Protein AF-A0A031JSV9-F1 (afdb_monomer)

Mean predicted aligned error: 17.69 Å

Nearest PDB structures (foldseek):
  2khv-assembly1_A  TM=7.188E-01  e=1.167E+00  Nitrosospira multiformis ATCC 25196
  6emy-assembly1_A  TM=4.148E-01  e=2.562E+00  Enterococcus faecalis

Sequence (382 aa):
MRSRSSLPFRAAPLRVEDPPSHGTLLTTFLSSLSLDEKSGCAVLYGAAVRHFLHWLGLHRIAIRTIDDRAVRRFEKHRCRCHRYSAQQPVYKADIAARVRRFVRFLEDQGYVEVDDGIDDLPRHLADYSDAIDRLQLAEGPAQAYRSEAEHFVAWLRMARRQWIDIDDTIIDHYAAHDCRCPVWRKRGKLVATGTKRRRRCARHFVEFLRGRGAIPSVEPVADDDPHMSAYLAWLKQHRGATDETIRRYRTDIRRLMPMLGEPSQWDAAGLRSAFQRRSKETPGSASLLVTIMRSYIRFLVVRGECRPALLHAVPSVQRYRLSTLPRHVDPATIERIIAACPTDRPVEVRDRASFSCSPGSACGLPIFRTCVSTTSTGDPAT

Structure (mmCIF, N/CA/C/O backbone):
data_AF-A0A031JSV9-F1
#
_entry.id   AF-A0A031JSV9-F1
#
loop_
_atom_site.group_PDB
_atom_site.id
_atom_site.type_symbol
_atom_site.label_atom_id
_atom_site.label_alt_id
_atom_site.label_comp_id
_atom_site.label_asym_id
_atom_site.label_entity_id
_atom_site.label_seq_id
_atom_site.pdbx_PDB_ins_code
_atom_site.Cartn_x
_atom_site.Cartn_y
_atom_site.Cartn_z
_atom_site.occupancy
_atom_site.B_iso_or_equiv
_atom_site.auth_seq_id
_atom_site.auth_comp_id
_atom_site.auth_asym_id
_atom_site.auth_atom_id
_atom_site.pdbx_PDB_model_num
ATOM 1 N N . MET A 1 1 ? 18.665 2.481 15.763 1.00 28.95 1 MET A N 1
ATOM 2 C CA . MET A 1 1 ? 17.614 3.230 16.492 1.00 28.95 1 MET A CA 1
ATOM 3 C C . MET A 1 1 ? 16.342 2.388 16.447 1.00 28.95 1 MET A C 1
ATOM 5 O O . MET A 1 1 ? 15.962 1.984 15.358 1.00 28.95 1 MET A O 1
ATOM 9 N N . ARG A 1 2 ? 15.775 2.001 17.601 1.00 26.98 2 ARG A N 1
ATOM 10 C CA . ARG A 1 2 ? 14.668 1.023 17.698 1.00 26.98 2 ARG A CA 1
ATOM 11 C C . ARG A 1 2 ? 13.452 1.456 16.864 1.00 26.98 2 ARG A C 1
ATOM 13 O O . ARG A 1 2 ? 13.099 2.634 16.884 1.00 26.98 2 ARG A O 1
ATOM 20 N N . SER A 1 3 ? 12.860 0.493 16.149 1.00 30.48 3 SER A N 1
ATOM 21 C CA . SER A 1 3 ? 11.656 0.616 15.316 1.00 30.48 3 SER A CA 1
ATOM 22 C C . SER A 1 3 ? 10.633 1.567 15.933 1.00 30.48 3 SER A C 1
ATOM 24 O O . SER A 1 3 ? 10.019 1.273 16.957 1.00 30.48 3 SER A O 1
ATOM 26 N N . ARG A 1 4 ? 10.471 2.741 15.319 1.00 37.91 4 ARG A N 1
ATOM 27 C CA . ARG A 1 4 ? 9.437 3.702 15.698 1.00 37.91 4 ARG A CA 1
ATOM 28 C C . ARG A 1 4 ? 8.152 3.333 14.970 1.00 37.91 4 ARG A C 1
ATOM 30 O O . ARG A 1 4 ? 8.108 3.408 13.748 1.00 37.91 4 ARG A O 1
ATOM 37 N N . SER A 1 5 ? 7.121 3.031 15.758 1.00 40.06 5 SER A N 1
ATOM 38 C CA . SER A 1 5 ? 5.750 2.700 15.350 1.00 40.06 5 SER A CA 1
ATOM 39 C C . SER A 1 5 ? 5.575 1.338 14.673 1.00 40.06 5 SER A C 1
ATOM 41 O O . SER A 1 5 ? 5.282 1.254 13.486 1.00 40.06 5 SER A O 1
ATOM 43 N N . SER A 1 6 ? 5.522 0.287 15.476 1.00 40.25 6 SER A N 1
ATOM 44 C CA . SER A 1 6 ? 4.647 -0.837 15.154 1.00 40.25 6 SER A CA 1
ATOM 45 C C . SER A 1 6 ? 4.206 -1.479 16.460 1.00 40.25 6 SER A C 1
ATOM 47 O O . SER A 1 6 ? 4.948 -2.231 17.080 1.00 40.25 6 SER A O 1
ATOM 49 N N . LEU A 1 7 ? 2.963 -1.207 16.879 1.00 41.66 7 LEU A N 1
ATOM 50 C CA . LEU A 1 7 ? 2.215 -2.334 17.425 1.00 41.66 7 LEU A CA 1
ATOM 51 C C . LEU A 1 7 ? 2.288 -3.395 16.320 1.00 41.66 7 LEU A C 1
ATOM 53 O O . LEU A 1 7 ? 1.979 -3.045 15.172 1.00 41.66 7 LEU A O 1
ATOM 57 N N . PRO A 1 8 ? 2.807 -4.600 16.603 1.00 43.81 8 PRO A N 1
ATOM 58 C CA . PRO A 1 8 ? 2.881 -5.633 15.593 1.00 43.81 8 PRO A CA 1
ATOM 59 C C . PRO A 1 8 ? 1.484 -5.782 15.005 1.00 43.81 8 PRO A C 1
ATOM 61 O O . PRO A 1 8 ? 0.499 -5.824 15.746 1.00 43.81 8 PRO A O 1
ATOM 64 N N . PHE A 1 9 ? 1.407 -5.833 13.673 1.00 47.38 9 PHE A N 1
ATOM 65 C CA . PHE A 1 9 ? 0.275 -6.474 13.027 1.00 47.38 9 PHE A CA 1
ATOM 66 C C . PHE A 1 9 ? 0.101 -7.788 13.791 1.00 47.38 9 PHE A C 1
ATOM 68 O O . PHE A 1 9 ? 1.037 -8.564 13.913 1.00 47.38 9 PHE A O 1
ATOM 75 N N . ARG A 1 10 ? -1.014 -7.988 14.465 1.00 49.09 10 ARG A N 1
ATOM 76 C CA . ARG A 1 10 ? -1.329 -9.269 15.079 1.00 49.09 10 ARG A CA 1
ATOM 77 C C . ARG A 1 10 ? -2.757 -9.435 14.651 1.00 49.09 10 ARG A C 1
ATOM 79 O O . ARG A 1 10 ? -3.604 -8.742 15.176 1.00 49.09 10 ARG A O 1
ATOM 86 N N . ALA A 1 11 ? -3.006 -10.186 13.588 1.00 49.25 11 ALA A N 1
ATOM 87 C CA . ALA A 1 11 ? -4.373 -10.594 13.325 1.00 49.25 11 ALA A CA 1
ATOM 88 C C . ALA A 1 11 ? -4.683 -11.613 14.423 1.00 49.25 11 ALA A C 1
ATOM 90 O O . ALA A 1 11 ? -4.210 -12.746 14.368 1.00 49.25 11 ALA A O 1
ATOM 91 N N . ALA A 1 12 ? -5.327 -11.179 15.506 1.00 53.56 12 ALA A N 1
ATOM 92 C CA . ALA A 1 12 ? -5.917 -12.142 16.417 1.00 53.56 12 ALA A CA 1
ATOM 93 C C . ALA A 1 12 ? -7.045 -12.868 15.660 1.00 53.56 12 ALA A C 1
ATOM 95 O O . ALA A 1 12 ? -7.747 -12.219 14.878 1.00 53.56 12 ALA A O 1
ATOM 96 N N . PRO A 1 13 ? -7.234 -14.182 15.878 1.00 57.16 13 PRO A N 1
ATOM 97 C CA . PRO A 1 13 ? -8.414 -14.885 15.390 1.00 57.16 13 PRO A CA 1
ATOM 98 C C . PRO A 1 13 ? -9.680 -14.114 15.765 1.00 57.16 13 PRO A C 1
ATOM 100 O O . PRO A 1 13 ? -9.720 -13.482 16.828 1.00 57.16 13 PRO A O 1
ATOM 103 N N . LEU A 1 14 ? -10.700 -14.167 14.902 1.00 62.31 14 LEU A N 1
ATOM 104 C CA . LEU A 1 14 ? -11.985 -13.530 15.177 1.00 62.31 14 LEU A CA 1
ATOM 105 C C . LEU A 1 14 ? -12.466 -13.952 16.569 1.00 62.31 14 LEU A C 1
ATOM 107 O O . LEU A 1 14 ? -12.584 -15.143 16.868 1.00 62.31 14 LEU A O 1
ATOM 111 N N . ARG A 1 15 ? -12.730 -12.975 17.436 1.00 69.19 15 ARG A N 1
ATOM 112 C CA . ARG A 1 15 ? -13.251 -13.267 18.767 1.00 69.19 15 ARG A CA 1
ATOM 113 C C . ARG A 1 15 ? -14.717 -13.662 18.654 1.00 69.19 15 ARG A C 1
ATOM 115 O O . ARG A 1 15 ? -15.538 -12.895 18.153 1.00 69.19 15 ARG A O 1
ATOM 122 N N . VAL A 1 16 ? -15.033 -14.847 19.171 1.00 60.22 16 VAL A N 1
ATOM 123 C CA . VAL A 1 16 ? -16.416 -15.328 19.324 1.00 60.22 16 VAL A CA 1
ATOM 124 C C . VAL A 1 16 ? -17.158 -14.497 20.379 1.00 60.22 16 VAL A C 1
ATOM 126 O O . VAL A 1 16 ? -18.355 -14.255 20.257 1.00 60.22 16 VAL A O 1
ATOM 129 N N . GLU A 1 17 ? -16.435 -13.996 21.382 1.00 72.00 17 GLU A N 1
ATOM 130 C CA . GLU A 1 17 ? -16.979 -13.153 22.448 1.00 72.00 17 GLU A CA 1
ATOM 131 C C . GLU A 1 17 ? -17.471 -11.796 21.932 1.00 72.00 17 GLU A C 1
ATOM 133 O O . GLU A 1 17 ? -16.919 -11.218 20.987 1.00 72.00 17 GLU A O 1
ATOM 138 N N . ASP A 1 18 ? -18.517 -11.271 22.572 1.00 72.00 18 ASP A N 1
ATOM 139 C CA . ASP A 1 18 ? -19.000 -9.922 22.299 1.00 72.00 18 ASP A CA 1
ATOM 140 C C . ASP A 1 18 ? -17.934 -8.869 22.627 1.00 72.00 18 ASP A C 1
ATOM 142 O O . ASP A 1 18 ? -17.219 -8.995 23.625 1.00 72.00 18 ASP A O 1
ATOM 146 N N . PRO A 1 19 ? -17.803 -7.815 21.793 1.00 75.94 19 PRO A N 1
ATOM 147 C CA . PRO A 1 19 ? -16.885 -6.728 22.080 1.00 75.94 19 PRO A CA 1
ATOM 148 C C . PRO A 1 19 ? -17.162 -6.176 23.484 1.00 75.94 19 PRO A C 1
ATOM 150 O O . PRO A 1 19 ? -18.322 -5.899 23.808 1.00 75.94 19 PRO A O 1
ATOM 153 N N . PRO A 1 20 ? -16.128 -5.979 24.318 1.00 79.88 20 PRO A N 1
ATOM 154 C CA . PRO A 1 20 ? -16.318 -5.433 25.648 1.00 79.88 20 PRO A CA 1
ATOM 155 C C . PRO A 1 20 ? -16.873 -4.008 25.559 1.00 79.88 20 PRO A C 1
ATOM 157 O O . PRO A 1 20 ? -16.879 -3.375 24.499 1.00 79.88 20 PRO A O 1
ATOM 160 N N . SER A 1 21 ? -17.337 -3.483 26.695 1.00 85.62 21 SER A N 1
ATOM 161 C CA . SER A 1 21 ? -17.949 -2.154 26.750 1.00 85.62 21 SER A CA 1
ATOM 162 C C . SER A 1 21 ? -17.091 -1.081 26.055 1.00 85.62 21 SER A C 1
ATOM 164 O O . SER A 1 21 ? -15.857 -1.137 26.060 1.00 85.62 21 SER A O 1
ATOM 166 N N . HIS A 1 22 ? -17.739 -0.048 25.506 1.00 85.56 22 HIS A N 1
ATOM 167 C CA . HIS A 1 22 ? -17.054 1.080 24.859 1.00 85.56 22 HIS A CA 1
ATOM 168 C C . HIS A 1 22 ? -15.944 1.693 25.737 1.00 85.56 22 HIS A C 1
ATOM 170 O O . HIS A 1 22 ? -14.908 2.108 25.217 1.00 85.56 22 HIS A O 1
ATOM 176 N N . GLY A 1 23 ? -16.139 1.729 27.062 1.00 83.81 23 GLY A N 1
ATOM 177 C CA . GLY A 1 23 ? -15.135 2.207 28.016 1.00 83.81 23 GLY A CA 1
ATOM 178 C C . GLY A 1 23 ? -13.907 1.298 28.085 1.00 83.81 23 GLY A C 1
ATOM 179 O O . GLY A 1 23 ? -12.782 1.782 28.004 1.00 83.81 23 GLY A O 1
ATOM 180 N N . THR A 1 24 ? -14.111 -0.018 28.144 1.00 85.81 24 THR A N 1
ATOM 181 C CA . THR A 1 24 ? -13.028 -1.014 28.161 1.00 85.81 24 THR A CA 1
ATOM 182 C C . THR A 1 24 ? -12.213 -0.991 26.866 1.00 85.81 24 THR A C 1
ATOM 184 O O . THR A 1 24 ? -10.981 -1.016 26.910 1.00 85.81 24 THR A O 1
ATOM 187 N N . LEU A 1 25 ? -12.874 -0.884 25.708 1.00 86.19 25 LEU A N 1
ATOM 188 C CA . LEU A 1 25 ? -12.201 -0.767 24.408 1.00 86.19 25 LEU A CA 1
ATOM 189 C C . LEU A 1 25 ? -11.352 0.501 24.306 1.00 86.19 25 LEU A C 1
ATOM 191 O O . LEU A 1 25 ? -10.243 0.464 23.779 1.00 86.19 25 LEU A O 1
ATOM 195 N N . LEU A 1 26 ? -11.851 1.623 24.826 1.00 86.31 26 LEU A N 1
ATOM 196 C CA . LEU A 1 26 ? -11.093 2.868 24.849 1.00 86.31 26 LEU A CA 1
ATOM 197 C C . LEU A 1 26 ? -9.858 2.755 25.746 1.00 86.31 26 LEU A C 1
ATOM 199 O O . LEU A 1 26 ? -8.773 3.148 25.325 1.00 86.31 26 LEU A O 1
ATOM 203 N N . THR A 1 27 ? -10.005 2.218 26.957 1.00 85.62 27 THR A N 1
ATOM 204 C CA . THR A 1 27 ? -8.885 2.066 27.896 1.00 85.62 27 THR A CA 1
ATOM 205 C C . THR A 1 27 ? -7.812 1.150 27.323 1.00 85.62 27 THR A C 1
ATOM 207 O O . THR A 1 27 ? -6.649 1.535 27.273 1.00 85.62 27 THR A O 1
ATOM 210 N N . THR A 1 28 ? -8.199 -0.019 26.809 1.00 86.06 28 THR A N 1
ATOM 211 C CA . THR A 1 28 ? -7.259 -0.971 26.192 1.00 86.06 28 THR A CA 1
ATOM 212 C C . THR A 1 28 ? -6.566 -0.386 24.963 1.00 86.06 28 THR A C 1
ATOM 214 O O . THR A 1 28 ? -5.354 -0.540 24.819 1.00 86.06 28 THR A O 1
ATOM 217 N N . PHE A 1 29 ? -7.289 0.356 24.119 1.00 85.44 29 PHE A N 1
ATOM 218 C CA . PHE A 1 29 ? -6.688 1.080 23.002 1.00 85.44 29 PHE A CA 1
ATOM 219 C C . PHE A 1 29 ? -5.656 2.106 23.476 1.00 85.44 29 PHE A C 1
ATOM 221 O O . PHE A 1 29 ? -4.534 2.107 22.976 1.00 85.44 29 PHE A O 1
ATOM 228 N N . LEU A 1 30 ? -5.995 2.952 24.452 1.00 83.62 30 LEU A N 1
ATOM 229 C CA . LEU A 1 30 ? -5.069 3.959 24.973 1.00 83.62 30 LEU A CA 1
ATOM 230 C C . LEU A 1 30 ? -3.843 3.325 25.643 1.00 83.62 30 LEU A C 1
ATOM 232 O O . LEU A 1 30 ? -2.749 3.849 25.485 1.00 83.62 30 LEU A O 1
ATOM 236 N N . SER A 1 31 ? -3.996 2.184 26.318 1.00 82.00 31 SER A N 1
ATOM 237 C CA . SER A 1 31 ? -2.872 1.416 26.870 1.00 82.00 31 SER A CA 1
ATOM 238 C C . SER A 1 31 ? -2.001 0.762 25.793 1.00 82.00 31 SER A C 1
ATOM 240 O O . SER A 1 31 ? -0.816 0.543 26.024 1.00 82.00 31 SER A O 1
ATOM 242 N N . SER A 1 32 ? -2.558 0.452 24.616 1.00 77.31 32 SER A N 1
ATOM 243 C CA . SER A 1 32 ? -1.789 -0.092 23.486 1.00 77.31 32 SER A CA 1
ATOM 244 C C . SER A 1 32 ? -0.902 0.956 22.798 1.00 77.31 32 SER A C 1
ATOM 246 O O . SER A 1 32 ? 0.054 0.613 22.103 1.00 77.31 32 SER A O 1
ATOM 248 N N . LEU A 1 33 ? -1.189 2.244 22.997 1.00 74.50 33 LEU A N 1
ATOM 249 C CA . LEU A 1 33 ? -0.358 3.342 22.518 1.00 74.50 33 LEU A CA 1
ATOM 250 C C . LEU A 1 33 ? 0.910 3.422 23.396 1.00 74.50 33 LEU A C 1
ATOM 252 O O . LEU A 1 33 ? 0.858 3.844 24.546 1.00 74.50 33 LEU A O 1
ATOM 256 N N . SER A 1 34 ? 2.043 2.939 22.876 1.00 57.19 34 SER A N 1
ATOM 257 C CA . SER A 1 34 ? 3.321 2.812 23.603 1.00 57.19 34 SER A CA 1
ATOM 258 C C . SER A 1 34 ? 3.835 4.135 24.214 1.00 57.19 34 SER A C 1
ATOM 260 O O . SER A 1 34 ? 3.703 5.200 23.612 1.00 57.19 34 SER A O 1
ATOM 262 N N . LEU A 1 35 ? 4.503 4.034 25.375 1.00 45.69 35 LEU A N 1
ATOM 263 C CA . LEU A 1 35 ? 5.022 5.089 26.278 1.00 45.69 35 LEU A CA 1
ATOM 264 C C . LEU A 1 35 ? 5.939 6.176 25.662 1.00 45.69 35 LEU A C 1
ATOM 266 O O . LEU A 1 35 ? 6.272 7.139 26.347 1.00 45.69 35 LEU A O 1
ATOM 270 N N . ASP A 1 36 ? 6.339 6.068 24.393 1.00 45.62 36 ASP A N 1
ATOM 271 C CA . ASP A 1 36 ? 7.111 7.108 23.676 1.00 45.62 36 ASP A CA 1
ATOM 272 C C . ASP A 1 36 ? 6.186 8.207 23.084 1.00 45.62 36 ASP A C 1
ATOM 274 O O . ASP A 1 36 ? 6.619 9.238 22.554 1.00 45.62 36 ASP A O 1
ATOM 278 N N . GLU A 1 37 ? 4.868 7.997 23.183 1.00 49.47 37 GLU A N 1
ATOM 279 C CA . GLU A 1 37 ? 3.813 8.925 22.793 1.00 49.47 37 GLU A CA 1
ATOM 280 C C . GLU A 1 37 ? 3.505 9.905 23.936 1.00 49.47 37 GLU A C 1
ATOM 282 O O . GLU A 1 37 ? 2.698 9.634 24.819 1.00 49.47 37 GLU A O 1
ATOM 287 N N . LYS A 1 38 ? 4.149 11.082 23.912 1.00 48.69 38 LYS A N 1
ATOM 288 C CA . LYS A 1 38 ? 3.886 12.209 24.833 1.00 48.69 38 LYS A CA 1
ATOM 289 C C . LYS A 1 38 ? 2.392 12.323 25.188 1.00 48.69 38 LYS A C 1
ATOM 291 O O . LYS A 1 38 ? 1.564 12.436 24.280 1.00 48.69 38 LYS A O 1
ATOM 296 N N . SER A 1 39 ? 2.072 12.411 26.484 1.00 52.91 39 SER A N 1
ATOM 297 C CA . SER A 1 39 ? 0.721 12.382 27.087 1.00 52.91 39 SER A CA 1
ATOM 298 C C . SER A 1 39 ? -0.356 13.250 26.410 1.00 52.91 39 SER A C 1
ATOM 300 O O . SER A 1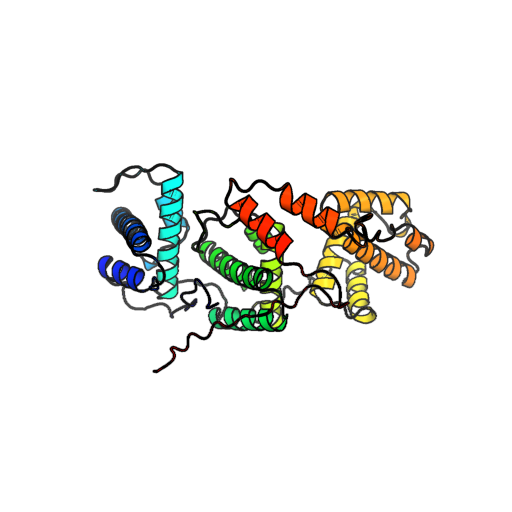 39 ? -1.544 12.949 26.503 1.00 52.91 39 SER A O 1
ATOM 302 N N . GLY A 1 40 ? 0.026 14.294 25.664 1.00 54.31 40 GLY A N 1
ATOM 303 C CA . GLY A 1 40 ? -0.899 15.101 24.859 1.00 54.31 40 GLY A CA 1
ATOM 304 C C . GLY A 1 40 ? -1.535 14.373 23.661 1.00 54.31 40 GLY A C 1
ATOM 305 O O . GLY A 1 40 ? -2.643 14.724 23.258 1.00 54.31 40 GLY A O 1
ATOM 306 N N . CYS A 1 41 ? -0.893 13.344 23.094 1.00 65.25 41 CYS A N 1
ATOM 307 C CA . CYS A 1 41 ? -1.466 12.572 21.983 1.00 65.25 41 CYS A CA 1
ATOM 308 C C . CYS A 1 41 ? -2.608 11.663 22.452 1.00 65.25 41 CYS A C 1
ATOM 310 O O . CYS A 1 41 ? -3.654 11.629 21.800 1.00 65.25 41 CYS A O 1
ATOM 312 N N . ALA A 1 42 ? -2.450 10.998 23.600 1.00 71.69 42 ALA A N 1
ATOM 313 C CA . ALA A 1 42 ? -3.455 10.100 24.168 1.00 71.69 42 ALA A CA 1
ATOM 314 C C . ALA A 1 42 ? -4.793 10.813 24.430 1.00 71.69 42 ALA A C 1
ATOM 316 O O . ALA A 1 42 ? -5.854 10.267 24.133 1.00 71.69 42 ALA A O 1
ATOM 317 N N . VAL A 1 43 ? -4.760 12.073 24.884 1.00 75.38 43 VAL A N 1
ATOM 318 C CA . VAL A 1 43 ? -5.970 12.890 25.094 1.00 75.38 43 VAL A CA 1
ATOM 319 C C . VAL A 1 43 ? -6.724 13.127 23.781 1.00 75.38 43 VAL A C 1
ATOM 321 O O . VAL A 1 43 ? -7.947 12.974 23.731 1.00 75.38 43 VAL A O 1
ATOM 324 N N . LEU A 1 44 ? -6.009 13.458 22.701 1.00 77.94 44 LEU A N 1
ATOM 325 C CA . LEU A 1 44 ? -6.608 13.701 21.384 1.00 77.94 44 LEU A CA 1
ATOM 326 C C . LEU A 1 44 ? -7.164 12.416 20.756 1.00 77.94 44 LEU A C 1
ATOM 328 O O . LEU A 1 44 ? -8.236 12.448 20.148 1.00 77.94 44 LEU A O 1
ATOM 332 N N . TYR A 1 45 ? -6.469 11.287 20.917 1.00 81.31 45 TYR A N 1
ATOM 333 C CA . TYR A 1 45 ? -6.986 9.971 20.534 1.00 81.31 45 TYR A CA 1
ATOM 334 C C . TYR A 1 45 ? -8.236 9.618 21.339 1.00 81.31 45 TYR A C 1
ATOM 336 O O . TYR A 1 45 ? -9.265 9.292 20.752 1.00 81.31 45 TYR A O 1
ATOM 344 N N . GLY A 1 46 ? -8.192 9.771 22.662 1.00 83.56 46 GLY A N 1
ATOM 345 C CA . GLY A 1 46 ? -9.320 9.491 23.542 1.00 83.56 46 GLY A CA 1
ATOM 346 C C . GLY A 1 46 ? -10.549 10.336 23.208 1.00 83.56 46 GLY A C 1
ATOM 347 O O . GLY A 1 46 ? -11.656 9.810 23.157 1.00 83.56 46 GLY A O 1
ATOM 348 N N . ALA A 1 47 ? -10.381 11.632 22.930 1.00 84.94 47 ALA A N 1
ATOM 349 C CA . ALA A 1 47 ? -11.483 12.502 22.514 1.00 84.94 47 ALA A CA 1
ATOM 350 C C . ALA A 1 47 ? -12.090 12.077 21.166 1.00 84.94 47 ALA A C 1
ATOM 352 O O . ALA A 1 47 ? -13.313 11.994 21.043 1.00 84.94 47 ALA A O 1
ATOM 353 N N . ALA A 1 48 ? -11.248 11.766 20.175 1.00 86.94 48 ALA A N 1
ATOM 354 C CA . ALA A 1 48 ? -11.692 11.310 18.859 1.00 86.94 48 ALA A CA 1
ATOM 355 C C . ALA A 1 48 ? -12.450 9.975 18.933 1.00 86.94 48 ALA A C 1
ATOM 357 O O . ALA A 1 48 ? -13.524 9.840 18.348 1.00 86.94 48 ALA A O 1
ATOM 358 N N . VAL A 1 49 ? -11.921 9.007 19.686 1.00 89.75 49 VAL A N 1
ATOM 359 C CA . VAL A 1 49 ? -12.518 7.674 19.829 1.00 89.75 49 VAL A CA 1
ATOM 360 C C . VAL A 1 49 ? -13.810 7.728 20.643 1.00 89.75 49 VAL A C 1
ATOM 362 O O . VAL A 1 49 ? -14.794 7.123 20.233 1.00 89.75 49 VAL A O 1
ATOM 365 N N . ARG A 1 50 ? -13.880 8.518 21.726 1.00 89.50 50 ARG A N 1
ATOM 366 C CA . ARG A 1 50 ? -15.140 8.729 22.468 1.00 89.50 50 ARG A CA 1
ATOM 367 C C . ARG A 1 50 ? -16.235 9.322 21.589 1.00 89.50 50 ARG A C 1
ATOM 369 O O . ARG A 1 50 ? -17.376 8.870 21.655 1.00 89.50 50 ARG A O 1
ATOM 376 N N . HIS A 1 51 ? -15.889 10.303 20.754 1.00 90.25 51 HIS A N 1
ATOM 377 C CA . HIS A 1 51 ? -16.837 10.875 19.803 1.00 90.25 51 HIS A CA 1
ATOM 378 C C . HIS A 1 51 ? -17.321 9.818 18.803 1.00 90.25 51 HIS A C 1
ATOM 380 O O . HIS A 1 51 ? -18.523 9.688 18.577 1.00 90.25 51 HIS A O 1
ATOM 386 N N . PHE A 1 52 ? -16.403 9.027 18.248 1.00 91.56 52 PHE A N 1
ATOM 387 C CA . PHE A 1 52 ? -16.744 7.973 17.300 1.00 91.56 52 PHE A CA 1
ATOM 388 C C . PHE A 1 52 ? -17.629 6.882 17.918 1.00 91.56 52 PHE A C 1
ATOM 390 O O . PHE A 1 52 ? -18.657 6.548 17.341 1.00 91.56 52 PHE A O 1
ATOM 397 N N . LEU A 1 53 ? -17.302 6.385 19.114 1.00 90.56 53 LEU A N 1
ATOM 398 C CA . LEU A 1 53 ? -18.101 5.380 19.830 1.00 90.56 53 LEU A CA 1
ATOM 399 C C . LEU A 1 53 ? -19.511 5.888 20.166 1.00 90.56 53 LEU A C 1
ATOM 401 O O . LEU A 1 53 ? -20.485 5.148 20.038 1.00 90.56 53 LEU A O 1
ATOM 405 N N . HIS A 1 54 ? -19.643 7.162 20.545 1.00 89.56 54 HIS A N 1
ATOM 406 C CA . HIS A 1 54 ? -20.953 7.783 20.745 1.00 89.56 54 HIS A CA 1
ATOM 407 C C . HIS A 1 54 ? -21.747 7.873 19.432 1.00 89.56 54 HIS A C 1
ATOM 409 O O . HIS A 1 54 ? -22.926 7.524 19.393 1.00 89.56 54 HIS A O 1
ATOM 415 N N . TRP A 1 55 ? -21.093 8.287 18.344 1.00 91.94 55 TRP A N 1
ATOM 416 C CA . TRP A 1 55 ? -21.698 8.352 17.014 1.00 91.94 55 TRP A CA 1
ATOM 417 C C . TRP A 1 55 ? -22.156 6.972 16.513 1.00 91.94 55 TRP A C 1
ATOM 419 O O . TRP A 1 55 ? -23.258 6.855 15.978 1.00 91.94 55 TRP A O 1
ATOM 429 N N . LEU A 1 56 ? -21.370 5.915 16.742 1.00 91.88 56 LEU A N 1
ATOM 430 C CA . LEU A 1 56 ? -21.756 4.537 16.421 1.00 91.88 56 LEU A CA 1
ATOM 431 C C . LEU A 1 56 ? -23.030 4.118 17.160 1.00 91.88 56 LEU A C 1
ATOM 433 O O . LEU A 1 56 ? -23.931 3.557 16.538 1.00 91.88 56 LEU A O 1
ATOM 437 N N . GLY A 1 57 ? -23.133 4.448 18.453 1.00 88.75 57 GLY A N 1
ATOM 438 C CA . GLY A 1 57 ? -24.324 4.179 19.261 1.00 88.75 57 GLY A CA 1
ATOM 439 C C . GLY A 1 57 ? -25.576 4.878 18.723 1.00 88.75 57 GLY A C 1
ATOM 440 O O . GLY A 1 57 ? -26.612 4.239 18.556 1.00 88.75 57 GLY A O 1
ATOM 441 N N . LEU A 1 58 ? -25.469 6.163 18.361 1.00 89.25 58 LEU A N 1
ATOM 442 C CA . LEU A 1 58 ? -26.577 6.924 17.762 1.00 89.25 58 LEU A CA 1
ATOM 443 C C . LEU A 1 58 ? -27.048 6.335 16.426 1.00 89.25 58 LEU A C 1
ATOM 445 O O . LEU A 1 58 ? -28.238 6.357 16.123 1.00 89.25 58 LEU A O 1
ATOM 449 N N . HIS A 1 59 ? -26.122 5.805 15.627 1.00 89.12 59 HIS A N 1
ATOM 450 C CA . HIS A 1 59 ? -26.421 5.207 14.327 1.00 89.12 59 HIS A CA 1
ATOM 451 C C . HIS A 1 59 ? -26.657 3.691 14.373 1.00 89.12 59 HIS A C 1
ATOM 453 O O . HIS A 1 59 ? -26.862 3.098 13.314 1.00 89.12 59 HIS A O 1
ATOM 459 N N . ARG A 1 60 ? -26.649 3.078 15.568 1.00 89.44 60 ARG A N 1
ATOM 460 C CA . ARG A 1 60 ? -26.814 1.631 15.790 1.00 89.44 60 ARG A CA 1
ATOM 461 C C . ARG A 1 60 ? -25.877 0.777 14.922 1.00 89.44 60 ARG A C 1
ATOM 463 O O . ARG A 1 60 ? -26.278 -0.249 14.384 1.00 89.44 60 ARG A O 1
ATOM 470 N N . ILE A 1 61 ? -24.628 1.216 14.765 1.00 89.88 61 ILE A N 1
ATOM 471 C CA . ILE A 1 61 ? -23.604 0.481 14.011 1.00 89.88 61 ILE A CA 1
ATOM 472 C C . ILE A 1 61 ? -22.861 -0.434 14.984 1.00 89.88 61 ILE A C 1
ATOM 474 O O . ILE A 1 61 ? -22.224 0.042 15.924 1.00 89.88 61 ILE A O 1
ATOM 478 N N . ALA A 1 62 ? -22.935 -1.743 14.750 1.00 88.69 62 ALA A N 1
ATOM 479 C CA . ALA A 1 62 ? -22.257 -2.733 15.575 1.00 88.69 62 ALA A CA 1
ATOM 480 C C . ALA A 1 62 ? -20.740 -2.707 15.344 1.00 88.69 62 ALA A C 1
ATOM 482 O O . ALA A 1 62 ? -20.283 -2.581 14.205 1.00 88.69 62 ALA A O 1
ATOM 483 N N . ILE A 1 63 ? -19.961 -2.900 16.414 1.00 86.88 63 ILE A N 1
ATOM 484 C CA . ILE A 1 63 ? -18.491 -2.848 16.364 1.00 86.88 63 ILE A CA 1
ATOM 485 C C . ILE A 1 63 ? -17.921 -3.839 15.350 1.00 86.88 63 ILE A C 1
ATOM 487 O O . ILE A 1 63 ? -17.053 -3.465 14.569 1.00 86.88 63 ILE A O 1
ATOM 491 N N . ARG A 1 64 ? -18.480 -5.053 15.289 1.00 85.44 64 ARG A N 1
ATOM 492 C CA . ARG A 1 64 ? -18.057 -6.110 14.358 1.00 85.44 64 ARG A CA 1
ATOM 493 C C . ARG A 1 64 ? -18.170 -5.730 12.876 1.00 85.44 64 ARG A C 1
ATOM 495 O O . ARG A 1 64 ? -17.485 -6.308 12.047 1.00 85.44 64 ARG A O 1
ATOM 502 N N . THR A 1 65 ? -19.012 -4.749 12.547 1.00 86.06 65 THR A N 1
ATOM 503 C CA . THR A 1 65 ? -19.296 -4.320 11.164 1.00 86.06 65 THR A CA 1
ATOM 504 C C . THR A 1 65 ? -18.538 -3.056 10.747 1.00 86.06 65 THR A C 1
ATOM 506 O O . THR A 1 65 ? -18.797 -2.502 9.680 1.00 86.06 65 THR A O 1
ATOM 509 N N . ILE A 1 66 ? -17.642 -2.542 11.598 1.00 88.75 66 ILE A N 1
ATOM 510 C CA . ILE A 1 66 ? -16.936 -1.285 11.332 1.00 88.75 66 ILE A CA 1
ATOM 511 C C . ILE A 1 66 ? -15.892 -1.469 10.224 1.00 88.75 66 ILE A C 1
ATOM 513 O O . ILE A 1 66 ? -15.009 -2.316 10.311 1.00 88.75 66 ILE A O 1
ATOM 517 N N . ASP A 1 67 ? -15.936 -0.576 9.238 1.00 85.38 67 ASP A N 1
ATOM 518 C CA . ASP A 1 67 ? -14.981 -0.463 8.137 1.00 85.38 67 ASP A CA 1
ATOM 519 C C . ASP A 1 67 ? -14.621 1.018 7.848 1.00 85.38 67 ASP A C 1
ATOM 521 O O . ASP A 1 67 ? -15.090 1.950 8.516 1.00 85.38 67 ASP A O 1
ATOM 525 N N . ASP A 1 68 ? -13.799 1.285 6.822 1.00 87.19 68 ASP A N 1
ATOM 526 C CA . ASP A 1 68 ? -13.475 2.668 6.419 1.00 87.19 68 ASP A CA 1
ATOM 527 C C . ASP A 1 68 ? -14.707 3.431 5.894 1.00 87.19 68 ASP A C 1
ATOM 529 O O . ASP A 1 68 ? -14.752 4.663 5.972 1.00 87.19 68 ASP A O 1
ATOM 533 N N . ARG A 1 69 ? -15.753 2.745 5.410 1.00 87.62 69 ARG A N 1
ATOM 534 C CA . ARG A 1 69 ? -17.005 3.392 4.991 1.00 87.62 69 ARG A CA 1
ATOM 535 C C . ARG A 1 69 ? -17.722 4.006 6.191 1.00 87.62 69 ARG A C 1
ATOM 537 O O . ARG A 1 69 ? -18.187 5.147 6.091 1.00 87.62 69 ARG A O 1
ATOM 544 N N . ALA A 1 70 ? -17.769 3.314 7.328 1.00 89.81 70 ALA A N 1
ATOM 545 C CA . ALA A 1 70 ? -18.277 3.854 8.586 1.00 89.81 70 ALA A CA 1
ATOM 546 C C . ALA A 1 70 ? -17.457 5.073 9.037 1.00 89.81 70 ALA A C 1
ATOM 548 O O . ALA A 1 70 ? -18.031 6.120 9.352 1.00 89.81 70 ALA A O 1
ATOM 549 N N . VAL A 1 71 ? -16.123 5.001 8.963 1.00 90.00 71 VAL A N 1
ATOM 550 C CA . VAL A 1 71 ? -15.255 6.135 9.327 1.00 90.00 71 VAL A CA 1
ATOM 551 C C . VAL A 1 71 ? -15.435 7.326 8.382 1.00 90.00 71 VAL A C 1
ATOM 553 O O . VAL A 1 71 ? -15.444 8.464 8.838 1.00 90.00 71 VAL A O 1
ATOM 556 N N . ARG A 1 72 ? -15.653 7.114 7.079 1.00 88.56 72 ARG A N 1
ATOM 557 C CA . ARG A 1 72 ? -15.963 8.199 6.125 1.00 88.56 72 ARG A CA 1
ATOM 558 C C . ARG A 1 72 ? -17.320 8.839 6.377 1.00 88.56 72 ARG A C 1
ATOM 560 O O . ARG A 1 72 ? -17.453 10.051 6.212 1.00 88.56 72 ARG A O 1
ATOM 567 N N . ARG A 1 73 ? -18.329 8.052 6.760 1.00 90.12 73 ARG A N 1
ATOM 568 C CA . ARG A 1 73 ? -19.636 8.585 7.176 1.00 90.12 73 ARG A CA 1
ATOM 569 C C . ARG A 1 73 ? -19.475 9.464 8.411 1.00 90.12 73 ARG A C 1
ATOM 571 O O . ARG A 1 73 ? -19.987 10.580 8.417 1.00 90.12 73 ARG A O 1
ATOM 578 N N . PHE A 1 74 ? -18.696 9.009 9.389 1.00 89.56 74 PHE A N 1
ATOM 579 C CA . PHE A 1 74 ? -18.319 9.815 10.543 1.00 89.56 74 PHE A CA 1
ATOM 580 C C . PHE A 1 74 ? -17.489 11.047 10.147 1.00 89.56 74 PHE A C 1
ATOM 582 O O . PHE A 1 74 ? -17.743 12.138 10.626 1.00 89.56 74 PHE A O 1
ATOM 589 N N . GLU A 1 75 ? -16.549 10.967 9.215 1.00 88.12 75 GLU A N 1
ATOM 590 C CA . GLU A 1 75 ? -15.793 12.149 8.779 1.00 88.12 75 GLU A CA 1
ATOM 591 C C . GLU A 1 75 ? -16.713 13.220 8.155 1.00 88.12 75 GLU A C 1
ATOM 593 O O . GLU A 1 75 ? -16.568 14.417 8.409 1.00 88.12 75 GLU A O 1
ATOM 598 N N . LYS A 1 76 ? -17.707 12.791 7.369 1.00 87.88 76 LYS A N 1
ATOM 599 C CA . LYS A 1 76 ? -18.623 13.676 6.632 1.00 87.88 76 LYS A CA 1
ATOM 600 C C . LYS A 1 76 ? -19.846 14.127 7.432 1.00 87.88 76 LYS A C 1
ATOM 602 O O . LYS A 1 76 ? -20.577 14.996 6.955 1.00 87.88 76 LYS A O 1
ATOM 607 N N . HIS A 1 77 ? -20.096 13.575 8.620 1.00 87.56 77 HIS A N 1
ATOM 608 C CA . HIS A 1 77 ? -21.322 13.891 9.348 1.00 87.56 77 HIS A CA 1
ATOM 609 C C . HIS A 1 77 ? -21.362 15.362 9.797 1.00 87.56 77 HIS A C 1
ATOM 611 O O . HIS A 1 77 ? -20.342 16.007 10.089 1.00 87.56 77 HIS A O 1
ATOM 617 N N . ARG A 1 78 ? -22.579 15.909 9.856 1.00 83.12 78 ARG A N 1
ATOM 618 C CA . ARG A 1 78 ? -22.850 17.188 10.516 1.00 83.12 78 ARG A CA 1
ATOM 619 C C . ARG A 1 78 ? -22.982 16.906 12.010 1.00 83.12 78 ARG A C 1
ATOM 621 O O . ARG A 1 78 ? -23.929 16.240 12.416 1.00 83.12 78 ARG A O 1
ATOM 628 N N . CYS A 1 79 ? -22.004 17.356 12.793 1.00 82.19 79 CYS A N 1
ATOM 629 C CA . CYS A 1 79 ? -21.922 17.054 14.220 1.00 82.19 79 CYS A CA 1
ATOM 630 C C . CYS A 1 79 ? -23.135 17.631 14.959 1.00 82.19 79 CYS A C 1
ATOM 632 O O . CYS A 1 79 ? -23.297 18.847 15.031 1.00 82.19 79 CYS A O 1
ATOM 634 N N . ARG A 1 80 ? -23.992 16.736 15.459 1.00 78.44 80 ARG A N 1
ATOM 635 C CA . ARG A 1 80 ? -25.120 17.018 16.366 1.00 78.44 80 ARG A CA 1
ATOM 636 C C . ARG A 1 80 ? -25.029 16.171 17.644 1.00 78.44 80 ARG A C 1
ATOM 638 O O . ARG A 1 80 ? -26.002 16.032 18.375 1.00 78.44 80 ARG A O 1
ATOM 645 N N . CYS A 1 81 ? -23.870 15.558 17.873 1.00 79.44 81 CYS A N 1
ATOM 646 C CA . CYS A 1 81 ? -23.611 14.679 19.001 1.00 79.44 81 CYS A CA 1
ATOM 647 C C . CYS A 1 81 ? -23.584 15.498 20.298 1.00 79.44 81 CYS A C 1
ATOM 649 O O . CYS A 1 81 ? -22.926 16.538 20.369 1.00 79.44 81 CYS A O 1
ATOM 651 N N . HIS A 1 82 ? -24.269 15.029 21.340 1.00 70.56 82 HIS A N 1
ATOM 652 C CA . HIS A 1 82 ? -24.309 15.729 22.622 1.00 70.56 82 HIS A CA 1
ATOM 653 C C . HIS A 1 82 ? -22.884 15.851 23.201 1.00 70.56 82 HIS A C 1
ATOM 655 O O . HIS A 1 82 ? -22.172 14.852 23.297 1.00 70.56 82 HIS A O 1
ATOM 661 N N . ARG A 1 83 ? -22.471 17.074 23.578 1.00 73.19 83 ARG A N 1
ATOM 662 C CA . ARG A 1 83 ? -21.110 17.460 24.036 1.00 73.19 83 ARG A CA 1
ATOM 663 C C . ARG A 1 83 ? -20.010 17.527 22.965 1.00 73.19 83 ARG A C 1
ATOM 665 O O . ARG A 1 83 ? -18.846 17.711 23.319 1.00 73.19 83 ARG A O 1
ATOM 672 N N . TYR A 1 84 ? -20.342 17.442 21.677 1.00 74.69 84 TYR A N 1
ATOM 673 C CA . TYR A 1 84 ? -19.374 17.611 20.588 1.00 74.69 84 TYR A CA 1
ATOM 674 C C . TYR A 1 84 ? -19.824 18.717 19.625 1.00 74.69 84 TYR A C 1
ATOM 676 O O . TYR A 1 84 ? -21.000 18.830 19.298 1.00 74.69 84 TYR A O 1
ATOM 684 N N . SER A 1 85 ? -18.881 19.549 19.173 1.00 66.44 85 SER A N 1
ATOM 685 C CA . SER A 1 85 ? -19.161 20.685 18.282 1.00 66.44 85 SER A CA 1
ATOM 686 C C . SER A 1 85 ? -18.774 20.390 16.831 1.00 66.44 85 SER A C 1
ATOM 688 O O . SER A 1 85 ? -17.954 19.512 16.544 1.00 66.44 85 SER A O 1
ATOM 690 N N . ALA A 1 86 ? -19.365 21.135 15.896 1.00 65.88 86 ALA A N 1
ATOM 691 C CA . ALA A 1 86 ? -18.974 21.124 14.496 1.00 65.88 86 ALA A CA 1
ATOM 692 C C . ALA A 1 86 ? -17.568 21.725 14.342 1.00 65.88 86 ALA A C 1
ATOM 694 O O . ALA A 1 86 ? -17.348 22.911 14.561 1.00 65.88 86 ALA A O 1
ATOM 695 N N . GLN A 1 87 ? -16.606 20.887 13.964 1.00 66.56 87 GLN A N 1
ATOM 696 C CA . GLN A 1 87 ? -15.213 21.292 13.786 1.00 66.56 87 GLN A CA 1
ATOM 697 C C . GLN A 1 87 ? -14.874 21.551 12.317 1.00 66.56 87 GLN A C 1
ATOM 699 O O . GLN A 1 87 ? -15.516 21.008 11.412 1.00 66.56 87 GLN A O 1
ATOM 704 N N . GLN A 1 88 ? -13.841 22.368 12.092 1.00 62.38 88 GLN A N 1
ATOM 705 C CA . GLN A 1 88 ? -13.336 22.693 10.757 1.00 62.38 88 GLN A CA 1
ATOM 706 C C . GLN A 1 88 ? -12.920 21.428 9.971 1.00 62.38 88 GLN A C 1
ATOM 708 O O . GLN A 1 88 ? -12.481 20.446 10.577 1.00 62.38 88 GLN A O 1
ATOM 713 N N . PRO A 1 89 ? -12.985 21.440 8.624 1.00 62.59 89 PRO A N 1
ATOM 714 C CA . PRO A 1 89 ? -12.689 20.270 7.787 1.00 62.59 89 PRO A CA 1
ATOM 715 C C . PRO A 1 89 ? -11.309 19.636 8.023 1.00 62.59 89 PRO A C 1
ATOM 717 O O . PRO A 1 89 ? -11.199 18.413 8.071 1.00 62.59 89 PRO A O 1
ATOM 720 N N . VAL A 1 90 ? -10.267 20.451 8.227 1.00 59.91 90 VAL A N 1
ATOM 721 C CA . VAL A 1 90 ? -8.899 19.973 8.516 1.00 59.91 90 VAL A CA 1
ATOM 722 C C . VAL A 1 90 ? -8.869 19.168 9.816 1.00 59.91 90 VAL A C 1
ATOM 724 O O . VAL A 1 90 ? -8.316 18.073 9.873 1.00 59.91 90 VAL A O 1
ATOM 727 N N . TYR A 1 91 ? -9.555 19.669 10.842 1.00 70.25 91 TYR A N 1
ATOM 728 C CA . TYR A 1 91 ? -9.645 19.007 12.135 1.00 70.25 91 TYR A CA 1
ATOM 729 C C . TYR A 1 91 ? -10.454 17.700 12.054 1.00 70.25 91 TYR A C 1
ATOM 731 O O . TYR A 1 91 ? -10.103 16.711 12.698 1.00 70.25 91 TYR A O 1
ATOM 739 N N . LYS A 1 92 ? -11.490 17.641 11.203 1.00 73.12 92 LYS A N 1
ATOM 740 C CA . LYS A 1 92 ? -12.245 16.402 10.942 1.00 73.12 92 LYS A CA 1
ATOM 741 C C . LYS A 1 92 ? -11.391 15.312 10.293 1.00 73.12 92 LYS A C 1
ATOM 743 O O . LYS A 1 92 ? -11.520 14.151 10.676 1.00 73.12 92 LYS A O 1
ATOM 748 N N . ALA A 1 93 ? -10.504 15.667 9.363 1.00 72.69 93 ALA A N 1
ATOM 749 C CA . ALA A 1 93 ? -9.590 14.708 8.741 1.00 72.69 93 ALA A CA 1
ATOM 750 C C . ALA A 1 93 ? -8.604 14.113 9.763 1.00 72.69 93 ALA A C 1
ATOM 752 O O . ALA A 1 93 ? -8.382 12.900 9.773 1.00 72.69 93 ALA A O 1
ATOM 753 N N . ASP A 1 94 ? -8.083 14.939 10.674 1.00 76.81 94 ASP A N 1
ATOM 754 C CA . ASP A 1 94 ? -7.204 14.488 11.757 1.00 76.81 94 ASP A CA 1
ATOM 755 C C . ASP A 1 94 ? -7.933 13.582 12.758 1.00 76.81 94 ASP A C 1
ATOM 757 O O . ASP A 1 94 ? -7.383 12.569 13.194 1.00 76.81 94 ASP A O 1
ATOM 761 N N . ILE A 1 95 ? -9.181 13.900 13.127 1.00 80.38 95 ILE A N 1
ATOM 762 C CA . ILE A 1 95 ? -10.007 12.990 13.938 1.00 80.38 95 ILE A CA 1
ATOM 763 C C . ILE A 1 95 ? -10.210 11.674 13.194 1.00 80.38 95 ILE A C 1
ATOM 765 O O . ILE A 1 95 ? -9.999 10.618 13.782 1.00 80.38 95 ILE A O 1
ATOM 769 N N . ALA A 1 96 ? -10.590 11.715 11.917 1.00 83.81 96 ALA A N 1
ATOM 770 C CA . ALA A 1 96 ? -10.820 10.506 11.138 1.00 83.81 96 ALA A CA 1
ATOM 771 C C . ALA A 1 96 ? -9.557 9.635 11.061 1.00 83.81 96 ALA A C 1
ATOM 773 O O . ALA A 1 96 ? -9.652 8.422 11.197 1.00 83.81 96 ALA A O 1
ATOM 774 N N . ALA A 1 97 ? -8.365 10.225 10.928 1.00 81.19 97 ALA A N 1
ATOM 775 C CA . ALA A 1 97 ? -7.106 9.482 10.985 1.00 81.19 97 ALA A CA 1
ATOM 776 C C . ALA A 1 97 ? -6.894 8.784 12.343 1.00 81.19 97 ALA A C 1
ATOM 778 O O . ALA A 1 97 ? -6.518 7.611 12.375 1.00 81.19 97 ALA A O 1
ATOM 779 N N . ARG A 1 98 ? -7.197 9.462 13.461 1.00 84.69 98 ARG A N 1
ATOM 780 C CA . ARG A 1 98 ? -7.143 8.861 14.808 1.00 84.69 98 ARG A CA 1
ATOM 781 C C . ARG A 1 98 ? -8.158 7.733 14.975 1.00 84.69 98 ARG A C 1
ATOM 783 O O . ARG A 1 98 ? -7.834 6.695 15.539 1.00 84.69 98 ARG A O 1
ATOM 790 N N . VAL A 1 99 ? -9.363 7.911 14.440 1.00 88.94 99 VAL A N 1
ATOM 791 C CA . VAL A 1 99 ? -10.405 6.880 14.438 1.00 88.94 99 VAL A CA 1
ATOM 792 C C . VAL A 1 99 ? -9.985 5.676 13.599 1.00 88.94 99 VAL A C 1
ATOM 794 O O . VAL A 1 99 ? -10.128 4.554 14.063 1.00 88.94 99 VAL A O 1
ATOM 797 N N . ARG A 1 100 ? -9.385 5.866 12.417 1.00 88.31 100 ARG A N 1
ATOM 798 C CA . ARG A 1 100 ? -8.852 4.746 11.619 1.00 88.31 100 ARG A CA 1
ATOM 799 C C . ARG A 1 100 ? -7.783 3.962 12.380 1.00 88.31 100 ARG A C 1
ATOM 801 O O . ARG A 1 100 ? -7.710 2.751 12.222 1.00 88.31 100 ARG A O 1
ATOM 808 N N . ARG A 1 101 ? -6.973 4.619 13.222 1.00 85.88 101 ARG A N 1
ATOM 809 C CA . ARG A 1 101 ? -6.014 3.926 14.102 1.00 85.88 101 ARG A CA 1
ATOM 810 C C . ARG A 1 101 ? -6.720 3.055 15.142 1.00 85.88 101 ARG A C 1
ATOM 812 O O . ARG A 1 101 ? -6.259 1.952 15.404 1.00 85.88 101 ARG A O 1
ATOM 819 N N . PHE A 1 102 ? -7.837 3.523 15.692 1.00 87.81 102 PHE A N 1
ATOM 820 C CA . PHE A 1 102 ? -8.676 2.723 16.584 1.00 87.81 102 PHE A CA 1
ATOM 821 C C . PHE A 1 102 ? -9.358 1.557 15.855 1.00 87.81 102 PHE A C 1
ATOM 823 O O . PHE A 1 102 ? -9.343 0.444 16.361 1.00 87.81 102 PHE A O 1
ATOM 830 N N . VAL A 1 103 ? -9.883 1.769 14.642 1.00 88.94 103 VAL A N 1
ATOM 831 C CA . VAL A 1 103 ? -10.431 0.675 13.817 1.00 88.94 103 VAL A CA 1
ATOM 832 C C . VAL A 1 103 ? -9.358 -0.373 13.533 1.00 88.94 103 VAL A C 1
ATOM 834 O O . VAL A 1 103 ? -9.600 -1.552 13.747 1.00 88.94 103 VAL A O 1
ATOM 837 N N . ARG A 1 104 ? -8.141 0.052 13.177 1.00 85.50 104 ARG A N 1
ATOM 838 C CA . ARG A 1 104 ? -6.990 -0.844 13.011 1.00 85.50 104 ARG A CA 1
ATOM 839 C C . ARG A 1 104 ? -6.713 -1.672 14.271 1.00 85.50 104 ARG A C 1
ATOM 841 O O . ARG A 1 104 ? -6.466 -2.865 14.171 1.00 85.50 104 ARG A O 1
ATOM 848 N N . PHE A 1 105 ? -6.784 -1.052 15.449 1.00 85.38 105 PHE A N 1
ATOM 849 C CA . PHE A 1 105 ? -6.655 -1.759 16.725 1.00 85.38 105 PHE A CA 1
ATOM 850 C C . PHE A 1 105 ? -7.770 -2.795 16.926 1.00 85.38 105 PHE A C 1
ATOM 852 O O . PHE A 1 105 ? -7.480 -3.905 17.356 1.00 85.38 105 PHE A O 1
ATOM 859 N N . LEU A 1 106 ? -9.024 -2.474 16.593 1.00 87.56 106 LEU A N 1
ATOM 860 C CA . LEU A 1 106 ? -10.135 -3.428 16.689 1.00 87.56 106 LEU A CA 1
ATOM 861 C C . LEU A 1 106 ? -9.951 -4.629 15.753 1.00 87.56 106 LEU A C 1
ATOM 863 O O . LEU A 1 106 ? -10.221 -5.756 16.162 1.00 87.56 106 LEU A O 1
ATOM 867 N N . GLU A 1 107 ? -9.466 -4.389 14.534 1.00 84.69 107 GLU A N 1
ATOM 868 C CA . GLU A 1 107 ? -9.083 -5.439 13.583 1.00 84.69 107 GLU A CA 1
ATOM 869 C C . GLU A 1 107 ? -7.965 -6.320 14.161 1.00 84.69 107 GLU A C 1
ATOM 871 O O . GLU A 1 107 ? -8.068 -7.540 14.154 1.00 84.69 107 GLU A O 1
ATOM 876 N N . ASP A 1 108 ? -6.918 -5.717 14.733 1.00 79.62 108 ASP A N 1
ATOM 877 C CA . ASP A 1 108 ? -5.784 -6.463 15.296 1.00 79.62 108 ASP A CA 1
ATOM 878 C C . ASP A 1 108 ? -6.166 -7.249 16.567 1.00 79.62 108 ASP A C 1
ATOM 880 O O . ASP A 1 108 ? -5.619 -8.305 16.871 1.00 79.62 108 ASP A O 1
ATOM 884 N N . GLN A 1 109 ? -7.150 -6.779 17.330 1.00 81.38 109 GLN A N 1
ATOM 885 C CA . GLN A 1 109 ? -7.675 -7.526 18.474 1.00 81.38 109 GLN A CA 1
ATOM 886 C C . GLN A 1 109 ? -8.691 -8.613 18.087 1.00 81.38 109 GLN A C 1
ATOM 888 O O . GLN A 1 109 ? -9.126 -9.351 18.975 1.00 81.38 109 GLN A O 1
ATOM 893 N N . GLY A 1 110 ? -9.058 -8.727 16.804 1.00 79.31 110 GLY A N 1
ATOM 894 C CA . GLY A 1 110 ? -10.017 -9.716 16.307 1.00 79.31 110 GLY A CA 1
ATOM 895 C C . GLY A 1 110 ? -11.482 -9.362 16.589 1.00 79.31 110 GLY A C 1
ATOM 896 O O . GLY A 1 110 ? -12.342 -10.234 16.525 1.00 79.31 110 GLY A O 1
ATOM 897 N N . TYR A 1 111 ? -11.790 -8.102 16.925 1.00 83.75 111 TYR A N 1
ATOM 898 C CA . TYR A 1 111 ? -13.175 -7.637 17.116 1.00 83.75 111 TYR A CA 1
ATOM 899 C C . TYR A 1 111 ? -13.877 -7.292 15.799 1.00 83.75 111 TYR A C 1
ATOM 901 O O . TYR A 1 111 ? -15.104 -7.231 15.758 1.00 83.75 111 TYR A O 1
ATOM 909 N N . VAL A 1 112 ? -13.105 -7.014 14.749 1.00 83.00 112 VAL A N 1
ATOM 910 C CA . VAL A 1 112 ? -13.583 -6.754 13.389 1.00 83.00 112 VAL A CA 1
ATOM 911 C C . VAL A 1 112 ? -12.953 -7.792 12.484 1.00 83.00 112 VAL A C 1
ATOM 913 O O . VAL A 1 112 ? -11.730 -7.923 12.461 1.00 83.00 112 VAL A O 1
ATOM 916 N N . GLU A 1 113 ? -13.784 -8.499 11.729 1.00 76.69 113 GLU A N 1
ATOM 917 C CA . GLU A 1 113 ? -13.307 -9.462 10.747 1.00 76.69 113 GLU A CA 1
ATOM 918 C C . GLU A 1 113 ? -12.573 -8.739 9.612 1.00 76.69 113 GLU A C 1
ATOM 920 O O . GLU A 1 113 ? -13.052 -7.739 9.060 1.00 76.69 113 GLU A O 1
ATOM 925 N N . VAL A 1 114 ? -11.381 -9.230 9.283 1.00 75.00 114 VAL A N 1
ATOM 926 C CA . VAL A 1 114 ? -10.604 -8.797 8.124 1.00 75.00 114 VAL A CA 1
ATOM 927 C C . VAL A 1 114 ? -10.178 -10.051 7.390 1.00 75.00 114 VAL A C 1
ATOM 929 O O . VAL A 1 114 ? -9.244 -10.723 7.810 1.00 75.00 114 VAL A O 1
ATOM 932 N N . ASP A 1 115 ? -10.864 -10.342 6.294 1.00 75.75 115 ASP A N 1
ATOM 933 C CA . ASP A 1 115 ? -10.387 -11.295 5.305 1.00 75.75 115 ASP A CA 1
ATOM 934 C C . ASP A 1 115 ? -9.432 -10.558 4.358 1.00 75.75 115 ASP A C 1
ATOM 936 O O . ASP A 1 115 ? -9.852 -9.900 3.402 1.00 75.75 115 ASP A O 1
ATOM 940 N N . ASP A 1 116 ? -8.144 -10.547 4.700 1.00 73.56 116 ASP A N 1
ATOM 941 C CA . ASP A 1 116 ? -7.100 -10.031 3.820 1.00 73.56 116 ASP A CA 1
ATOM 942 C C . ASP A 1 116 ? -6.497 -11.124 2.921 1.00 73.56 116 ASP A C 1
ATOM 944 O O . ASP A 1 116 ? -5.827 -10.786 1.946 1.00 73.56 116 ASP A O 1
ATOM 948 N N . GLY A 1 117 ? -6.789 -12.408 3.148 1.00 70.88 117 GLY A N 1
ATOM 949 C CA . GLY A 1 117 ? -6.310 -13.504 2.300 1.00 70.88 117 GLY A CA 1
ATOM 950 C C . GLY A 1 117 ? -4.786 -13.688 2.322 1.00 70.88 117 GLY A C 1
ATOM 951 O O . GLY A 1 117 ? -4.213 -14.128 1.327 1.00 70.88 117 GLY A O 1
ATOM 952 N N . ILE A 1 118 ? -4.118 -13.298 3.417 1.00 75.38 118 ILE A N 1
ATOM 953 C CA . ILE A 1 118 ? -2.698 -13.587 3.656 1.00 75.38 118 ILE A CA 1
ATOM 954 C C . ILE A 1 118 ? -2.491 -14.121 5.073 1.00 75.38 118 ILE A C 1
ATOM 956 O O . ILE A 1 118 ? -2.900 -13.504 6.060 1.00 75.38 118 ILE A O 1
ATOM 960 N N . ASP A 1 119 ? -1.789 -15.241 5.177 1.00 73.56 119 ASP A N 1
ATOM 961 C CA . ASP A 1 119 ? -1.429 -15.817 6.466 1.00 73.56 119 ASP A CA 1
ATOM 962 C C . ASP A 1 119 ? -0.174 -15.145 7.033 1.00 73.56 119 ASP A C 1
ATOM 964 O O . ASP A 1 119 ? 0.729 -14.755 6.299 1.00 73.56 119 ASP A O 1
ATOM 968 N N . ASP A 1 120 ? -0.116 -14.993 8.359 1.00 77.12 120 ASP A N 1
ATOM 969 C CA . ASP A 1 120 ? 1.068 -14.534 9.105 1.00 77.12 120 ASP A CA 1
ATOM 970 C C . ASP A 1 120 ? 1.797 -13.309 8.492 1.00 77.12 120 ASP A C 1
ATOM 972 O O . ASP A 1 120 ? 3.027 -13.189 8.476 1.00 77.12 120 ASP A O 1
ATOM 976 N N . LEU A 1 121 ? 1.016 -12.322 8.037 1.00 81.31 121 LEU A N 1
ATOM 977 C CA . LEU A 1 121 ? 1.500 -11.006 7.600 1.00 81.31 121 LEU A CA 1
ATOM 978 C C . LEU A 1 121 ? 2.579 -10.361 8.503 1.00 81.31 121 LEU A C 1
ATOM 980 O O . LEU A 1 121 ? 3.486 -9.712 7.972 1.00 81.31 121 LEU A O 1
ATOM 984 N N . PRO A 1 122 ? 2.531 -10.492 9.845 1.00 80.56 122 PRO A N 1
ATOM 985 C CA . PRO A 1 122 ? 3.541 -9.909 10.726 1.00 80.56 122 PRO A CA 1
ATOM 986 C C . PRO A 1 122 ? 4.917 -10.533 10.514 1.00 80.56 122 PRO A C 1
ATOM 988 O O . PRO A 1 122 ? 5.916 -9.813 10.453 1.00 80.56 122 PRO A O 1
ATOM 991 N N . ARG A 1 123 ? 4.969 -11.857 10.340 1.00 85.38 123 ARG A N 1
ATOM 992 C CA . ARG A 1 123 ? 6.196 -12.564 9.987 1.00 85.38 123 ARG A CA 1
ATOM 993 C C . ARG A 1 123 ? 6.707 -12.125 8.625 1.00 85.38 123 ARG A C 1
ATOM 995 O O . ARG A 1 123 ? 7.894 -11.862 8.488 1.00 85.38 123 ARG A O 1
ATOM 1002 N N . HIS A 1 124 ? 5.827 -11.943 7.642 1.00 87.38 124 HIS A N 1
ATOM 1003 C CA . HIS A 1 124 ? 6.230 -11.433 6.331 1.00 87.38 124 HIS A CA 1
ATOM 1004 C C . HIS A 1 124 ? 6.828 -10.019 6.380 1.00 87.38 124 HIS A C 1
ATOM 1006 O O .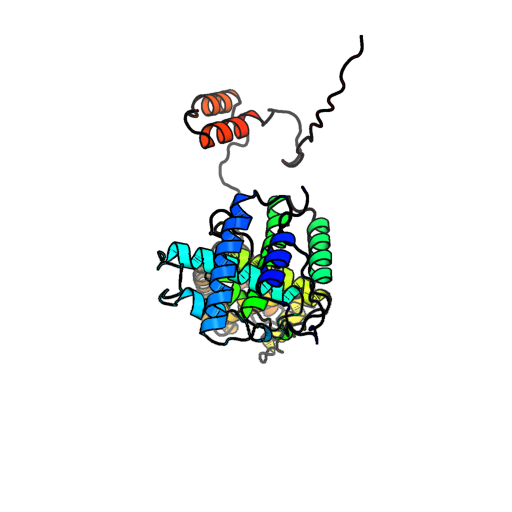 HIS A 1 124 ? 7.790 -9.734 5.664 1.00 87.38 124 HIS A O 1
ATOM 1012 N N . LEU A 1 125 ? 6.310 -9.137 7.240 1.00 87.62 125 LEU A N 1
ATOM 1013 C CA . LEU A 1 125 ? 6.894 -7.812 7.471 1.00 87.62 125 LEU A CA 1
ATOM 1014 C C . LEU A 1 125 ? 8.259 -7.888 8.171 1.00 87.62 125 LEU A C 1
ATOM 1016 O O . LEU A 1 125 ? 9.164 -7.134 7.805 1.00 87.62 125 LEU A O 1
ATOM 1020 N N . ALA A 1 126 ? 8.424 -8.795 9.138 1.00 87.69 126 ALA A N 1
ATOM 1021 C CA . ALA A 1 126 ? 9.705 -9.038 9.801 1.00 87.69 126 ALA A CA 1
ATOM 1022 C C . ALA A 1 126 ? 10.750 -9.594 8.817 1.00 87.69 126 ALA A C 1
ATOM 1024 O O . ALA A 1 126 ? 11.812 -8.995 8.649 1.00 87.69 126 ALA A O 1
ATOM 1025 N N . ASP A 1 127 ? 10.399 -10.642 8.067 1.00 88.25 127 ASP A N 1
ATOM 1026 C CA . ASP A 1 127 ? 11.254 -11.241 7.038 1.00 88.25 127 ASP A CA 1
ATOM 1027 C C . ASP A 1 127 ? 11.679 -10.204 5.983 1.00 88.25 127 ASP A C 1
ATOM 1029 O O . ASP A 1 127 ? 12.811 -10.221 5.488 1.00 88.25 127 ASP A O 1
ATOM 1033 N N . TYR A 1 128 ? 10.768 -9.294 5.620 1.00 89.62 128 TYR A N 1
ATOM 1034 C CA . TYR A 1 128 ? 11.066 -8.200 4.704 1.00 89.62 128 TYR A CA 1
ATOM 1035 C C . TYR A 1 128 ? 12.037 -7.192 5.314 1.00 89.62 128 TYR A C 1
ATOM 1037 O O . TYR A 1 128 ? 12.964 -6.756 4.634 1.00 89.62 128 TYR A O 1
ATOM 1045 N N . SER A 1 129 ? 11.866 -6.830 6.588 1.00 88.19 129 SER A N 1
ATOM 1046 C CA . SER A 1 129 ? 12.811 -5.957 7.289 1.00 88.19 129 SER A CA 1
ATOM 1047 C C . SER A 1 129 ? 14.223 -6.540 7.274 1.00 88.19 129 SER A C 1
ATOM 1049 O O . SER A 1 129 ? 15.160 -5.814 6.931 1.00 88.19 129 SER A O 1
ATOM 1051 N N . ASP A 1 130 ? 14.354 -7.839 7.543 1.00 88.12 130 ASP A N 1
ATOM 1052 C CA . ASP A 1 130 ? 15.630 -8.557 7.502 1.00 88.12 130 ASP A CA 1
ATOM 1053 C C . ASP A 1 130 ? 16.207 -8.603 6.082 1.00 88.12 130 ASP A C 1
ATOM 1055 O O . ASP A 1 130 ? 17.413 -8.462 5.874 1.00 88.12 130 ASP A O 1
ATOM 1059 N N . ALA A 1 131 ? 15.352 -8.773 5.068 1.00 86.88 131 ALA A N 1
ATOM 1060 C CA . ALA A 1 131 ? 15.770 -8.701 3.673 1.00 86.88 131 ALA A CA 1
ATOM 1061 C C . ALA A 1 131 ? 16.308 -7.310 3.310 1.00 86.88 131 ALA A C 1
ATOM 1063 O O . ALA A 1 131 ? 17.319 -7.218 2.618 1.00 86.88 131 ALA A O 1
ATOM 1064 N N . ILE A 1 132 ? 15.685 -6.238 3.808 1.00 88.62 132 ILE A N 1
ATOM 1065 C CA . ILE A 1 132 ? 16.176 -4.867 3.632 1.00 88.62 132 ILE A CA 1
ATOM 1066 C C . ILE A 1 132 ? 17.513 -4.654 4.356 1.00 88.62 132 ILE A C 1
ATOM 1068 O O . ILE A 1 132 ? 18.389 -3.994 3.796 1.00 88.62 132 ILE A O 1
ATOM 1072 N N . ASP A 1 133 ? 17.712 -5.234 5.544 1.00 85.69 133 ASP A N 1
ATOM 1073 C CA . ASP A 1 133 ? 18.996 -5.163 6.257 1.00 85.69 133 ASP A CA 1
ATOM 1074 C C . ASP A 1 133 ? 20.120 -5.869 5.489 1.00 85.69 133 ASP A C 1
ATOM 1076 O O . ASP A 1 133 ? 21.222 -5.330 5.363 1.00 85.69 133 ASP A O 1
ATOM 1080 N N . ARG A 1 134 ? 19.833 -7.024 4.875 1.00 87.00 134 ARG A N 1
ATOM 1081 C CA . ARG A 1 134 ? 20.794 -7.749 4.023 1.00 87.00 134 ARG A CA 1
ATOM 1082 C C . ARG A 1 134 ? 21.237 -6.963 2.788 1.00 87.00 134 ARG A C 1
ATOM 1084 O O . ARG A 1 134 ? 22.332 -7.203 2.291 1.00 87.00 134 ARG A O 1
ATOM 1091 N N . LEU A 1 135 ? 20.431 -6.016 2.305 1.00 83.12 135 LEU A N 1
ATOM 1092 C CA . LEU A 1 135 ? 20.810 -5.139 1.191 1.00 83.12 135 LEU A CA 1
ATOM 1093 C C . LEU A 1 135 ? 21.823 -4.053 1.593 1.00 83.12 135 LEU A C 1
ATOM 1095 O O . LEU A 1 135 ? 22.296 -3.335 0.713 1.00 83.12 135 LEU A O 1
ATOM 1099 N N . GLN A 1 136 ? 22.134 -3.906 2.890 1.00 82.19 136 GLN A N 1
ATOM 1100 C CA . GLN A 1 136 ? 23.107 -2.940 3.423 1.00 82.19 136 GLN A CA 1
ATOM 1101 C C . GLN A 1 136 ? 22.876 -1.504 2.923 1.00 82.19 136 GLN A C 1
ATOM 1103 O O . GLN A 1 136 ? 23.805 -0.730 2.686 1.00 82.19 136 GLN A O 1
ATOM 1108 N N . LEU A 1 137 ? 21.607 -1.140 2.736 1.00 80.75 137 LEU A N 1
ATOM 1109 C CA . LEU A 1 137 ? 21.228 0.205 2.327 1.00 80.75 137 LEU A CA 1
ATOM 1110 C C . LEU A 1 137 ? 21.524 1.203 3.452 1.00 80.75 137 LEU A C 1
ATOM 1112 O O . LEU A 1 137 ? 21.437 0.877 4.635 1.00 80.75 137 LEU A O 1
ATOM 1116 N N . ALA A 1 138 ? 21.774 2.461 3.086 1.00 80.00 138 ALA A N 1
ATOM 1117 C CA . ALA A 1 138 ? 21.804 3.544 4.064 1.00 80.00 138 ALA A CA 1
ATOM 1118 C C . ALA A 1 138 ? 20.479 3.609 4.860 1.00 80.00 138 ALA A C 1
ATOM 1120 O O . ALA A 1 138 ? 19.405 3.296 4.334 1.00 80.00 138 ALA A O 1
ATOM 1121 N N . GLU A 1 139 ? 20.544 4.076 6.111 1.00 79.50 139 GLU A N 1
ATOM 1122 C CA . GLU A 1 139 ? 19.414 4.055 7.057 1.00 79.50 139 GLU A CA 1
ATOM 1123 C C . GLU A 1 139 ? 18.157 4.754 6.508 1.00 79.50 139 GLU A C 1
ATOM 1125 O O . GLU A 1 139 ? 17.045 4.246 6.642 1.00 79.50 139 GLU A O 1
ATOM 1130 N N . GLY A 1 140 ? 18.320 5.884 5.809 1.00 79.12 140 GLY A N 1
ATOM 1131 C CA . GLY A 1 140 ? 17.207 6.622 5.201 1.00 79.12 140 GLY A CA 1
ATOM 1132 C C . GLY A 1 140 ? 16.420 5.799 4.164 1.00 79.12 140 GLY A C 1
ATOM 1133 O O . GLY A 1 140 ? 15.206 5.634 4.317 1.00 79.12 140 GLY A O 1
ATOM 1134 N N . PRO A 1 141 ? 17.070 5.281 3.103 1.00 79.56 141 PRO A N 1
ATOM 1135 C CA . PRO A 1 141 ? 16.455 4.349 2.157 1.00 79.56 141 PRO A CA 1
ATOM 1136 C C . PRO A 1 141 ? 15.909 3.060 2.788 1.00 79.56 141 PRO A C 1
ATOM 1138 O O . PRO A 1 141 ? 14.825 2.622 2.408 1.00 79.56 141 PRO A O 1
ATOM 1141 N N . ALA A 1 142 ? 16.601 2.466 3.760 1.00 80.69 142 ALA A N 1
ATOM 1142 C CA . ALA A 1 142 ? 16.118 1.262 4.438 1.00 80.69 142 ALA A CA 1
ATOM 1143 C C . ALA A 1 142 ? 14.803 1.537 5.192 1.00 80.69 142 ALA A C 1
ATOM 1145 O O . ALA A 1 142 ? 13.797 0.852 4.994 1.00 80.69 142 ALA A O 1
ATOM 1146 N N . GLN A 1 143 ? 14.762 2.625 5.967 1.00 81.94 143 GLN A N 1
ATOM 1147 C CA . GLN A 1 143 ? 13.553 3.069 6.660 1.00 81.94 143 GLN A CA 1
ATOM 1148 C C . GLN A 1 143 ? 12.431 3.427 5.679 1.00 81.94 143 GLN A C 1
ATOM 1150 O O . GLN A 1 143 ? 11.255 3.180 5.952 1.00 81.94 143 GLN A O 1
ATOM 1155 N N . ALA A 1 144 ? 12.777 3.983 4.514 1.00 80.44 144 ALA A N 1
ATOM 1156 C CA . ALA A 1 144 ? 11.819 4.261 3.457 1.00 80.44 144 ALA A CA 1
ATOM 1157 C C . ALA A 1 144 ? 11.091 2.998 2.989 1.00 80.44 144 ALA A C 1
ATOM 1159 O O . ALA A 1 144 ? 9.866 3.020 2.924 1.00 80.44 144 ALA A O 1
ATOM 1160 N N . TYR A 1 145 ? 11.812 1.913 2.705 1.00 85.00 145 TYR A N 1
ATOM 1161 C CA . TYR A 1 145 ? 11.196 0.650 2.298 1.00 85.00 145 TYR A CA 1
ATOM 1162 C C . TYR A 1 145 ? 10.306 0.055 3.390 1.00 85.00 145 TYR A C 1
ATOM 1164 O O . TYR A 1 145 ? 9.189 -0.352 3.080 1.00 85.00 145 TYR A O 1
ATOM 1172 N N . ARG A 1 146 ? 10.755 0.063 4.652 1.00 85.38 146 ARG A N 1
ATOM 1173 C CA . ARG A 1 146 ? 9.970 -0.447 5.791 1.00 85.38 146 ARG A CA 1
ATOM 1174 C C . ARG A 1 146 ? 8.674 0.332 5.994 1.00 85.38 146 ARG A C 1
ATOM 1176 O O . ARG A 1 146 ? 7.593 -0.244 5.971 1.00 85.38 146 ARG A O 1
ATOM 1183 N N . SER A 1 147 ? 8.784 1.657 6.099 1.00 82.75 147 SER A N 1
ATOM 1184 C CA . SER A 1 147 ? 7.627 2.535 6.320 1.00 82.75 147 SER A CA 1
ATOM 1185 C C . SER A 1 147 ? 6.599 2.473 5.185 1.00 82.75 147 SER A C 1
ATOM 1187 O O . SER A 1 147 ? 5.399 2.553 5.432 1.00 82.75 147 SER A O 1
ATOM 1189 N N . GLU A 1 148 ? 7.048 2.318 3.936 1.00 85.00 148 GLU A N 1
ATOM 1190 C CA . GLU A 1 148 ? 6.149 2.194 2.787 1.00 85.00 148 GLU A CA 1
ATOM 1191 C C . GLU A 1 148 ? 5.503 0.804 2.704 1.00 85.00 148 GLU A C 1
ATOM 1193 O O . GLU A 1 148 ? 4.354 0.720 2.279 1.00 85.00 148 GLU A O 1
ATOM 1198 N N . ALA A 1 149 ? 6.178 -0.266 3.142 1.00 88.44 149 ALA A N 1
ATOM 1199 C CA . ALA A 1 149 ? 5.566 -1.593 3.255 1.00 88.44 149 ALA A CA 1
ATOM 1200 C C . ALA A 1 149 ? 4.445 -1.596 4.305 1.00 88.44 149 ALA A C 1
ATOM 1202 O O . ALA A 1 149 ? 3.317 -1.973 3.997 1.00 88.44 149 ALA A O 1
ATOM 1203 N N . GLU A 1 150 ? 4.702 -1.067 5.506 1.00 84.75 150 GLU A N 1
ATOM 1204 C CA . GLU A 1 150 ? 3.678 -0.908 6.552 1.00 84.75 150 GLU A CA 1
ATOM 1205 C C . GLU A 1 150 ? 2.496 -0.049 6.075 1.00 84.75 150 GLU A C 1
ATOM 1207 O O . GLU A 1 150 ? 1.331 -0.338 6.362 1.00 84.75 150 GLU A O 1
ATOM 1212 N N . HIS A 1 151 ? 2.787 1.009 5.317 1.00 85.88 151 HIS A N 1
ATOM 1213 C CA . HIS A 1 151 ? 1.768 1.880 4.751 1.00 85.88 151 HIS A CA 1
ATOM 1214 C C . HIS A 1 151 ? 0.934 1.199 3.668 1.00 85.88 151 HIS A C 1
ATOM 1216 O O . HIS A 1 151 ? -0.288 1.361 3.670 1.00 85.88 151 HIS A O 1
ATOM 1222 N N . PHE A 1 152 ? 1.559 0.418 2.790 1.00 88.12 152 PHE A N 1
ATOM 1223 C CA . PHE A 1 152 ? 0.855 -0.356 1.775 1.00 88.12 152 PHE A CA 1
ATOM 1224 C C . PHE A 1 152 ? -0.090 -1.376 2.412 1.00 88.12 152 PHE A C 1
ATOM 1226 O O . PHE A 1 152 ? -1.268 -1.414 2.060 1.00 88.12 152 PHE A O 1
ATOM 1233 N N . VAL A 1 153 ? 0.379 -2.105 3.428 1.00 87.81 153 VAL A N 1
ATOM 1234 C CA . VAL A 1 153 ? -0.452 -3.039 4.195 1.00 87.81 153 VAL A CA 1
ATOM 1235 C C . VAL A 1 153 ? -1.649 -2.325 4.836 1.00 87.81 153 VAL A C 1
ATOM 1237 O O . VAL A 1 153 ? -2.793 -2.758 4.698 1.00 87.81 153 VAL A O 1
ATOM 1240 N N . ALA A 1 154 ? -1.405 -1.215 5.539 1.00 83.94 154 ALA A N 1
ATOM 1241 C CA . ALA A 1 154 ? -2.470 -0.463 6.197 1.00 83.94 154 ALA A CA 1
ATOM 1242 C C . ALA A 1 154 ? -3.494 0.094 5.196 1.00 83.94 154 ALA A C 1
ATOM 1244 O O . ALA A 1 154 ? -4.682 0.180 5.509 1.00 83.94 154 ALA A O 1
ATOM 1245 N N . TRP A 1 155 ? -3.040 0.481 4.001 1.00 87.94 155 TRP A N 1
ATOM 1246 C CA . TRP A 1 155 ? -3.911 0.935 2.926 1.00 87.94 155 TRP A CA 1
ATOM 1247 C C . TRP A 1 155 ? -4.771 -0.202 2.366 1.00 87.94 155 TRP A C 1
ATOM 1249 O O . TRP A 1 155 ? -5.973 0.001 2.216 1.00 87.94 155 TRP A O 1
ATOM 1259 N N . LEU A 1 156 ? -4.203 -1.388 2.120 1.00 87.81 156 LEU A N 1
ATOM 1260 C CA . LEU A 1 156 ? -4.947 -2.554 1.626 1.00 87.81 156 LEU A CA 1
ATOM 1261 C C . LEU A 1 156 ? -6.057 -2.979 2.589 1.00 87.81 156 LEU A C 1
ATOM 1263 O O . LEU A 1 156 ? -7.203 -3.129 2.165 1.00 87.81 156 LEU A O 1
ATOM 1267 N N . ARG A 1 157 ? -5.751 -3.069 3.891 1.00 83.62 157 ARG A N 1
ATOM 1268 C CA . ARG A 1 157 ? -6.752 -3.392 4.922 1.00 83.62 157 ARG A CA 1
ATOM 1269 C C . ARG A 1 157 ? -7.865 -2.349 4.992 1.00 83.62 157 ARG A C 1
ATOM 1271 O O . ARG A 1 157 ? -9.042 -2.693 4.966 1.00 83.62 157 ARG A O 1
ATOM 1278 N N . MET A 1 158 ? -7.509 -1.062 4.989 1.00 84.00 158 MET A N 1
ATOM 1279 C CA . MET A 1 158 ? -8.490 0.031 4.954 1.00 84.00 158 MET A CA 1
ATOM 1280 C C . MET A 1 158 ? -9.359 -0.014 3.685 1.00 84.00 158 MET A C 1
ATOM 1282 O O . MET A 1 158 ? -10.546 0.296 3.744 1.00 84.00 158 MET A O 1
ATOM 1286 N N . ALA A 1 159 ? -8.776 -0.390 2.545 1.00 84.50 159 ALA A N 1
ATOM 1287 C CA . ALA A 1 159 ? -9.463 -0.518 1.264 1.00 84.50 159 ALA A CA 1
ATOM 1288 C C . ALA A 1 159 ? -10.237 -1.840 1.103 1.00 84.50 159 ALA A C 1
ATOM 1290 O O . ALA A 1 159 ? -10.925 -1.986 0.093 1.00 84.50 159 ALA A O 1
ATOM 1291 N N . ARG A 1 160 ? -10.133 -2.769 2.069 1.00 83.06 160 ARG A N 1
ATOM 1292 C CA . ARG A 1 160 ? -10.743 -4.110 2.046 1.00 83.06 160 ARG A CA 1
ATOM 1293 C C . ARG A 1 160 ? -10.431 -4.861 0.747 1.00 83.06 160 ARG A C 1
ATOM 1295 O O . ARG A 1 160 ? -11.320 -5.363 0.069 1.00 83.06 160 ARG A O 1
ATOM 1302 N N . ARG A 1 161 ? -9.147 -4.866 0.377 1.00 84.56 161 ARG A N 1
ATOM 1303 C CA . ARG A 1 161 ? -8.613 -5.618 -0.765 1.00 84.56 161 ARG A CA 1
ATOM 1304 C C . ARG A 1 161 ? -7.833 -6.822 -0.260 1.00 84.56 161 ARG A C 1
ATOM 1306 O O . ARG A 1 161 ? -7.020 -6.661 0.650 1.00 84.56 161 ARG A O 1
ATOM 1313 N N . GLN A 1 162 ? -8.070 -7.978 -0.869 1.00 81.69 162 GLN A N 1
ATOM 1314 C CA . GLN A 1 162 ? -7.330 -9.190 -0.555 1.00 81.69 162 GLN A CA 1
ATOM 1315 C C . GLN A 1 162 ? -5.947 -9.173 -1.216 1.00 81.69 162 GLN A C 1
ATOM 1317 O O . GLN A 1 162 ? -5.735 -8.543 -2.256 1.00 81.69 162 GLN A O 1
ATOM 1322 N N . TRP A 1 163 ? -4.997 -9.877 -0.606 1.00 83.19 163 TRP A N 1
ATOM 1323 C CA . TRP A 1 163 ? -3.622 -9.983 -1.090 1.00 83.19 163 TRP A CA 1
ATOM 1324 C C . TRP A 1 163 ? -3.495 -10.798 -2.384 1.00 83.19 163 TRP A C 1
ATOM 1326 O O . TRP A 1 163 ? -2.571 -10.555 -3.162 1.00 83.19 163 TRP A O 1
ATOM 1336 N N . ILE A 1 164 ? -4.447 -11.699 -2.645 1.00 77.94 164 ILE A N 1
ATOM 1337 C CA . ILE A 1 164 ? -4.550 -12.483 -3.885 1.00 77.94 164 ILE A CA 1
ATOM 1338 C C . ILE A 1 164 ? -4.823 -11.624 -5.126 1.00 77.94 164 ILE A C 1
ATOM 1340 O O . ILE A 1 164 ? -4.295 -11.912 -6.196 1.00 77.94 164 ILE A O 1
ATOM 1344 N N . ASP A 1 165 ? -5.556 -10.521 -4.969 1.00 79.50 165 ASP A N 1
ATOM 1345 C CA . ASP A 1 165 ? -5.961 -9.645 -6.076 1.00 79.50 165 ASP A CA 1
ATOM 1346 C C . ASP A 1 165 ? -4.922 -8.561 -6.403 1.00 79.50 165 ASP A C 1
ATOM 1348 O O . ASP A 1 165 ? -5.186 -7.634 -7.176 1.00 79.50 165 ASP A O 1
ATOM 1352 N N . ILE A 1 166 ? -3.745 -8.598 -5.770 1.00 83.25 166 ILE A N 1
ATOM 1353 C CA . ILE A 1 166 ? -2.763 -7.529 -5.937 1.00 83.25 166 ILE A CA 1
ATOM 1354 C C . ILE A 1 166 ? -2.101 -7.630 -7.307 1.00 83.25 166 ILE A C 1
ATOM 1356 O O . ILE A 1 166 ? -1.252 -8.487 -7.563 1.00 83.25 166 ILE A O 1
ATOM 1360 N N . ASP A 1 167 ? -2.396 -6.639 -8.138 1.00 79.94 167 ASP A N 1
ATOM 1361 C CA . ASP A 1 167 ? -1.776 -6.386 -9.429 1.00 79.94 167 ASP A CA 1
ATOM 1362 C C . ASP A 1 167 ? -1.111 -4.991 -9.475 1.00 79.94 167 ASP A C 1
ATOM 1364 O O . ASP A 1 167 ? -1.040 -4.251 -8.486 1.00 79.94 167 ASP A O 1
ATOM 1368 N N . ASP A 1 168 ? -0.588 -4.615 -10.643 1.00 76.94 168 ASP A N 1
ATOM 1369 C CA . ASP A 1 168 ? -0.008 -3.283 -10.845 1.00 76.94 168 ASP A CA 1
ATOM 1370 C C . ASP A 1 168 ? -1.044 -2.152 -10.740 1.00 76.94 168 ASP A C 1
ATOM 1372 O O . ASP A 1 168 ? -0.685 -1.037 -10.353 1.00 76.94 168 ASP A O 1
ATOM 1376 N N . THR A 1 169 ? -2.317 -2.428 -11.034 1.00 77.88 169 THR A N 1
ATOM 1377 C CA . THR A 1 169 ? -3.422 -1.465 -10.945 1.00 77.88 169 THR A CA 1
ATOM 1378 C C . THR A 1 169 ? -3.675 -1.065 -9.495 1.00 77.88 169 THR A C 1
ATOM 1380 O O . THR A 1 169 ? -3.768 0.122 -9.176 1.00 77.88 169 THR A O 1
ATOM 1383 N N . ILE A 1 170 ? -3.718 -2.038 -8.583 1.00 85.94 170 ILE A N 1
ATOM 1384 C CA . ILE A 1 170 ? -3.865 -1.812 -7.142 1.00 85.94 170 ILE A CA 1
ATOM 1385 C C . ILE A 1 170 ? -2.654 -1.056 -6.589 1.00 85.94 170 ILE A C 1
ATOM 1387 O O . ILE A 1 170 ? -2.818 -0.108 -5.814 1.00 85.94 170 ILE A O 1
ATOM 1391 N N . ILE A 1 171 ? -1.442 -1.399 -7.032 1.00 86.62 171 ILE A N 1
ATOM 1392 C CA . ILE A 1 171 ? -0.227 -0.668 -6.647 1.00 86.62 171 ILE A CA 1
ATOM 1393 C C . ILE A 1 171 ? -0.264 0.780 -7.157 1.00 86.62 171 ILE A C 1
ATOM 1395 O O . ILE A 1 171 ? 0.179 1.691 -6.454 1.00 86.62 171 ILE A O 1
ATOM 1399 N N . ASP A 1 172 ? -0.807 1.026 -8.347 1.00 82.06 172 ASP A N 1
ATOM 1400 C CA . ASP A 1 172 ? -0.957 2.369 -8.906 1.00 82.06 172 ASP A CA 1
ATOM 1401 C C . ASP A 1 172 ? -2.021 3.192 -8.177 1.00 82.06 172 ASP A C 1
ATOM 1403 O O . ASP A 1 172 ? -1.775 4.363 -7.865 1.00 82.06 172 ASP A O 1
ATOM 1407 N N . HIS A 1 173 ? -3.146 2.578 -7.807 1.00 84.69 173 HIS A N 1
ATOM 1408 C CA . HIS A 1 173 ? -4.136 3.197 -6.929 1.00 84.69 173 HIS A CA 1
ATOM 1409 C C . HIS A 1 173 ? -3.522 3.570 -5.576 1.00 84.69 173 HIS A C 1
ATOM 1411 O O . 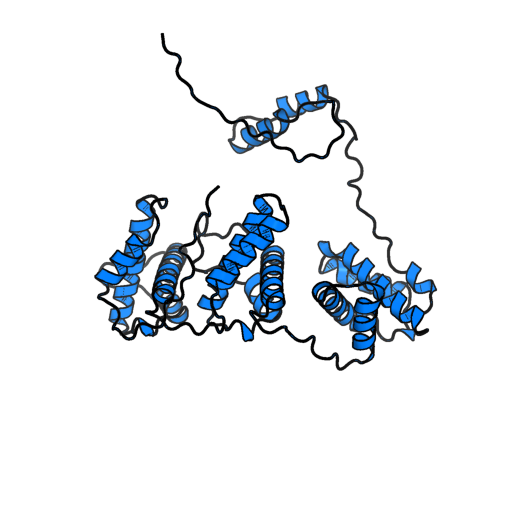HIS A 1 173 ? -3.689 4.703 -5.121 1.00 84.69 173 HIS A O 1
ATOM 1417 N N . TYR A 1 174 ? -2.735 2.680 -4.965 1.00 88.12 174 TYR A N 1
ATOM 1418 C CA . TYR A 1 174 ? -1.963 3.010 -3.768 1.00 88.12 174 TYR A CA 1
ATOM 1419 C C . TYR A 1 174 ? -0.959 4.140 -4.028 1.00 88.12 174 TYR A C 1
ATOM 1421 O O . TYR A 1 174 ? -0.819 5.061 -3.229 1.00 88.12 174 TYR A O 1
ATOM 1429 N N . ALA A 1 175 ? -0.238 4.138 -5.140 1.00 86.56 175 ALA A N 1
ATOM 1430 C CA . ALA A 1 175 ? 0.752 5.176 -5.392 1.00 86.56 175 ALA A CA 1
ATOM 1431 C C . ALA A 1 175 ? 0.112 6.573 -5.513 1.00 86.56 175 ALA A C 1
ATOM 1433 O O . ALA A 1 175 ? 0.717 7.566 -5.092 1.00 86.56 175 ALA A O 1
ATOM 1434 N N . ALA A 1 176 ? -1.095 6.647 -6.078 1.00 83.44 176 ALA A N 1
ATOM 1435 C CA . ALA A 1 176 ? -1.829 7.882 -6.340 1.00 83.44 176 ALA A CA 1
ATOM 1436 C C . ALA A 1 176 ? -2.791 8.305 -5.214 1.00 83.44 176 ALA A C 1
ATOM 1438 O O . ALA A 1 176 ? -3.340 9.404 -5.281 1.00 83.44 176 ALA A O 1
ATOM 1439 N N . HIS A 1 177 ? -3.009 7.476 -4.186 1.00 83.31 177 HIS A N 1
ATOM 1440 C CA . HIS A 1 177 ? -4.057 7.761 -3.206 1.00 83.31 177 HIS A CA 1
ATOM 1441 C C . HIS A 1 177 ? -3.787 9.026 -2.371 1.00 83.31 177 HIS A C 1
ATOM 1443 O O . HIS A 1 177 ? -2.663 9.294 -1.916 1.00 83.31 177 HIS A O 1
ATOM 1449 N N . ASP A 1 178 ? -4.870 9.762 -2.097 1.00 78.06 178 ASP A N 1
ATOM 1450 C CA . ASP A 1 178 ? -4.887 10.800 -1.070 1.00 78.06 178 ASP A CA 1
ATOM 1451 C C . ASP A 1 178 ? -4.763 10.138 0.303 1.00 78.06 178 ASP A C 1
ATOM 1453 O O . ASP A 1 178 ? -5.620 9.366 0.746 1.00 78.06 178 ASP A O 1
ATOM 1457 N N . CYS A 1 179 ? -3.629 10.381 0.948 1.00 76.75 179 CYS A N 1
ATOM 1458 C CA . CYS A 1 179 ? -3.175 9.571 2.058 1.00 76.75 179 CYS A CA 1
ATOM 1459 C C . CYS A 1 179 ? -3.991 9.867 3.318 1.00 76.75 179 CYS A C 1
ATOM 1461 O O . CYS A 1 179 ? -3.773 10.878 3.979 1.00 76.75 179 CYS A O 1
ATOM 1463 N N . ARG A 1 180 ? -4.893 8.940 3.665 1.00 76.12 180 ARG A N 1
ATOM 1464 C CA . ARG A 1 180 ? -5.771 8.983 4.853 1.00 76.12 180 ARG A CA 1
ATOM 1465 C C . ARG A 1 180 ? -5.607 7.777 5.782 1.00 76.12 180 ARG A C 1
ATOM 1467 O O . ARG A 1 180 ? -6.319 7.669 6.772 1.00 76.12 180 ARG A O 1
ATOM 1474 N N . CYS A 1 181 ? -4.647 6.908 5.472 1.00 77.44 181 CYS A N 1
ATOM 1475 C CA . CYS A 1 181 ? -4.324 5.679 6.191 1.00 77.44 181 CYS A CA 1
ATOM 1476 C C . CYS A 1 181 ? -3.989 5.914 7.678 1.00 77.44 181 CYS A C 1
ATOM 1478 O O . CYS A 1 181 ? -3.449 6.981 8.004 1.00 77.44 181 CYS A O 1
ATOM 1480 N N . PRO A 1 182 ? -4.212 4.905 8.547 1.00 72.38 182 PRO A N 1
ATOM 1481 C CA . PRO A 1 182 ? -3.968 4.949 9.999 1.00 72.38 182 PRO A CA 1
ATOM 1482 C C . PRO A 1 182 ? -2.481 4.905 10.402 1.00 72.38 182 PRO A C 1
ATOM 1484 O O . PRO A 1 182 ? -2.147 4.640 11.559 1.00 72.38 182 PRO A O 1
ATOM 1487 N N . VAL A 1 183 ? -1.572 5.121 9.452 1.00 71.56 183 VAL A N 1
ATOM 1488 C CA . VAL A 1 183 ? -0.128 5.133 9.700 1.00 71.56 183 VAL A CA 1
ATOM 1489 C C . VAL A 1 183 ? 0.296 6.506 10.201 1.00 71.56 183 VAL A C 1
ATOM 1491 O O . VAL A 1 183 ? -0.266 7.530 9.804 1.00 71.56 183 VAL A O 1
ATOM 1494 N N . TRP A 1 184 ? 1.274 6.519 11.107 1.00 55.78 184 TRP A N 1
ATOM 1495 C CA . TRP A 1 184 ? 1.738 7.727 11.771 1.00 55.78 184 TRP A CA 1
ATOM 1496 C C . TRP A 1 184 ? 2.220 8.782 10.766 1.00 55.78 184 TRP A C 1
ATOM 1498 O O . TRP A 1 184 ? 3.000 8.508 9.852 1.00 55.78 184 TRP A O 1
ATOM 1508 N N . ARG A 1 185 ? 1.751 1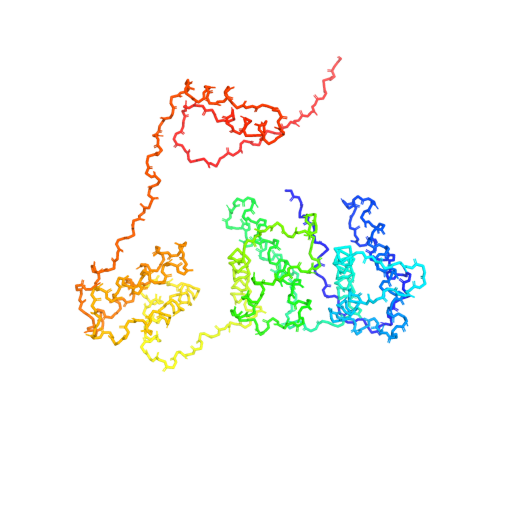0.019 10.957 1.00 56.62 185 ARG A N 1
ATOM 1509 C CA . ARG A 1 185 ? 2.062 11.174 10.109 1.00 56.62 185 ARG A CA 1
ATOM 1510 C C . ARG A 1 185 ? 2.827 12.203 10.920 1.00 56.62 185 ARG A C 1
ATOM 1512 O O . ARG A 1 185 ? 2.322 12.700 11.926 1.00 56.62 185 ARG A O 1
ATOM 1519 N N . LYS A 1 186 ? 3.988 12.637 10.433 1.00 45.88 186 LYS A N 1
ATOM 1520 C CA . LYS A 1 186 ? 4.624 13.843 10.970 1.00 45.88 186 LYS A CA 1
ATOM 1521 C C . LYS A 1 186 ? 3.778 15.053 10.551 1.00 45.88 186 LYS A C 1
ATOM 1523 O O . LYS A 1 186 ? 3.769 15.416 9.381 1.00 45.88 186 LYS A O 1
ATOM 1528 N N . ARG A 1 187 ? 3.078 15.688 11.502 1.00 36.34 187 ARG A N 1
ATOM 1529 C CA . ARG A 1 187 ? 2.212 16.869 11.267 1.00 36.34 187 ARG A CA 1
ATOM 1530 C C . ARG A 1 187 ? 1.041 16.613 10.300 1.00 36.34 187 ARG A C 1
ATOM 1532 O O . ARG A 1 187 ? 0.779 17.430 9.423 1.00 36.34 187 ARG A O 1
ATOM 1539 N N . GLY A 1 188 ? 0.377 15.457 10.400 1.00 40.84 188 GLY A N 1
ATOM 1540 C CA . GLY A 1 188 ? -0.834 15.166 9.609 1.00 40.84 188 GLY A CA 1
ATOM 1541 C C . GLY A 1 188 ? -0.602 14.970 8.102 1.00 40.84 188 GLY A C 1
ATOM 1542 O O . GLY A 1 188 ? -1.524 14.620 7.371 1.00 40.84 188 GLY A O 1
ATOM 1543 N N . LYS A 1 189 ? 0.640 15.105 7.624 1.00 42.66 189 LYS A N 1
ATOM 1544 C CA . LYS A 1 189 ? 1.040 14.818 6.246 1.00 42.66 189 LYS A CA 1
ATOM 1545 C C . LYS A 1 189 ? 2.052 13.678 6.260 1.00 42.66 189 LYS A C 1
ATOM 1547 O O . LYS A 1 189 ? 3.024 13.713 7.015 1.00 42.66 189 LYS A O 1
ATOM 1552 N N . LEU A 1 190 ? 1.848 12.665 5.417 1.00 48.66 190 LEU A N 1
ATOM 1553 C CA . LEU A 1 190 ? 2.988 11.855 4.995 1.00 48.66 190 LEU A CA 1
ATOM 1554 C C . LEU A 1 190 ? 3.951 12.867 4.361 1.00 48.66 190 LEU A C 1
ATOM 1556 O O . LEU A 1 190 ? 3.516 13.635 3.498 1.00 48.66 190 LEU A O 1
ATOM 1560 N N . VAL A 1 191 ? 5.208 12.936 4.813 1.00 53.28 191 VAL A N 1
ATOM 1561 C CA . VAL A 1 191 ? 6.243 13.688 4.079 1.00 53.28 191 VAL A CA 1
ATOM 1562 C C . VAL A 1 191 ? 6.076 13.293 2.618 1.00 53.28 191 VAL A C 1
ATOM 1564 O O . VAL A 1 191 ? 5.912 12.101 2.377 1.00 53.28 191 VAL A O 1
ATOM 1567 N N . ALA A 1 192 ? 5.987 14.256 1.695 1.00 49.78 192 ALA A N 1
ATOM 1568 C CA . ALA A 1 192 ? 5.606 14.022 0.303 1.00 49.78 192 ALA A CA 1
ATOM 1569 C C . ALA A 1 192 ? 6.599 13.071 -0.391 1.00 49.78 192 ALA A C 1
ATOM 1571 O O . ALA A 1 192 ? 7.483 13.476 -1.139 1.00 49.78 192 ALA A O 1
ATOM 1572 N N . THR A 1 193 ? 6.477 11.776 -0.121 1.00 57.81 193 THR A N 1
ATOM 1573 C CA . THR A 1 193 ? 7.098 10.711 -0.875 1.00 57.81 193 THR A CA 1
ATOM 1574 C C . THR A 1 193 ? 6.287 10.673 -2.154 1.00 57.81 193 THR A C 1
ATOM 1576 O O . THR A 1 193 ? 5.130 10.259 -2.165 1.00 57.81 193 THR A O 1
ATOM 1579 N N . GLY A 1 194 ? 6.831 11.265 -3.220 1.00 68.50 194 GLY A N 1
ATOM 1580 C CA . GLY A 1 194 ? 6.114 11.355 -4.490 1.00 68.50 194 GLY A CA 1
ATOM 1581 C C . GLY A 1 194 ? 5.616 9.977 -4.935 1.00 68.50 194 GLY A C 1
ATOM 1582 O O . GLY A 1 194 ? 6.254 8.965 -4.638 1.00 68.50 194 GLY A O 1
ATOM 1583 N N . THR A 1 195 ? 4.509 9.936 -5.680 1.00 77.75 195 THR A N 1
ATOM 1584 C CA . THR A 1 195 ? 3.858 8.728 -6.233 1.00 77.75 195 THR A CA 1
ATOM 1585 C C . THR A 1 195 ? 4.852 7.673 -6.731 1.00 77.75 195 THR A C 1
ATOM 1587 O O . THR A 1 195 ? 4.695 6.483 -6.474 1.00 77.75 195 THR A O 1
ATOM 1590 N N . LYS A 1 196 ? 5.950 8.104 -7.367 1.00 78.56 196 LYS A N 1
ATOM 1591 C CA . LYS A 1 196 ? 7.027 7.227 -7.859 1.00 78.56 196 LYS A CA 1
ATOM 1592 C C . LYS A 1 196 ? 7.700 6.396 -6.760 1.00 78.56 196 LYS A C 1
ATOM 1594 O O . LYS A 1 196 ? 8.007 5.230 -6.992 1.00 78.56 196 LYS A O 1
ATOM 1599 N N . ARG A 1 197 ? 7.956 6.982 -5.586 1.00 80.88 197 ARG A N 1
ATOM 1600 C CA . ARG A 1 197 ? 8.576 6.285 -4.451 1.00 80.88 197 ARG A CA 1
ATOM 1601 C C . ARG A 1 197 ? 7.606 5.278 -3.847 1.00 80.88 197 ARG A C 1
ATOM 1603 O O . ARG A 1 197 ? 8.000 4.130 -3.687 1.00 80.88 197 ARG A O 1
ATOM 1610 N N . ARG A 1 198 ? 6.355 5.680 -3.593 1.00 84.19 198 ARG A N 1
ATOM 1611 C CA . ARG A 1 198 ? 5.311 4.775 -3.080 1.00 84.19 198 ARG A CA 1
ATOM 1612 C C . ARG A 1 198 ? 5.146 3.558 -3.980 1.00 84.19 198 ARG A C 1
ATOM 1614 O O . ARG A 1 198 ? 5.263 2.435 -3.508 1.00 84.19 198 ARG A O 1
ATOM 1621 N N . ARG A 1 199 ? 5.003 3.791 -5.290 1.00 85.31 199 ARG A N 1
ATOM 1622 C CA . ARG A 1 199 ? 4.950 2.738 -6.313 1.00 85.31 199 ARG A CA 1
ATOM 1623 C C . ARG A 1 199 ? 6.159 1.810 -6.234 1.00 85.31 199 ARG A C 1
ATOM 1625 O O . ARG A 1 199 ? 5.995 0.602 -6.175 1.00 85.31 199 ARG A O 1
ATOM 1632 N N . ARG A 1 200 ? 7.377 2.363 -6.227 1.00 84.75 200 ARG A N 1
ATOM 1633 C CA . ARG A 1 200 ? 8.614 1.567 -6.200 1.00 84.75 200 ARG A CA 1
ATOM 1634 C C . ARG A 1 200 ? 8.707 0.693 -4.950 1.00 84.75 200 ARG A C 1
ATOM 1636 O O . ARG A 1 200 ? 9.025 -0.482 -5.069 1.00 84.75 200 ARG A O 1
ATOM 1643 N N . CYS A 1 201 ? 8.469 1.268 -3.774 1.00 85.94 201 CYS A N 1
ATOM 1644 C CA . CYS A 1 201 ? 8.588 0.544 -2.513 1.00 85.94 201 CYS A CA 1
ATOM 1645 C C . CYS A 1 201 ? 7.485 -0.509 -2.357 1.00 85.94 201 CYS A C 1
ATOM 1647 O O . CYS A 1 201 ? 7.789 -1.619 -1.934 1.00 85.94 201 CYS A O 1
ATOM 1649 N N . ALA A 1 202 ? 6.247 -0.197 -2.760 1.00 88.88 202 ALA A N 1
ATOM 1650 C CA . ALA A 1 202 ? 5.153 -1.166 -2.769 1.00 88.88 202 ALA A CA 1
ATOM 1651 C C . ALA A 1 202 ? 5.434 -2.326 -3.733 1.00 88.88 202 ALA A C 1
ATOM 1653 O O . ALA A 1 202 ? 5.302 -3.474 -3.333 1.00 88.88 202 ALA A O 1
ATOM 1654 N N . ARG A 1 203 ? 5.912 -2.049 -4.958 1.00 88.56 203 ARG A N 1
ATOM 1655 C CA . ARG A 1 203 ? 6.328 -3.102 -5.904 1.00 88.56 203 ARG A CA 1
ATOM 1656 C C . ARG A 1 203 ? 7.398 -4.009 -5.319 1.00 88.56 203 ARG A C 1
ATOM 1658 O O . ARG A 1 203 ? 7.217 -5.216 -5.314 1.00 88.56 203 ARG A O 1
ATOM 1665 N N . HIS A 1 204 ? 8.453 -3.427 -4.754 1.00 88.94 204 HIS A N 1
ATOM 1666 C CA . HIS A 1 204 ? 9.534 -4.199 -4.142 1.00 88.94 204 HIS A CA 1
ATOM 1667 C C . HIS A 1 204 ? 9.028 -5.121 -3.020 1.00 88.94 204 HIS A C 1
ATOM 1669 O O . HIS A 1 204 ? 9.441 -6.273 -2.928 1.00 88.94 204 HIS A O 1
ATOM 1675 N N . PHE A 1 205 ? 8.103 -4.637 -2.188 1.00 90.44 205 PHE A N 1
ATOM 1676 C CA . PHE A 1 205 ? 7.493 -5.454 -1.142 1.00 90.44 205 PHE A CA 1
ATOM 1677 C C . PHE A 1 205 ? 6.587 -6.560 -1.709 1.00 90.44 205 PHE A C 1
ATOM 1679 O O . PHE A 1 205 ? 6.703 -7.711 -1.304 1.00 90.44 205 PHE A O 1
ATOM 1686 N N . VAL A 1 206 ? 5.737 -6.250 -2.690 1.00 89.44 206 VAL A N 1
ATOM 1687 C CA . VAL A 1 206 ? 4.873 -7.239 -3.362 1.00 89.44 206 VAL A CA 1
ATOM 1688 C C . VAL A 1 206 ? 5.705 -8.317 -4.062 1.00 89.44 206 VAL A C 1
ATOM 1690 O O . VAL A 1 206 ? 5.390 -9.499 -3.981 1.00 89.44 206 VAL A O 1
ATOM 1693 N N . GLU A 1 207 ? 6.797 -7.939 -4.721 1.00 85.44 207 GLU A N 1
ATOM 1694 C CA . GLU A 1 207 ? 7.737 -8.877 -5.342 1.00 85.44 207 GLU A CA 1
ATOM 1695 C C . GLU A 1 207 ? 8.407 -9.785 -4.314 1.00 85.44 207 GLU A C 1
ATOM 1697 O O . GLU A 1 207 ? 8.546 -10.981 -4.559 1.00 85.44 207 GLU A O 1
ATOM 1702 N N . PHE A 1 208 ? 8.779 -9.238 -3.156 1.00 87.75 208 PHE A N 1
ATOM 1703 C CA . PHE A 1 208 ? 9.306 -10.026 -2.049 1.00 87.75 208 PHE A CA 1
ATOM 1704 C C . PHE A 1 208 ? 8.291 -11.068 -1.553 1.00 87.75 208 PHE A C 1
ATOM 1706 O O . PHE A 1 208 ? 8.657 -12.227 -1.360 1.00 87.75 208 PHE A O 1
ATOM 1713 N N . LEU A 1 209 ? 7.016 -10.689 -1.403 1.00 88.31 209 LEU A N 1
ATOM 1714 C CA . LEU A 1 209 ? 5.951 -11.617 -1.008 1.00 88.31 209 LEU A CA 1
ATOM 1715 C C . LEU A 1 209 ? 5.717 -12.704 -2.067 1.00 88.31 209 LEU A C 1
ATOM 1717 O O . LEU A 1 209 ? 5.654 -13.884 -1.720 1.00 88.31 209 LEU A O 1
ATOM 1721 N N . ARG A 1 210 ? 5.675 -12.335 -3.356 1.00 86.19 210 ARG A N 1
ATOM 1722 C CA . ARG A 1 210 ? 5.571 -13.294 -4.475 1.00 86.19 210 ARG A CA 1
ATOM 1723 C C . ARG A 1 210 ? 6.742 -14.270 -4.495 1.00 86.19 210 ARG A C 1
ATOM 1725 O O . ARG A 1 210 ? 6.537 -15.466 -4.651 1.00 86.19 210 ARG A O 1
ATOM 1732 N N . GLY A 1 211 ? 7.964 -13.779 -4.288 1.00 79.81 211 GLY A N 1
ATOM 1733 C CA . GLY A 1 211 ? 9.169 -14.610 -4.252 1.00 79.81 211 GLY A CA 1
ATOM 1734 C C . GLY A 1 211 ? 9.186 -15.635 -3.114 1.00 79.81 211 GLY A C 1
ATOM 1735 O O . GLY A 1 211 ? 9.893 -16.633 -3.210 1.00 79.81 211 GLY A O 1
ATOM 1736 N N . ARG A 1 212 ? 8.401 -15.416 -2.053 1.00 82.56 212 ARG A N 1
ATOM 1737 C CA . ARG A 1 212 ? 8.218 -16.360 -0.937 1.00 82.56 212 ARG A CA 1
ATOM 1738 C C . ARG A 1 212 ? 6.968 -17.233 -1.078 1.00 82.56 212 ARG A C 1
ATOM 1740 O O . ARG A 1 212 ? 6.713 -18.034 -0.188 1.00 82.56 212 ARG A O 1
ATOM 1747 N N . GLY A 1 213 ? 6.188 -17.062 -2.148 1.00 80.19 213 GLY A N 1
ATOM 1748 C CA . GLY A 1 213 ? 4.909 -17.749 -2.335 1.00 80.19 213 GLY A CA 1
ATOM 1749 C C . GLY A 1 213 ? 3.805 -17.296 -1.374 1.00 80.19 213 GLY A C 1
ATOM 1750 O O . GLY A 1 213 ? 2.790 -17.971 -1.276 1.00 80.19 213 GLY A O 1
ATOM 1751 N N . ALA A 1 214 ? 3.986 -16.171 -0.670 1.00 81.94 214 ALA A 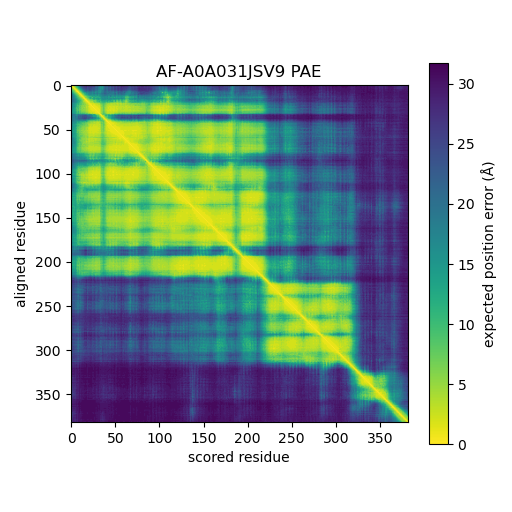N 1
ATOM 1752 C CA . ALA A 1 214 ? 3.008 -15.649 0.291 1.00 81.94 214 ALA A CA 1
ATOM 1753 C C . ALA A 1 214 ? 1.767 -15.051 -0.388 1.00 81.94 214 ALA A C 1
ATOM 1755 O O . ALA A 1 214 ? 0.699 -14.967 0.205 1.00 81.94 214 ALA A O 1
ATOM 1756 N N . ILE A 1 215 ? 1.924 -14.610 -1.635 1.00 82.12 215 ILE A N 1
ATOM 1757 C CA . ILE A 1 215 ? 0.833 -14.181 -2.506 1.00 82.12 215 ILE A CA 1
ATOM 1758 C C . ILE A 1 215 ? 1.039 -14.820 -3.876 1.00 82.12 215 ILE A C 1
ATOM 1760 O O . ILE A 1 215 ? 2.198 -15.050 -4.256 1.00 82.12 215 ILE A O 1
ATOM 1764 N N . PRO A 1 216 ? -0.036 -15.074 -4.642 1.00 73.50 216 PRO A N 1
ATOM 1765 C CA . PRO A 1 216 ? 0.096 -15.633 -5.972 1.00 73.50 216 PRO A CA 1
ATOM 1766 C C . PRO A 1 216 ? 1.033 -14.789 -6.821 1.00 73.50 216 PRO A C 1
ATOM 1768 O O . PRO A 1 216 ? 0.969 -13.551 -6.865 1.00 73.50 216 PRO A O 1
ATOM 1771 N N . SER A 1 217 ? 1.947 -15.480 -7.496 1.00 66.12 217 SER A N 1
ATOM 1772 C CA . SER A 1 217 ? 2.658 -14.845 -8.585 1.00 66.12 217 SER A CA 1
ATOM 1773 C C . SER A 1 217 ? 1.598 -14.414 -9.586 1.00 66.12 217 SER A C 1
ATOM 1775 O O . SER A 1 217 ? 0.739 -15.212 -9.957 1.00 66.12 217 SER A O 1
ATOM 1777 N N . VAL A 1 218 ? 1.646 -13.154 -10.020 1.00 62.72 218 VAL A N 1
ATOM 1778 C CA . VAL A 1 218 ? 0.964 -12.798 -11.260 1.00 62.72 218 VAL A CA 1
ATOM 1779 C C . VAL A 1 218 ? 1.737 -13.567 -12.312 1.00 62.72 218 VAL A C 1
ATOM 1781 O O . VAL A 1 218 ? 2.817 -13.124 -12.724 1.00 62.72 218 VAL A O 1
ATOM 1784 N N . GLU A 1 219 ? 1.246 -14.763 -12.651 1.00 50.97 219 GLU A N 1
ATOM 1785 C CA . GLU A 1 219 ? 1.723 -15.481 -13.817 1.00 50.97 219 GLU A CA 1
ATOM 1786 C C . GLU A 1 219 ? 1.773 -14.440 -14.926 1.00 50.97 219 GLU A C 1
ATOM 1788 O O . GLU A 1 219 ? 0.817 -13.666 -15.083 1.00 50.97 219 GLU A O 1
ATOM 1793 N N . PRO A 1 220 ? 2.918 -14.289 -15.611 1.00 52.25 220 PRO A N 1
ATOM 1794 C CA . PRO A 1 220 ? 2.952 -13.408 -16.750 1.00 52.25 220 PRO A CA 1
ATOM 1795 C C . PRO A 1 220 ? 1.877 -13.959 -17.667 1.00 52.25 220 PRO A C 1
ATOM 1797 O O . PRO A 1 220 ? 2.099 -15.018 -18.240 1.00 52.25 220 PRO A O 1
ATOM 1800 N N . VAL A 1 221 ? 0.725 -13.268 -17.737 1.00 47.16 221 VAL A N 1
ATOM 1801 C CA . VAL A 1 221 ? -0.372 -13.575 -18.662 1.00 47.16 221 VAL A CA 1
ATOM 1802 C C . VAL A 1 221 ? 0.320 -14.021 -19.925 1.00 47.16 221 VAL A C 1
ATOM 1804 O O . VAL A 1 221 ? 1.130 -13.221 -20.423 1.00 47.16 221 VAL A O 1
ATOM 1807 N N . ALA A 1 222 ? 0.155 -15.293 -20.311 1.00 49.03 222 ALA A N 1
ATOM 1808 C CA . ALA A 1 222 ? 0.768 -15.818 -21.520 1.00 49.03 222 ALA A CA 1
ATOM 1809 C C . ALA A 1 222 ? 0.506 -14.755 -22.580 1.00 49.03 222 ALA A C 1
ATOM 1811 O O . ALA A 1 222 ? -0.627 -14.296 -22.718 1.00 49.03 222 ALA A O 1
ATOM 1812 N N . ASP A 1 223 ? 1.570 -14.171 -23.131 1.00 53.19 223 ASP A N 1
ATOM 1813 C CA . ASP A 1 223 ? 1.339 -13.101 -24.083 1.00 53.19 223 ASP A CA 1
ATOM 1814 C C . ASP A 1 223 ? 0.644 -13.766 -25.264 1.00 53.19 223 ASP A C 1
ATOM 1816 O O . ASP A 1 223 ? 1.238 -14.658 -25.873 1.00 53.19 223 ASP A O 1
ATOM 1820 N N . ASP A 1 224 ? -0.598 -13.360 -25.548 1.00 55.06 224 ASP A N 1
ATOM 1821 C CA . ASP A 1 224 ? -1.338 -13.812 -26.731 1.00 55.06 224 ASP A CA 1
ATOM 1822 C C . ASP A 1 224 ? -0.541 -13.520 -28.011 1.00 55.06 224 ASP A C 1
ATOM 1824 O O . ASP A 1 224 ? -0.797 -14.121 -29.048 1.00 55.06 224 ASP A O 1
ATOM 1828 N N . ASP A 1 225 ? 0.446 -12.617 -27.923 1.00 68.62 225 ASP A N 1
ATOM 1829 C CA . ASP A 1 225 ? 1.473 -12.372 -28.922 1.00 68.62 225 ASP A CA 1
ATOM 1830 C C . ASP A 1 225 ? 2.665 -13.358 -28.783 1.00 68.62 225 ASP A C 1
ATOM 1832 O O . ASP A 1 225 ? 3.532 -13.192 -27.903 1.00 68.62 225 ASP A O 1
ATOM 1836 N N . PRO A 1 226 ? 2.792 -14.349 -29.691 1.00 75.44 226 PRO A N 1
ATOM 1837 C CA . PRO A 1 226 ? 3.907 -15.294 -29.702 1.00 75.44 226 PRO A CA 1
ATOM 1838 C C . PRO A 1 226 ? 5.272 -14.606 -29.850 1.00 75.44 226 PRO A C 1
ATOM 1840 O O . PRO A 1 226 ? 6.288 -15.126 -29.379 1.00 75.44 226 PRO A O 1
ATOM 1843 N N . HIS A 1 227 ? 5.315 -13.422 -30.471 1.00 76.62 227 HIS A N 1
ATOM 1844 C CA . HIS A 1 227 ? 6.535 -12.647 -30.655 1.00 76.62 227 HIS A CA 1
ATOM 1845 C C . HIS A 1 227 ? 7.060 -12.104 -29.318 1.00 76.62 227 HIS A C 1
ATOM 1847 O O . HIS A 1 227 ? 8.249 -12.234 -29.004 1.00 76.62 227 HIS A O 1
ATOM 1853 N N . MET A 1 228 ? 6.174 -11.550 -28.485 1.00 79.75 228 MET A N 1
ATOM 1854 C CA . MET A 1 228 ? 6.545 -11.058 -27.159 1.00 79.75 228 MET A CA 1
ATOM 1855 C C . MET A 1 228 ? 6.971 -12.208 -26.245 1.00 79.75 228 MET A C 1
ATOM 1857 O O . MET A 1 228 ? 8.007 -12.113 -25.586 1.00 79.75 228 MET A O 1
ATOM 1861 N N . SER A 1 229 ? 6.245 -13.327 -26.260 1.00 79.25 229 SER A N 1
ATOM 1862 C CA . SER A 1 229 ? 6.608 -14.526 -25.493 1.00 79.25 229 SER A CA 1
ATOM 1863 C C . SER A 1 229 ? 8.009 -15.046 -25.857 1.00 79.25 229 SER A C 1
ATOM 1865 O O . SER A 1 229 ? 8.821 -15.311 -24.965 1.00 79.25 229 SER A O 1
ATOM 1867 N N . ALA A 1 230 ? 8.355 -15.081 -27.151 1.00 82.88 230 ALA A N 1
ATOM 1868 C CA . ALA A 1 230 ? 9.692 -15.457 -27.616 1.00 82.88 230 ALA A CA 1
ATOM 1869 C C . ALA A 1 230 ? 10.786 -14.476 -27.150 1.00 82.88 230 ALA A C 1
ATOM 1871 O O . ALA A 1 230 ? 11.875 -14.903 -26.755 1.00 82.88 230 ALA A O 1
ATOM 1872 N N . TYR A 1 231 ? 10.503 -13.170 -27.136 1.00 82.06 231 TYR A N 1
ATOM 1873 C CA . TYR A 1 231 ? 11.439 -12.170 -26.621 1.00 82.06 231 TYR A CA 1
ATOM 1874 C C . TYR A 1 231 ? 11.701 -12.329 -25.119 1.00 82.06 231 TYR A C 1
ATOM 1876 O O . TYR A 1 231 ? 12.852 -12.263 -24.679 1.00 82.06 231 TYR A O 1
ATOM 1884 N N . LEU A 1 232 ? 10.653 -12.542 -24.318 1.00 81.69 232 LEU A N 1
ATOM 1885 C CA . LEU A 1 232 ? 10.788 -12.690 -22.866 1.00 81.69 232 LEU A CA 1
ATOM 1886 C C . LEU A 1 232 ? 11.555 -13.971 -22.506 1.00 81.69 232 LEU A C 1
ATOM 1888 O O . LEU A 1 232 ? 12.419 -13.931 -21.627 1.00 81.69 232 LEU A O 1
ATOM 1892 N N . ALA A 1 233 ? 11.311 -15.072 -23.225 1.00 81.25 233 ALA A N 1
ATOM 1893 C CA . ALA A 1 233 ? 12.083 -16.307 -23.090 1.00 81.25 233 ALA A CA 1
ATOM 1894 C C . ALA A 1 233 ? 13.562 -16.094 -23.453 1.00 81.25 233 ALA A C 1
ATOM 1896 O O . ALA A 1 233 ? 14.452 -16.461 -22.679 1.00 81.25 233 ALA A O 1
ATOM 1897 N N . TRP A 1 234 ? 13.836 -15.412 -24.572 1.00 83.88 234 TRP A N 1
ATOM 1898 C CA . TRP A 1 234 ? 15.197 -15.059 -24.980 1.00 83.88 234 TRP A CA 1
ATOM 1899 C C . TRP A 1 234 ? 15.904 -14.197 -23.929 1.00 83.88 234 TRP A C 1
ATOM 1901 O O . TRP A 1 234 ? 17.062 -14.451 -23.598 1.00 83.88 234 TRP A O 1
ATOM 1911 N N . L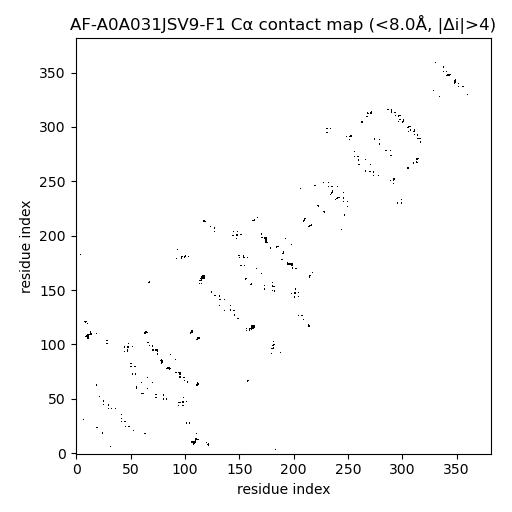EU A 1 235 ? 15.205 -13.217 -23.346 1.00 81.50 235 LEU A N 1
ATOM 1912 C CA . LEU A 1 235 ? 15.743 -12.340 -22.307 1.00 81.50 235 LEU A CA 1
ATOM 1913 C C . LEU A 1 235 ? 16.098 -13.114 -21.028 1.00 81.50 235 LEU A C 1
ATOM 1915 O O . LEU A 1 235 ? 17.137 -12.850 -20.417 1.00 81.50 235 LEU A O 1
ATOM 1919 N N . LYS A 1 236 ? 15.265 -14.087 -2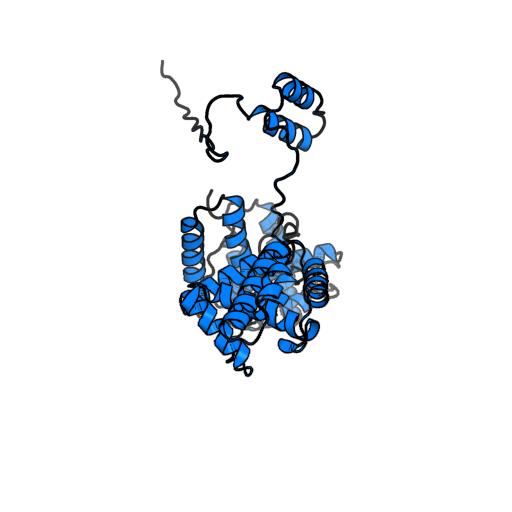0.645 1.00 78.56 236 LYS A N 1
ATOM 1920 C CA . LYS A 1 236 ? 15.517 -14.969 -19.500 1.00 78.56 236 LYS A CA 1
ATOM 1921 C C . LYS A 1 236 ? 16.737 -15.859 -19.745 1.00 78.56 236 LYS A C 1
ATOM 1923 O O . LYS A 1 236 ? 17.629 -15.907 -18.904 1.00 78.56 236 LYS A O 1
ATOM 1928 N N . GLN A 1 237 ? 16.819 -16.481 -20.921 1.00 77.19 237 GLN A N 1
ATOM 1929 C CA . GLN A 1 237 ? 17.865 -17.450 -21.259 1.00 77.19 237 GLN A CA 1
ATOM 1930 C C . GLN A 1 237 ? 19.230 -16.805 -21.553 1.00 77.19 237 GLN A C 1
ATOM 1932 O O . GLN A 1 237 ? 20.251 -17.308 -21.101 1.00 77.19 237 GLN A O 1
ATOM 1937 N N . HIS A 1 238 ? 19.268 -15.679 -22.273 1.00 69.62 238 HIS A N 1
ATOM 1938 C CA . HIS A 1 238 ? 20.525 -15.057 -22.716 1.00 69.62 238 HIS A CA 1
ATOM 1939 C C . HIS A 1 238 ? 21.075 -14.010 -21.745 1.00 69.62 238 HIS A C 1
ATOM 1941 O O . HIS A 1 238 ? 22.249 -13.655 -21.832 1.00 69.62 238 HIS A O 1
ATOM 1947 N N . ARG A 1 239 ? 20.243 -13.453 -20.854 1.00 65.50 239 ARG A N 1
ATOM 1948 C CA . ARG A 1 239 ? 20.666 -12.378 -19.938 1.00 65.50 239 ARG A CA 1
ATOM 1949 C C . ARG A 1 239 ? 20.440 -12.671 -18.462 1.00 65.50 239 ARG A C 1
ATOM 1951 O O . ARG A 1 239 ? 20.747 -11.800 -17.652 1.00 65.50 239 ARG A O 1
ATOM 1958 N N . GLY A 1 240 ? 19.892 -13.838 -18.110 1.00 67.31 240 GLY A N 1
ATOM 1959 C CA . GLY A 1 240 ? 19.564 -14.172 -16.720 1.00 67.31 240 GLY A CA 1
ATOM 1960 C C . GLY A 1 240 ? 18.656 -13.124 -16.073 1.00 67.31 240 GLY A C 1
ATOM 1961 O O . GLY A 1 240 ? 18.791 -12.824 -14.888 1.00 67.31 240 GLY A O 1
ATOM 1962 N N . ALA A 1 241 ? 17.795 -12.483 -16.870 1.00 72.12 241 ALA A N 1
ATOM 1963 C CA . ALA A 1 241 ? 16.963 -11.394 -16.391 1.00 72.12 241 ALA A CA 1
ATOM 1964 C C . ALA A 1 241 ? 15.991 -11.911 -15.324 1.00 72.12 241 ALA A C 1
ATOM 1966 O O . ALA A 1 241 ? 15.316 -12.920 -15.522 1.00 72.12 241 ALA A O 1
ATOM 1967 N N . THR A 1 242 ? 15.906 -11.194 -14.203 1.00 67.12 242 THR A N 1
ATOM 1968 C CA . THR A 1 242 ? 14.914 -11.484 -13.164 1.00 67.12 242 THR A CA 1
ATOM 1969 C C . THR A 1 242 ? 13.504 -11.276 -13.711 1.00 67.12 242 THR A C 1
ATOM 1971 O O . THR A 1 242 ? 13.305 -10.450 -14.608 1.00 67.12 242 THR A O 1
ATOM 1974 N N . ASP A 1 243 ? 12.504 -11.952 -13.143 1.00 62.16 243 ASP A N 1
ATOM 1975 C CA . ASP A 1 243 ? 11.117 -11.813 -13.609 1.00 62.16 243 ASP A CA 1
ATOM 1976 C C . ASP A 1 243 ? 10.622 -10.351 -13.535 1.00 62.16 243 ASP A C 1
ATOM 1978 O O . ASP A 1 243 ? 9.845 -9.914 -14.380 1.00 62.16 243 ASP A O 1
ATOM 1982 N N . GLU A 1 244 ? 11.145 -9.537 -12.608 1.00 58.62 244 GLU A N 1
ATOM 1983 C CA . GLU A 1 244 ? 10.869 -8.092 -12.562 1.00 58.62 244 GLU A CA 1
ATOM 1984 C C . GLU A 1 244 ? 11.495 -7.321 -13.731 1.00 58.62 244 GLU A C 1
ATOM 1986 O O . GLU A 1 244 ? 10.875 -6.427 -14.315 1.00 58.62 244 GLU A O 1
ATOM 1991 N N . THR A 1 245 ? 12.717 -7.680 -14.121 1.00 65.81 245 THR A N 1
ATOM 1992 C CA . THR A 1 245 ? 13.363 -7.097 -15.301 1.00 65.81 245 THR A CA 1
ATOM 1993 C C . THR A 1 245 ? 12.568 -7.447 -16.559 1.00 65.81 245 THR A C 1
ATOM 1995 O O . THR A 1 245 ? 12.297 -6.568 -17.376 1.00 65.81 245 THR A O 1
ATOM 1998 N N . ILE A 1 246 ? 12.113 -8.697 -16.674 1.00 76.12 246 ILE A N 1
ATOM 1999 C CA . ILE A 1 246 ? 11.272 -9.185 -17.774 1.00 76.12 246 ILE A CA 1
ATOM 2000 C C . ILE A 1 246 ? 9.941 -8.418 -17.825 1.00 76.12 246 ILE A C 1
ATOM 2002 O O . ILE A 1 246 ? 9.580 -7.892 -18.880 1.00 76.12 246 ILE A O 1
ATOM 2006 N N . ARG A 1 247 ? 9.241 -8.258 -16.691 1.00 71.00 247 ARG A N 1
ATOM 2007 C CA . ARG A 1 247 ? 7.984 -7.486 -16.606 1.00 71.00 247 ARG A CA 1
ATOM 2008 C C . ARG A 1 247 ? 8.150 -6.029 -17.033 1.00 71.00 247 ARG A C 1
ATOM 2010 O O . ARG A 1 247 ? 7.332 -5.507 -17.799 1.00 71.00 247 ARG A O 1
ATOM 2017 N N . ARG A 1 248 ? 9.214 -5.361 -16.573 1.00 70.00 248 ARG A N 1
ATOM 2018 C CA . ARG A 1 248 ? 9.514 -3.976 -16.974 1.00 70.00 248 ARG A CA 1
ATOM 2019 C C . ARG A 1 248 ? 9.780 -3.861 -18.467 1.00 70.00 248 ARG A C 1
ATOM 2021 O O . ARG A 1 248 ? 9.214 -2.985 -19.114 1.00 70.00 248 ARG A O 1
ATOM 2028 N N . TYR A 1 249 ? 10.582 -4.771 -19.015 1.00 78.31 249 TYR A N 1
ATOM 2029 C CA . TYR A 1 249 ? 10.899 -4.805 -20.441 1.00 78.31 249 TYR A CA 1
ATOM 2030 C C . TYR A 1 249 ? 9.628 -5.014 -21.275 1.00 78.31 249 TYR A C 1
ATOM 2032 O O . TYR A 1 249 ? 9.390 -4.251 -22.210 1.00 78.31 249 TYR A O 1
ATOM 2040 N N . ARG A 1 250 ? 8.767 -5.963 -20.883 1.00 80.69 250 ARG A N 1
ATOM 2041 C CA . ARG A 1 250 ? 7.458 -6.214 -21.509 1.00 80.69 250 ARG A CA 1
ATOM 2042 C C . ARG A 1 250 ? 6.587 -4.958 -21.541 1.00 80.69 250 ARG A C 1
ATOM 2044 O O . ARG A 1 250 ? 6.047 -4.604 -22.585 1.00 80.69 250 ARG A O 1
ATOM 2051 N N . THR A 1 251 ? 6.459 -4.274 -20.405 1.00 77.31 251 THR A N 1
ATOM 2052 C CA . THR A 1 251 ? 5.580 -3.101 -20.263 1.00 77.31 251 THR A CA 1
ATOM 2053 C C . THR A 1 251 ? 6.028 -1.945 -21.148 1.00 77.31 251 THR A C 1
ATOM 2055 O O . THR A 1 251 ? 5.205 -1.315 -21.814 1.00 77.31 251 THR A O 1
ATOM 2058 N N . ASP A 1 252 ? 7.329 -1.656 -21.167 1.00 78.62 252 ASP A N 1
ATOM 2059 C CA . ASP A 1 252 ? 7.864 -0.575 -21.989 1.00 78.62 252 ASP A CA 1
ATOM 2060 C C . ASP A 1 252 ? 7.793 -0.900 -23.485 1.00 78.62 252 ASP A C 1
ATOM 2062 O O . ASP A 1 252 ? 7.455 -0.013 -24.268 1.00 78.62 252 ASP A O 1
ATOM 2066 N N . ILE A 1 253 ? 8.017 -2.156 -23.887 1.00 81.88 253 ILE A N 1
ATOM 2067 C CA . ILE A 1 253 ? 7.909 -2.568 -25.295 1.00 81.88 253 ILE A CA 1
ATOM 2068 C C . ILE A 1 253 ? 6.457 -2.537 -25.768 1.00 81.88 253 ILE A C 1
ATOM 2070 O O . ILE A 1 253 ? 6.190 -1.942 -26.806 1.00 81.88 253 ILE A O 1
ATOM 2074 N N . ARG A 1 254 ? 5.497 -3.055 -24.993 1.00 80.81 254 ARG A N 1
ATOM 2075 C CA . ARG A 1 254 ? 4.065 -2.978 -25.341 1.00 80.81 254 ARG A CA 1
ATOM 2076 C C . ARG A 1 254 ? 3.571 -1.547 -25.538 1.00 80.81 254 ARG A C 1
ATOM 2078 O O . ARG A 1 254 ? 2.690 -1.308 -26.351 1.00 80.81 254 ARG A O 1
ATOM 2085 N N . ARG A 1 255 ? 4.139 -0.580 -24.814 1.00 77.75 255 ARG A N 1
ATOM 2086 C CA . ARG A 1 255 ? 3.820 0.847 -24.996 1.00 77.75 255 ARG A CA 1
ATOM 2087 C C . ARG A 1 255 ? 4.547 1.479 -26.181 1.00 77.75 255 ARG A C 1
ATOM 2089 O O . ARG A 1 255 ? 4.063 2.469 -26.721 1.00 77.75 255 ARG A O 1
ATOM 2096 N N . LEU A 1 256 ? 5.704 0.941 -26.562 1.00 78.00 256 LEU A N 1
ATOM 2097 C CA . LEU A 1 256 ? 6.465 1.375 -27.734 1.00 78.00 256 LEU A CA 1
ATOM 2098 C C . LEU A 1 256 ? 5.894 0.813 -29.041 1.00 78.00 256 LEU A C 1
ATOM 2100 O O . LEU A 1 256 ? 5.919 1.520 -30.042 1.00 78.00 256 LEU A O 1
ATOM 2104 N N . MET A 1 257 ? 5.368 -0.416 -29.044 1.00 77.81 257 MET A N 1
ATOM 2105 C CA . MET A 1 257 ? 4.901 -1.099 -30.259 1.00 77.81 257 MET A CA 1
ATOM 2106 C C . MET A 1 257 ? 3.852 -0.297 -31.049 1.00 77.81 257 MET A C 1
ATOM 2108 O O . MET A 1 257 ? 4.090 -0.060 -32.232 1.00 77.81 257 MET A O 1
ATOM 2112 N N . PRO A 1 258 ? 2.780 0.249 -30.434 1.00 77.12 258 PRO A N 1
ATOM 2113 C CA . PRO A 1 258 ? 1.813 1.079 -31.157 1.00 77.12 258 PRO A CA 1
ATOM 2114 C C . PRO A 1 258 ? 2.412 2.360 -31.753 1.00 77.12 258 PRO A C 1
ATOM 2116 O O . PRO A 1 258 ? 1.834 2.945 -32.661 1.00 77.12 258 PRO A O 1
ATOM 2119 N N . MET A 1 259 ? 3.552 2.832 -31.232 1.00 76.88 259 MET A N 1
ATOM 2120 C CA . MET A 1 259 ? 4.230 4.034 -31.728 1.00 76.88 259 MET A CA 1
ATOM 2121 C C . MET A 1 259 ? 5.193 3.749 -32.884 1.00 76.88 259 MET A C 1
ATOM 2123 O O . MET A 1 259 ? 5.541 4.680 -33.605 1.00 76.88 259 MET A O 1
ATOM 2127 N N . LEU A 1 260 ? 5.664 2.506 -33.012 1.00 71.75 260 LEU A N 1
ATOM 2128 C CA . LEU A 1 260 ? 6.687 2.099 -33.978 1.00 71.75 260 LEU A CA 1
ATOM 2129 C C . LEU A 1 260 ? 6.105 1.346 -35.182 1.00 71.75 260 LEU A C 1
ATOM 2131 O O . LEU A 1 260 ? 6.724 1.358 -36.241 1.00 71.75 260 LEU A O 1
ATOM 2135 N N . GLY A 1 261 ? 4.933 0.719 -35.035 1.00 71.56 261 GLY A N 1
ATOM 2136 C CA . GLY A 1 261 ? 4.335 -0.105 -36.088 1.00 71.56 261 GLY A CA 1
ATOM 2137 C C . GLY A 1 261 ? 5.139 -1.382 -36.370 1.00 71.56 261 GLY A C 1
ATOM 2138 O O . GLY A 1 261 ? 5.898 -1.850 -35.514 1.00 71.56 261 GLY A O 1
ATOM 2139 N N . GLU A 1 262 ? 4.973 -1.942 -37.569 1.00 73.56 262 GLU A N 1
ATOM 2140 C CA . GLU A 1 262 ? 5.590 -3.204 -38.000 1.00 73.56 262 GLU A CA 1
ATOM 2141 C C . GLU A 1 262 ? 7.137 -3.149 -37.965 1.00 73.56 262 GLU A C 1
ATOM 2143 O O . GLU A 1 262 ? 7.714 -2.217 -38.536 1.00 73.56 262 GLU A O 1
ATOM 2148 N N . PRO A 1 263 ? 7.839 -4.149 -37.388 1.00 68.38 263 PRO A N 1
ATOM 2149 C CA . PRO A 1 263 ? 9.310 -4.189 -37.316 1.00 68.38 263 PRO A CA 1
ATOM 2150 C C . PRO A 1 263 ? 10.046 -4.020 -38.652 1.00 68.38 263 PRO A C 1
ATOM 2152 O O . PRO A 1 263 ? 11.158 -3.488 -38.689 1.00 68.38 263 PRO A O 1
ATOM 2155 N N . SER A 1 264 ? 9.414 -4.433 -39.753 1.00 65.94 264 SER A N 1
ATOM 2156 C CA . SER A 1 264 ? 9.947 -4.331 -41.116 1.00 65.94 264 SER A CA 1
ATOM 2157 C C . SER A 1 264 ? 9.982 -2.898 -41.661 1.00 65.94 264 SER A C 1
ATOM 2159 O O . SER A 1 264 ? 10.772 -2.612 -42.561 1.00 65.94 264 SER A O 1
ATOM 2161 N N . GLN A 1 265 ? 9.167 -1.996 -41.105 1.00 69.50 265 GLN A N 1
ATOM 2162 C CA . GLN A 1 265 ? 9.037 -0.596 -41.526 1.00 69.50 265 GLN A CA 1
ATOM 2163 C C . GLN A 1 265 ? 9.794 0.376 -40.614 1.00 69.50 265 GLN A C 1
ATOM 2165 O O . GLN A 1 265 ? 9.718 1.590 -40.797 1.00 69.50 265 GLN A O 1
ATOM 2170 N N . TRP A 1 266 ? 10.520 -0.130 -39.614 1.00 76.88 266 TRP A N 1
ATOM 2171 C CA . TRP A 1 266 ? 11.202 0.731 -38.658 1.00 76.88 266 TRP A CA 1
ATOM 2172 C C . TRP A 1 266 ? 12.332 1.521 -39.310 1.00 76.88 266 TRP A C 1
ATOM 2174 O O . TRP A 1 266 ? 13.290 0.968 -39.855 1.00 76.88 266 TRP A O 1
ATOM 2184 N N . ASP A 1 267 ? 12.262 2.837 -39.158 1.00 77.25 267 ASP A N 1
ATOM 2185 C CA . ASP A 1 267 ? 13.303 3.769 -39.543 1.00 77.25 267 ASP A CA 1
ATOM 2186 C C . ASP A 1 267 ? 13.988 4.382 -38.307 1.00 77.25 267 ASP A C 1
ATOM 2188 O O . ASP A 1 267 ? 13.522 4.331 -37.160 1.00 77.25 267 ASP A O 1
ATOM 2192 N N . ALA A 1 268 ? 15.161 4.974 -38.527 1.00 74.62 268 ALA A N 1
ATOM 2193 C CA . ALA A 1 268 ? 15.912 5.605 -37.447 1.00 74.62 268 ALA A CA 1
ATOM 2194 C C . ALA A 1 268 ? 15.170 6.819 -36.851 1.00 74.62 268 ALA A C 1
ATOM 2196 O O . ALA A 1 268 ? 15.352 7.124 -35.669 1.00 74.62 268 ALA A O 1
ATOM 2197 N N . ALA A 1 269 ? 14.347 7.517 -37.642 1.00 75.25 269 ALA A N 1
ATOM 2198 C CA . ALA A 1 269 ? 13.587 8.679 -37.189 1.00 75.25 269 ALA A CA 1
ATOM 2199 C C . ALA A 1 269 ? 12.376 8.276 -36.326 1.00 75.25 269 ALA A C 1
ATOM 2201 O O . ALA A 1 269 ? 12.162 8.866 -35.263 1.00 75.25 269 ALA A O 1
ATOM 2202 N N . GLY A 1 270 ? 11.653 7.221 -36.695 1.00 77.19 270 GLY A N 1
ATOM 2203 C CA . GLY A 1 270 ? 10.583 6.591 -35.923 1.00 77.19 270 GLY A CA 1
ATOM 2204 C C . GLY A 1 270 ? 11.074 6.072 -34.576 1.00 77.19 270 GLY A C 1
ATOM 2205 O O . GLY A 1 270 ? 10.514 6.426 -33.539 1.00 77.19 270 GLY A O 1
ATOM 2206 N N . LEU A 1 271 ? 12.207 5.362 -34.546 1.00 79.31 271 LEU A N 1
ATOM 2207 C CA . LEU A 1 271 ? 12.819 4.913 -33.287 1.00 79.31 271 LEU A CA 1
ATOM 2208 C C . LEU A 1 271 ? 13.200 6.081 -32.366 1.00 79.31 271 LEU A C 1
ATOM 2210 O O . LEU A 1 271 ? 12.932 6.041 -31.162 1.00 79.31 271 LEU A O 1
ATOM 2214 N N . ARG A 1 272 ? 13.802 7.145 -32.912 1.00 77.62 272 ARG A N 1
ATOM 2215 C CA . ARG A 1 272 ? 14.178 8.337 -32.131 1.00 77.62 272 ARG A CA 1
ATOM 2216 C C . ARG A 1 272 ? 12.958 9.112 -31.642 1.00 77.62 272 ARG A C 1
ATOM 2218 O O . ARG A 1 272 ? 12.962 9.567 -30.499 1.00 77.62 272 ARG A O 1
ATOM 2225 N N . SER A 1 273 ? 11.918 9.247 -32.460 1.00 77.88 273 SER A N 1
ATOM 2226 C CA . SER A 1 273 ? 10.695 9.968 -32.093 1.00 77.88 273 SER A CA 1
ATOM 2227 C C . SER A 1 273 ? 9.886 9.221 -31.025 1.00 77.88 273 SER A C 1
ATOM 2229 O O . SER A 1 273 ? 9.475 9.836 -30.037 1.00 77.88 273 SER A O 1
ATOM 2231 N N . ALA A 1 274 ? 9.750 7.895 -31.133 1.00 79.25 274 ALA A N 1
ATOM 2232 C CA . ALA A 1 274 ? 9.129 7.056 -30.108 1.00 79.25 274 ALA A CA 1
ATOM 2233 C C . ALA A 1 274 ? 9.911 7.111 -28.784 1.00 79.25 274 ALA A C 1
ATOM 2235 O O . ALA A 1 274 ? 9.323 7.301 -27.715 1.00 79.25 274 ALA A O 1
ATOM 2236 N N . PHE A 1 275 ? 11.248 7.048 -28.847 1.00 79.81 275 PHE A N 1
ATOM 2237 C CA . PHE A 1 275 ? 12.111 7.235 -27.679 1.00 79.81 275 PHE A CA 1
ATOM 2238 C C . PHE A 1 275 ? 11.917 8.612 -27.027 1.00 79.81 275 PHE A C 1
ATOM 2240 O O . PHE A 1 275 ? 11.780 8.714 -25.807 1.00 79.81 275 PHE A O 1
ATOM 2247 N N . GLN A 1 276 ? 11.885 9.688 -27.815 1.00 76.62 276 GLN A N 1
ATOM 2248 C CA . GLN A 1 276 ? 11.678 11.044 -27.301 1.00 76.62 276 GLN A CA 1
ATOM 2249 C C . GLN A 1 276 ? 10.300 11.207 -26.654 1.00 76.62 276 GLN A C 1
ATOM 2251 O O . GLN A 1 276 ? 10.194 11.804 -25.584 1.00 76.62 276 GLN A O 1
ATOM 2256 N N . ARG A 1 277 ? 9.248 10.646 -27.257 1.00 78.19 277 ARG A N 1
ATOM 2257 C CA . ARG A 1 277 ? 7.888 10.687 -26.704 1.00 78.19 277 ARG A CA 1
ATOM 2258 C C . ARG A 1 277 ? 7.824 9.971 -25.352 1.00 78.19 277 ARG A C 1
ATOM 2260 O O . ARG A 1 277 ? 7.412 10.565 -24.360 1.00 78.19 277 ARG A O 1
ATOM 2267 N N . ARG A 1 278 ? 8.348 8.746 -25.278 1.00 74.50 278 ARG A N 1
ATOM 2268 C CA . ARG A 1 278 ? 8.364 7.944 -24.043 1.00 74.50 278 ARG A CA 1
ATOM 2269 C C . ARG A 1 278 ? 9.297 8.500 -22.965 1.00 74.50 278 ARG A C 1
ATOM 2271 O O . ARG A 1 278 ? 8.964 8.451 -21.782 1.00 74.50 278 ARG A O 1
ATOM 2278 N N . SER A 1 279 ? 10.447 9.058 -23.339 1.00 72.00 279 SER A N 1
ATOM 2279 C CA . SER A 1 279 ? 11.374 9.659 -22.370 1.00 72.00 279 SER A CA 1
ATOM 2280 C C . SER A 1 279 ? 10.804 10.926 -21.723 1.00 72.00 279 SER A C 1
ATOM 2282 O O . SER A 1 279 ? 11.020 11.130 -20.529 1.00 72.00 279 SER A O 1
ATOM 2284 N N . LYS A 1 280 ? 9.998 11.721 -22.445 1.00 71.00 280 LYS A N 1
ATOM 2285 C CA . LYS A 1 280 ? 9.259 12.867 -21.878 1.00 71.00 280 LYS A CA 1
ATOM 2286 C C . LYS A 1 280 ? 8.225 12.445 -20.831 1.00 71.00 280 LYS A C 1
ATOM 2288 O O . LYS A 1 280 ? 8.069 13.128 -19.824 1.00 71.00 280 LYS A O 1
ATOM 2293 N N . GLU A 1 281 ? 7.570 11.301 -21.018 1.00 67.44 281 GLU A N 1
ATOM 2294 C CA . GLU A 1 281 ? 6.614 10.760 -20.042 1.00 67.44 281 GLU A CA 1
ATOM 2295 C C . GLU A 1 281 ? 7.306 10.269 -18.757 1.00 67.44 281 GLU A C 1
ATOM 2297 O O . GLU A 1 281 ? 6.739 10.351 -17.666 1.00 67.44 281 GLU A O 1
ATOM 2302 N N . THR A 1 282 ? 8.544 9.762 -18.851 1.00 59.16 282 THR A N 1
ATOM 2303 C CA . THR A 1 282 ? 9.311 9.275 -17.688 1.00 59.16 282 THR A CA 1
ATOM 2304 C C . THR A 1 282 ? 10.801 9.668 -17.754 1.00 59.16 282 THR A C 1
ATOM 2306 O O . THR A 1 282 ? 11.651 8.815 -18.024 1.00 59.16 282 THR A O 1
ATOM 2309 N N . PRO A 1 283 ? 11.169 10.923 -17.410 1.00 53.12 283 PRO A N 1
ATOM 2310 C CA . PRO A 1 283 ? 12.533 11.440 -17.605 1.00 53.12 283 PRO A CA 1
ATOM 2311 C C . PRO A 1 283 ? 13.635 10.642 -16.889 1.00 53.12 283 PRO A C 1
ATOM 2313 O O . PRO A 1 283 ? 14.736 10.480 -17.402 1.00 53.12 283 PRO A O 1
ATOM 2316 N N . GLY A 1 284 ? 13.326 10.078 -15.715 1.00 54.41 284 GLY A N 1
ATOM 2317 C CA . GLY A 1 284 ? 14.272 9.283 -14.920 1.00 54.41 284 GLY A CA 1
ATOM 2318 C C . GLY A 1 284 ? 14.552 7.870 -15.447 1.00 54.41 284 GLY A C 1
ATOM 2319 O O . GLY A 1 284 ? 15.401 7.186 -14.883 1.00 54.41 284 GLY A O 1
ATOM 2320 N N . SER A 1 285 ? 13.853 7.425 -16.497 1.00 65.88 285 SER A N 1
ATOM 2321 C CA . SER A 1 285 ? 13.982 6.074 -17.066 1.00 65.88 285 SER A CA 1
ATOM 2322 C C . SER A 1 285 ? 14.622 6.061 -18.456 1.00 65.88 285 SER A C 1
ATOM 2324 O O . SER A 1 285 ? 14.700 5.001 -19.065 1.00 65.88 285 SER A O 1
ATOM 2326 N N . ALA A 1 286 ? 15.095 7.198 -18.978 1.00 71.25 286 ALA A N 1
ATOM 2327 C CA . ALA A 1 286 ? 15.603 7.290 -20.351 1.00 71.25 286 ALA A CA 1
ATOM 2328 C C . ALA A 1 286 ? 16.768 6.319 -20.637 1.00 71.25 286 ALA A C 1
ATOM 2330 O O . ALA A 1 286 ? 16.802 5.680 -21.686 1.00 71.25 286 ALA A O 1
ATOM 2331 N N . SER A 1 287 ? 17.689 6.136 -19.686 1.00 70.00 287 SER A N 1
ATOM 2332 C CA . SER A 1 287 ? 18.798 5.175 -19.808 1.00 70.00 287 SER A CA 1
ATOM 2333 C C . SER A 1 287 ? 18.326 3.716 -19.812 1.00 70.00 287 SER A C 1
ATOM 2335 O O . SER A 1 287 ? 18.845 2.886 -20.566 1.00 70.00 287 SER A O 1
ATOM 2337 N N . LEU A 1 288 ? 17.311 3.402 -19.002 1.00 74.81 288 LEU A N 1
ATOM 2338 C CA . LEU A 1 288 ? 16.672 2.090 -18.982 1.00 74.81 288 LEU A CA 1
ATOM 2339 C C . LEU A 1 288 ? 15.933 1.838 -20.300 1.00 74.81 288 LEU A C 1
ATOM 2341 O O . LEU A 1 288 ? 16.096 0.774 -20.885 1.00 74.81 288 LEU A O 1
ATOM 2345 N N . LEU A 1 289 ? 15.215 2.835 -20.815 1.00 77.69 289 LEU A N 1
ATOM 2346 C CA . LEU A 1 289 ? 14.504 2.756 -22.086 1.00 77.69 289 LEU A CA 1
ATOM 2347 C C . LEU A 1 289 ? 15.462 2.478 -23.256 1.00 77.69 289 LEU A C 1
ATOM 2349 O O . LEU A 1 289 ? 15.189 1.596 -24.064 1.00 77.69 289 LEU A O 1
ATOM 2353 N N . VAL A 1 290 ? 16.632 3.133 -23.296 1.00 80.00 290 VAL A N 1
ATOM 2354 C CA . VAL A 1 290 ? 17.701 2.810 -24.266 1.00 80.00 290 VAL A CA 1
ATOM 2355 C C . VAL A 1 290 ? 18.145 1.351 -24.142 1.00 80.00 290 VAL A C 1
ATOM 2357 O O . VAL A 1 290 ? 18.349 0.671 -25.149 1.00 80.00 290 VAL A O 1
ATOM 2360 N N . THR A 1 291 ? 18.302 0.857 -22.913 1.00 81.69 291 THR A N 1
ATOM 2361 C CA . THR A 1 291 ? 18.720 -0.529 -22.655 1.00 81.69 291 THR A CA 1
ATOM 2362 C C . THR A 1 291 ? 17.675 -1.525 -23.155 1.00 81.69 291 THR A C 1
ATOM 2364 O O . THR A 1 291 ? 18.032 -2.489 -23.834 1.00 81.69 291 THR A O 1
ATOM 2367 N N . ILE A 1 292 ? 16.395 -1.257 -22.882 1.00 82.56 292 ILE A N 1
ATOM 2368 C CA . ILE A 1 292 ? 15.257 -2.069 -23.322 1.00 82.56 292 ILE A CA 1
ATOM 2369 C C . ILE A 1 292 ? 15.179 -2.087 -24.852 1.00 82.56 292 ILE A C 1
ATOM 2371 O O . ILE A 1 292 ? 15.183 -3.165 -25.442 1.00 82.56 292 ILE A O 1
ATOM 2375 N N . MET A 1 293 ? 15.209 -0.918 -25.503 1.00 83.25 293 MET A N 1
ATOM 2376 C CA . MET A 1 293 ? 15.156 -0.808 -26.968 1.00 83.25 293 MET A CA 1
ATOM 2377 C C . MET A 1 293 ? 16.316 -1.543 -27.641 1.00 83.25 293 MET A C 1
ATOM 2379 O O . MET A 1 293 ? 16.106 -2.301 -28.581 1.00 83.25 293 MET A O 1
ATOM 2383 N N . ARG A 1 294 ? 17.546 -1.390 -27.135 1.00 84.06 294 ARG A N 1
ATOM 2384 C CA . ARG A 1 294 ? 18.708 -2.122 -27.667 1.00 84.06 294 ARG A CA 1
ATOM 2385 C C . ARG A 1 294 ? 18.591 -3.623 -27.474 1.00 84.06 294 ARG A C 1
ATOM 2387 O O . ARG A 1 294 ? 19.039 -4.378 -28.329 1.00 84.06 294 ARG A O 1
ATOM 2394 N N . SER A 1 295 ? 18.051 -4.061 -26.341 1.00 85.44 295 SER A N 1
ATOM 2395 C CA . SER A 1 295 ? 17.825 -5.480 -26.086 1.00 85.44 295 SER A CA 1
ATOM 2396 C C . SER A 1 295 ? 16.824 -6.064 -27.078 1.00 85.44 295 SER A C 1
ATOM 2398 O O . SER A 1 295 ? 17.097 -7.107 -27.664 1.00 85.44 295 SER A O 1
ATOM 2400 N N . TYR A 1 296 ? 15.727 -5.351 -27.324 1.00 83.56 296 TYR A N 1
ATOM 2401 C CA . TYR A 1 296 ? 14.675 -5.786 -28.236 1.00 83.56 296 TYR A CA 1
ATOM 2402 C C . TYR A 1 296 ? 15.119 -5.786 -29.703 1.00 83.56 296 TYR A C 1
ATOM 2404 O O . TYR A 1 296 ? 14.946 -6.782 -30.394 1.00 83.56 296 TYR A O 1
ATOM 2412 N N . ILE A 1 297 ? 15.797 -4.731 -30.170 1.00 83.19 297 ILE A N 1
ATOM 2413 C CA . ILE A 1 297 ? 16.334 -4.693 -31.542 1.00 83.19 297 ILE A CA 1
ATOM 2414 C C . ILE A 1 297 ? 17.369 -5.804 -31.749 1.00 83.19 297 ILE A C 1
ATOM 2416 O O . ILE A 1 297 ? 17.384 -6.427 -32.801 1.00 83.19 297 ILE A O 1
ATOM 2420 N N . ARG A 1 298 ? 18.212 -6.113 -30.751 1.00 84.06 298 ARG A N 1
ATOM 2421 C CA . ARG A 1 298 ? 19.144 -7.251 -30.859 1.00 84.06 298 ARG A CA 1
ATOM 2422 C C . ARG A 1 298 ? 18.412 -8.576 -31.023 1.00 84.06 298 ARG A C 1
ATOM 2424 O O . ARG A 1 298 ? 18.840 -9.378 -31.841 1.00 84.06 298 ARG A O 1
ATOM 2431 N N . PHE A 1 299 ? 17.334 -8.792 -30.275 1.00 84.12 299 PHE A N 1
ATOM 2432 C CA . PHE A 1 299 ? 16.497 -9.979 -30.437 1.00 84.12 299 PHE A CA 1
ATOM 2433 C C . PHE A 1 299 ? 15.925 -10.079 -31.862 1.00 84.12 299 PHE A C 1
ATOM 2435 O O . PHE A 1 299 ? 16.047 -11.127 -32.490 1.00 84.12 299 PHE A O 1
ATOM 2442 N N . LEU A 1 300 ? 15.408 -8.975 -32.409 1.00 82.88 300 LEU A N 1
ATOM 2443 C CA . LEU A 1 300 ? 14.889 -8.933 -33.781 1.00 82.88 300 LEU A CA 1
ATOM 2444 C C . LEU A 1 300 ? 15.974 -9.162 -34.842 1.00 82.88 300 LEU A C 1
ATOM 2446 O O . LEU A 1 300 ? 15.734 -9.836 -35.838 1.00 82.88 300 LEU A O 1
ATOM 2450 N N . VAL A 1 301 ? 17.182 -8.636 -34.625 1.00 82.50 301 VAL A N 1
ATOM 2451 C CA . VAL A 1 301 ? 18.333 -8.862 -35.514 1.00 82.50 301 VAL A CA 1
ATOM 2452 C C . VAL A 1 301 ? 18.753 -10.333 -35.505 1.00 82.50 301 VAL A C 1
ATOM 2454 O O . VAL A 1 301 ? 19.015 -10.886 -36.567 1.00 82.50 301 VAL A O 1
ATOM 2457 N N . VAL A 1 302 ? 18.775 -10.986 -34.337 1.00 82.75 302 VAL A N 1
ATOM 2458 C CA . VAL A 1 302 ? 19.086 -12.425 -34.223 1.00 82.75 302 VAL A CA 1
ATOM 2459 C C . VAL A 1 302 ? 18.047 -13.284 -34.952 1.00 82.75 302 VAL A C 1
ATOM 2461 O O . VAL A 1 302 ? 18.405 -14.306 -35.525 1.00 82.75 302 VAL A O 1
ATOM 2464 N N . ARG A 1 303 ? 16.781 -12.852 -34.986 1.00 80.56 303 ARG A N 1
ATOM 2465 C CA . ARG A 1 303 ? 15.707 -13.507 -35.752 1.00 80.56 303 ARG A CA 1
ATOM 2466 C C . ARG A 1 303 ? 15.691 -13.156 -37.246 1.00 80.56 303 ARG A C 1
ATOM 2468 O O . ARG A 1 303 ? 14.911 -13.739 -37.987 1.00 80.56 303 ARG A O 1
ATOM 2475 N N . GLY A 1 304 ? 16.529 -12.219 -37.694 1.00 76.62 304 GLY A N 1
ATOM 2476 C CA . GLY A 1 304 ? 16.561 -11.748 -39.084 1.00 76.62 304 GLY A CA 1
ATOM 2477 C C . GLY A 1 304 ? 15.419 -10.797 -39.466 1.00 76.62 304 GLY A C 1
ATOM 2478 O O . GLY A 1 304 ? 15.277 -10.446 -40.632 1.00 76.62 304 GLY A O 1
ATOM 2479 N N . GLU A 1 305 ? 14.625 -10.342 -38.498 1.00 77.75 305 GLU A N 1
ATOM 2480 C CA . GLU A 1 305 ? 13.423 -9.525 -38.725 1.00 77.75 305 GLU A CA 1
ATOM 2481 C C . GLU A 1 305 ? 13.723 -8.017 -38.762 1.00 77.75 305 GLU A C 1
ATOM 2483 O O . GLU A 1 305 ? 12.867 -7.209 -39.113 1.00 77.75 305 GLU A O 1
ATOM 2488 N N . CYS A 1 306 ? 14.945 -7.611 -38.401 1.00 77.12 306 CYS A N 1
ATOM 2489 C CA . CYS A 1 306 ? 15.342 -6.208 -38.332 1.00 77.12 306 CYS A CA 1
ATOM 2490 C C . CYS A 1 306 ? 16.763 -5.988 -38.863 1.00 77.12 306 CYS A C 1
ATOM 2492 O O . CYS A 1 306 ? 17.664 -6.803 -38.657 1.00 77.12 306 CYS A O 1
ATOM 2494 N N . ARG A 1 307 ? 16.986 -4.847 -39.530 1.00 76.31 307 ARG A N 1
ATOM 2495 C CA . ARG A 1 307 ? 18.296 -4.484 -40.088 1.00 76.31 307 ARG A CA 1
ATOM 2496 C C . ARG A 1 307 ? 19.295 -4.192 -38.955 1.00 76.31 307 ARG A C 1
ATOM 2498 O O . ARG A 1 307 ? 19.016 -3.312 -38.135 1.00 76.31 307 ARG A O 1
ATOM 2505 N N . PRO A 1 308 ? 20.500 -4.799 -38.942 1.00 74.25 308 PRO A N 1
ATOM 2506 C CA . PRO A 1 308 ? 21.511 -4.562 -37.902 1.00 74.25 308 PRO A CA 1
ATOM 2507 C C . PRO A 1 308 ? 21.881 -3.083 -37.710 1.00 74.25 308 PRO A C 1
ATOM 2509 O O . PRO A 1 308 ? 22.166 -2.649 -36.593 1.00 74.25 308 PRO A O 1
ATOM 2512 N N . ALA A 1 309 ? 21.801 -2.286 -38.782 1.00 73.38 309 ALA A N 1
ATOM 2513 C CA . ALA A 1 309 ? 22.075 -0.849 -38.772 1.00 73.38 309 ALA A CA 1
ATOM 2514 C C . ALA A 1 309 ? 21.191 -0.053 -37.786 1.00 73.38 309 ALA A C 1
ATOM 2516 O O . ALA A 1 309 ? 21.616 0.982 -37.268 1.00 73.38 309 ALA A O 1
ATOM 2517 N N . LEU A 1 310 ? 19.988 -0.543 -37.462 1.00 75.12 310 LEU A N 1
ATOM 2518 C CA . LEU A 1 310 ? 19.052 0.124 -36.548 1.00 75.12 310 LEU A CA 1
ATOM 2519 C C . LEU A 1 310 ? 19.511 0.089 -35.083 1.00 75.12 310 LEU A C 1
ATOM 2521 O O . LEU A 1 310 ? 19.082 0.923 -34.284 1.00 75.12 310 LEU A O 1
ATOM 2525 N N . LEU A 1 311 ? 20.464 -0.778 -34.722 1.00 69.44 311 LEU A N 1
ATOM 2526 C CA . LEU A 1 311 ? 21.098 -0.736 -33.399 1.00 69.44 311 LEU A CA 1
ATOM 2527 C C . LEU A 1 311 ? 21.835 0.585 -33.145 1.00 69.44 311 LEU A C 1
ATOM 2529 O O . LEU A 1 311 ? 21.881 1.050 -32.002 1.00 69.44 311 LEU A O 1
ATOM 2533 N N . HIS A 1 312 ? 22.363 1.210 -34.200 1.00 71.75 312 HIS A N 1
ATOM 2534 C CA . HIS A 1 312 ? 23.043 2.505 -34.133 1.00 71.75 312 HIS A CA 1
ATOM 2535 C C . HIS A 1 312 ? 22.066 3.689 -34.094 1.00 71.75 312 HIS A C 1
ATOM 2537 O O . HIS A 1 312 ? 22.461 4.802 -33.748 1.00 71.75 312 HIS A O 1
ATOM 2543 N N . ALA A 1 313 ? 20.785 3.467 -3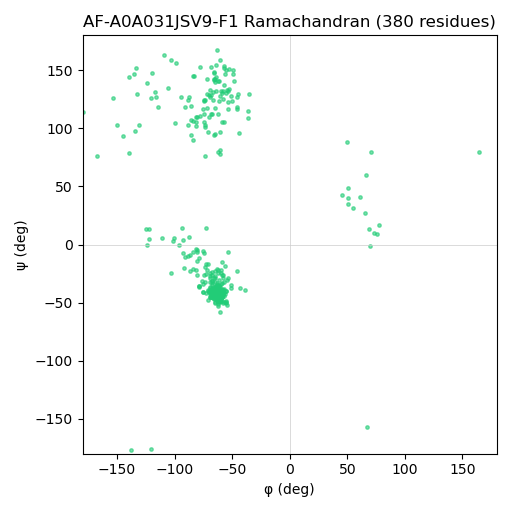4.407 1.00 72.19 313 ALA A N 1
ATOM 2544 C CA . ALA A 1 313 ? 19.762 4.507 -34.348 1.00 72.19 313 ALA A CA 1
ATOM 2545 C C . ALA A 1 313 ? 19.349 4.848 -32.907 1.00 72.19 313 ALA A C 1
ATOM 2547 O O . ALA A 1 313 ? 18.929 5.981 -32.649 1.00 72.19 313 ALA A O 1
ATOM 2548 N N . VAL A 1 314 ? 19.495 3.899 -31.970 1.00 68.12 314 VAL A N 1
ATOM 2549 C CA . VAL A 1 314 ? 19.169 4.114 -30.554 1.00 68.12 314 VAL A CA 1
ATOM 2550 C C . VAL A 1 314 ? 20.242 4.992 -29.896 1.00 68.12 314 VAL A C 1
ATOM 2552 O O . VAL A 1 314 ? 21.415 4.586 -29.874 1.00 68.12 314 VAL A O 1
ATOM 2555 N N . PRO A 1 315 ? 19.863 6.143 -29.297 1.00 64.25 315 PRO A N 1
ATOM 2556 C CA . PRO A 1 315 ? 20.802 7.076 -28.681 1.00 64.25 315 PRO A CA 1
ATOM 2557 C C . PRO A 1 315 ? 21.790 6.379 -27.743 1.00 64.25 315 PRO A C 1
ATOM 2559 O O . PRO A 1 315 ? 21.428 5.454 -27.007 1.00 64.25 315 PRO A O 1
ATOM 2562 N N . SER A 1 316 ? 23.054 6.811 -27.758 1.00 55.66 316 SER A N 1
ATOM 2563 C CA . SER A 1 316 ? 23.993 6.388 -26.722 1.00 55.66 316 SER A CA 1
ATOM 2564 C C . SER A 1 316 ? 23.484 6.875 -25.371 1.00 55.66 316 SER A C 1
ATOM 2566 O O . SER A 1 316 ? 22.923 7.964 -25.255 1.00 55.66 316 SER A O 1
ATOM 2568 N N . VAL A 1 317 ? 23.625 6.035 -24.341 1.00 52.75 317 VAL A N 1
ATOM 2569 C CA . VAL A 1 317 ? 23.368 6.476 -22.973 1.00 52.75 317 VAL A CA 1
ATOM 2570 C C . VAL A 1 317 ? 24.426 7.529 -22.678 1.00 52.75 317 VAL A C 1
ATOM 2572 O O . VAL A 1 317 ? 25.551 7.191 -22.308 1.00 52.75 317 VAL A O 1
ATOM 2575 N N . GLN A 1 318 ? 24.084 8.801 -22.872 1.00 44.25 318 GLN A N 1
ATOM 2576 C CA . GLN A 1 318 ? 24.831 9.901 -22.296 1.00 44.25 318 GLN A CA 1
ATOM 2577 C C . GLN A 1 318 ? 24.738 9.695 -20.790 1.00 44.25 318 GLN A C 1
ATOM 2579 O O . GLN A 1 318 ? 23.739 10.008 -20.142 1.00 44.25 318 GLN A O 1
ATOM 2584 N N . ARG A 1 319 ? 25.778 9.077 -20.222 1.00 42.41 319 ARG A N 1
ATOM 2585 C CA . ARG A 1 319 ? 26.043 9.229 -18.802 1.00 42.41 319 ARG A CA 1
ATOM 2586 C C . ARG A 1 319 ? 26.220 10.728 -18.647 1.00 42.41 319 ARG A C 1
ATOM 2588 O O . ARG A 1 319 ? 27.243 11.258 -19.076 1.00 42.41 319 ARG A O 1
ATOM 2595 N N . TYR A 1 320 ? 25.233 11.405 -18.074 1.00 43.88 320 TYR A N 1
ATOM 2596 C CA . TYR A 1 320 ? 25.477 12.682 -17.430 1.00 43.88 320 TYR A CA 1
ATOM 2597 C C . TYR A 1 320 ? 26.489 12.385 -16.313 1.00 43.88 320 TYR A C 1
ATOM 2599 O O . TYR A 1 320 ? 26.134 12.162 -15.160 1.00 43.88 320 TYR A O 1
ATOM 2607 N N . ARG A 1 321 ? 27.782 12.302 -16.662 1.00 40.91 321 ARG A N 1
ATOM 2608 C CA . ARG A 1 321 ? 28.824 12.777 -15.761 1.00 40.91 321 ARG A CA 1
ATOM 2609 C C . ARG A 1 321 ? 28.368 14.192 -15.477 1.00 40.91 321 ARG A C 1
ATOM 2611 O O . ARG A 1 321 ? 28.220 14.940 -16.436 1.00 40.91 321 ARG A O 1
ATOM 2618 N N . LEU A 1 322 ? 28.054 14.492 -14.220 1.00 41.12 322 LEU A N 1
ATOM 2619 C CA . LEU A 1 322 ? 27.882 15.856 -13.736 1.00 41.12 322 LEU A CA 1
ATOM 2620 C C . LEU A 1 322 ? 29.046 16.666 -14.313 1.00 41.12 322 LEU A C 1
ATOM 2622 O O . LEU A 1 322 ? 30.186 16.545 -13.864 1.00 41.12 322 LEU A O 1
ATOM 2626 N N . SER A 1 323 ? 28.792 17.331 -15.433 1.00 38.91 323 SER A N 1
ATOM 2627 C CA . SER A 1 323 ? 29.814 18.015 -16.194 1.00 38.91 323 SER A CA 1
ATOM 2628 C C . SER A 1 323 ? 30.153 19.249 -15.383 1.00 38.91 323 SER A C 1
ATOM 2630 O O . SER A 1 323 ? 29.260 20.016 -15.025 1.00 38.91 323 SER A O 1
ATOM 2632 N N . THR A 1 324 ? 31.444 19.369 -15.070 1.00 43.12 324 THR A N 1
ATOM 2633 C CA . THR A 1 324 ? 32.095 20.490 -14.376 1.00 43.12 324 THR A CA 1
ATOM 2634 C C . THR A 1 324 ? 31.692 20.718 -12.916 1.00 43.12 324 THR A C 1
ATOM 2636 O O . THR A 1 324 ? 31.290 21.807 -12.534 1.00 43.12 324 THR A O 1
ATOM 2639 N N . LEU A 1 325 ? 31.912 19.720 -12.057 1.00 41.59 325 LEU A N 1
ATOM 2640 C CA . LEU A 1 325 ? 32.409 20.027 -10.710 1.00 41.59 325 LEU A CA 1
ATOM 2641 C C . LEU A 1 325 ? 33.944 20.082 -10.786 1.00 41.59 325 LEU A C 1
ATOM 2643 O O . LEU A 1 325 ? 34.536 19.131 -11.317 1.00 41.59 325 LEU A O 1
ATOM 2647 N N . PRO A 1 326 ? 34.602 21.162 -10.319 1.00 48.34 326 PRO A N 1
ATOM 2648 C CA . PRO A 1 326 ? 36.050 21.179 -10.167 1.00 48.34 326 PRO A CA 1
ATOM 2649 C C . PRO A 1 326 ? 36.454 19.942 -9.368 1.00 48.34 326 PRO A C 1
ATOM 2651 O O . PRO A 1 326 ? 35.889 19.680 -8.309 1.00 48.34 326 PRO A O 1
ATOM 2654 N N . ARG A 1 327 ? 37.406 19.150 -9.878 1.00 51.38 327 ARG A N 1
ATOM 2655 C CA . ARG A 1 327 ? 37.875 17.931 -9.188 1.00 51.38 327 ARG A CA 1
ATOM 2656 C C . ARG A 1 327 ? 38.436 18.227 -7.786 1.00 51.38 327 ARG A C 1
ATOM 2658 O O . ARG A 1 327 ? 38.590 17.311 -6.990 1.00 51.38 327 ARG A O 1
ATOM 2665 N N . HIS A 1 328 ? 38.709 19.499 -7.502 1.00 52.28 328 HIS A N 1
ATOM 2666 C CA . HIS A 1 328 ? 39.257 20.020 -6.263 1.00 52.28 328 HIS A CA 1
ATOM 2667 C C . HIS A 1 328 ? 38.764 21.468 -6.156 1.00 52.28 328 HIS A C 1
ATOM 2669 O O . HIS A 1 328 ? 38.924 22.241 -7.105 1.00 52.28 328 HIS A O 1
ATOM 2675 N N . VAL A 1 329 ? 38.133 21.818 -5.038 1.00 55.28 329 VAL A N 1
ATOM 2676 C CA . VAL A 1 329 ? 37.895 23.214 -4.660 1.00 55.28 329 VAL A CA 1
ATOM 2677 C C . VAL A 1 329 ? 39.048 23.589 -3.741 1.00 55.28 329 VAL A C 1
ATOM 2679 O O . VAL A 1 329 ? 39.334 22.859 -2.795 1.00 55.28 329 VAL A O 1
ATOM 2682 N N . ASP A 1 330 ? 39.739 24.678 -4.059 1.00 62.75 330 ASP A N 1
ATOM 2683 C CA . ASP A 1 330 ? 40.825 25.203 -3.233 1.00 62.75 330 ASP A CA 1
ATOM 2684 C C . ASP A 1 330 ? 40.326 25.449 -1.789 1.00 62.75 330 ASP A C 1
ATOM 2686 O O . ASP A 1 330 ? 39.270 26.076 -1.631 1.00 62.75 330 ASP A O 1
ATOM 2690 N N . PRO A 1 331 ? 41.025 24.968 -0.741 1.00 58.72 331 PRO A N 1
ATOM 2691 C CA . PRO A 1 331 ? 40.596 25.115 0.651 1.00 58.72 331 PRO A CA 1
ATOM 2692 C C . PRO A 1 331 ? 40.240 26.554 1.043 1.00 58.72 331 PRO A C 1
ATOM 2694 O O . PRO A 1 331 ? 39.220 26.767 1.694 1.00 58.72 331 PRO A O 1
ATOM 2697 N N . ALA A 1 332 ? 40.974 27.555 0.546 1.00 61.53 332 ALA A N 1
ATOM 2698 C CA . ALA A 1 332 ? 40.676 28.965 0.820 1.00 61.53 332 ALA A CA 1
ATOM 2699 C C . ALA A 1 332 ? 39.356 29.442 0.176 1.00 61.53 332 ALA A C 1
ATOM 2701 O O . ALA A 1 332 ? 38.709 30.390 0.628 1.00 61.53 332 ALA A O 1
ATOM 2702 N N . THR A 1 333 ? 38.908 28.777 -0.890 1.00 61.81 333 THR A N 1
ATOM 2703 C CA . THR A 1 333 ? 37.591 29.010 -1.497 1.00 61.81 333 THR A CA 1
ATOM 2704 C C . THR A 1 333 ? 36.480 28.327 -0.704 1.00 61.81 333 THR A C 1
ATOM 2706 O O . THR A 1 333 ? 35.413 28.916 -0.541 1.00 61.81 333 THR A O 1
ATOM 2709 N N . ILE A 1 334 ? 36.733 27.138 -0.150 1.00 59.03 334 ILE A N 1
ATOM 2710 C CA . ILE A 1 334 ? 35.797 26.458 0.757 1.00 59.03 334 ILE A CA 1
ATOM 2711 C C . ILE A 1 334 ? 35.590 27.297 2.024 1.00 59.03 334 ILE A C 1
ATOM 2713 O O . ILE A 1 334 ? 34.450 27.551 2.404 1.00 59.03 334 ILE A O 1
ATOM 2717 N N . GLU A 1 335 ? 36.665 27.807 2.625 1.00 63.84 335 GLU A N 1
ATOM 2718 C CA . GLU A 1 335 ? 36.593 28.647 3.825 1.00 63.84 335 GLU A CA 1
ATOM 2719 C C . GLU A 1 335 ? 35.850 29.964 3.583 1.00 63.84 335 GLU A C 1
ATOM 2721 O O . GLU A 1 335 ? 35.007 30.342 4.395 1.00 63.84 335 GLU A O 1
ATOM 2726 N N . ARG A 1 336 ? 36.059 30.630 2.437 1.00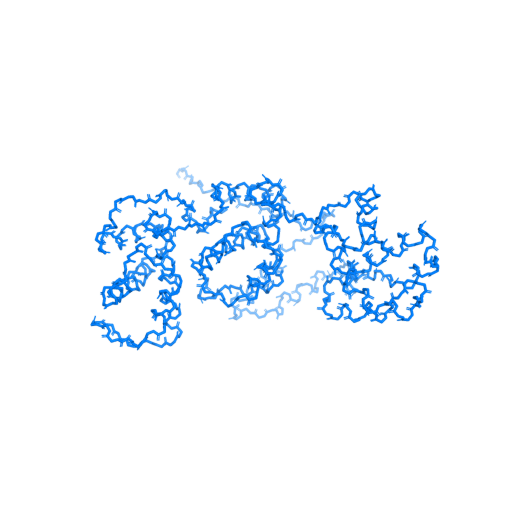 67.00 336 ARG A N 1
ATOM 2727 C CA . ARG A 1 336 ? 35.273 31.824 2.071 1.00 67.00 336 ARG A CA 1
ATOM 2728 C C . ARG A 1 336 ? 33.786 31.532 1.915 1.00 67.00 336 ARG A C 1
ATOM 2730 O O . ARG A 1 336 ? 32.967 32.340 2.340 1.00 67.00 336 ARG A O 1
ATOM 2737 N N . ILE A 1 337 ? 33.429 30.397 1.314 1.00 65.50 337 ILE A N 1
ATOM 2738 C CA . ILE A 1 337 ? 32.025 29.996 1.152 1.00 65.50 337 ILE A CA 1
ATOM 2739 C C . ILE A 1 337 ? 31.407 29.688 2.522 1.00 65.50 337 ILE A C 1
ATOM 2741 O O . ILE A 1 337 ? 30.302 30.144 2.807 1.00 65.50 337 ILE A O 1
ATOM 2745 N N . ILE A 1 338 ? 32.140 28.991 3.398 1.00 62.81 338 ILE A N 1
ATOM 2746 C CA . ILE A 1 338 ? 31.717 28.716 4.777 1.00 62.81 338 ILE A CA 1
ATOM 2747 C C . ILE A 1 338 ? 31.528 30.024 5.552 1.00 62.81 338 ILE A C 1
ATOM 2749 O O . ILE A 1 338 ? 30.519 30.167 6.243 1.00 62.81 338 ILE A O 1
ATOM 2753 N N . ALA A 1 339 ? 32.446 30.985 5.423 1.00 66.06 339 ALA A N 1
ATOM 2754 C CA . ALA A 1 339 ? 32.385 32.288 6.085 1.00 66.06 339 ALA A CA 1
ATOM 2755 C C . ALA A 1 339 ? 31.239 33.177 5.564 1.00 66.06 339 ALA A C 1
ATOM 2757 O O . ALA A 1 339 ? 30.646 33.917 6.344 1.00 66.06 339 ALA A O 1
ATOM 2758 N N . ALA A 1 340 ? 30.868 33.052 4.286 1.00 66.62 340 ALA A N 1
ATOM 2759 C CA . ALA A 1 340 ? 29.787 33.819 3.663 1.00 66.62 340 ALA A CA 1
ATOM 2760 C C . ALA A 1 340 ? 28.367 33.307 3.986 1.00 66.62 340 ALA A C 1
ATOM 2762 O O . ALA A 1 340 ? 27.395 34.000 3.688 1.00 66.62 340 ALA A O 1
ATOM 2763 N N . CYS A 1 341 ? 28.213 32.118 4.584 1.00 59.09 341 CYS A N 1
ATOM 2764 C CA . CYS A 1 341 ? 26.899 31.627 5.008 1.00 59.09 341 CYS A CA 1
ATOM 2765 C C . CYS A 1 341 ? 26.342 32.442 6.202 1.00 59.09 341 CYS A C 1
ATOM 2767 O O . CYS A 1 341 ? 27.014 32.525 7.233 1.00 59.09 341 CYS A O 1
ATOM 2769 N N . PRO A 1 342 ? 25.112 32.987 6.119 1.00 59.59 342 PRO A N 1
ATOM 2770 C CA . PRO A 1 342 ? 24.422 33.589 7.265 1.00 59.59 342 PRO A CA 1
ATOM 2771 C C . PRO A 1 342 ? 24.208 32.561 8.395 1.00 59.59 342 PRO A C 1
ATOM 2773 O O . PRO A 1 342 ? 24.245 31.354 8.159 1.00 59.59 342 PRO A O 1
ATOM 2776 N N . THR A 1 343 ? 24.006 33.009 9.634 1.00 57.44 343 THR A N 1
ATOM 2777 C CA . THR A 1 343 ? 23.816 32.136 10.826 1.00 57.44 343 THR A CA 1
ATOM 2778 C C . THR A 1 343 ? 22.502 32.382 11.551 1.00 57.44 343 THR A C 1
ATOM 2780 O O . THR A 1 343 ? 22.282 31.928 12.672 1.00 57.44 343 THR A O 1
ATOM 2783 N N . ASP A 1 344 ? 21.618 33.109 10.900 1.00 53.53 344 ASP A N 1
ATOM 2784 C CA . ASP A 1 344 ? 20.475 33.759 11.502 1.00 53.53 344 ASP A CA 1
ATOM 2785 C C . ASP A 1 344 ? 19.304 32.773 11.616 1.00 53.53 344 ASP A C 1
ATOM 2787 O O . ASP A 1 344 ? 18.408 32.952 12.446 1.00 53.53 344 ASP A O 1
ATOM 2791 N N . ARG A 1 345 ? 19.312 31.689 10.819 1.00 52.28 345 ARG A N 1
ATOM 2792 C CA . ARG A 1 345 ? 18.295 30.630 10.862 1.00 52.28 345 ARG A CA 1
ATOM 2793 C C . ARG A 1 345 ? 18.870 29.248 11.201 1.00 52.28 345 ARG A C 1
ATOM 2795 O O . ARG A 1 345 ? 19.942 28.874 10.731 1.00 52.28 345 ARG A O 1
ATOM 2802 N N . PRO A 1 346 ? 18.098 28.385 11.892 1.00 47.34 346 PRO A N 1
ATOM 2803 C CA . PRO A 1 346 ? 18.527 27.024 12.245 1.00 47.34 346 PRO A CA 1
ATOM 2804 C C . PRO A 1 346 ? 18.883 26.111 11.056 1.00 47.34 346 PRO A C 1
ATOM 2806 O O . PRO A 1 346 ? 19.622 25.144 11.223 1.00 47.34 346 PRO A O 1
ATOM 2809 N N . VAL A 1 347 ? 18.342 26.384 9.862 1.00 49.44 347 VAL A N 1
ATOM 2810 C CA . VAL A 1 347 ? 18.705 25.677 8.617 1.00 49.44 347 VAL A CA 1
ATOM 2811 C C . VAL A 1 347 ? 20.112 26.057 8.156 1.00 49.44 347 VAL A C 1
ATOM 2813 O O . VAL A 1 347 ? 20.877 25.186 7.760 1.00 49.44 347 VAL A O 1
ATOM 2816 N N . GLU A 1 348 ? 20.480 27.325 8.297 1.00 54.34 348 GLU A N 1
ATOM 2817 C CA . GLU A 1 348 ? 21.750 27.868 7.811 1.00 54.34 348 GLU A CA 1
ATOM 2818 C C . GLU A 1 348 ? 22.915 27.432 8.716 1.00 54.34 348 GLU A C 1
ATOM 2820 O O . GLU A 1 348 ? 23.987 27.072 8.232 1.00 54.34 348 GLU A O 1
ATOM 2825 N N . VAL A 1 349 ? 22.668 27.306 10.028 1.00 56.41 349 VAL A N 1
ATOM 2826 C CA . VAL A 1 349 ? 23.614 26.711 10.994 1.00 56.41 349 VAL A CA 1
ATOM 2827 C C . VAL A 1 349 ? 23.885 25.230 10.686 1.00 56.41 349 VAL A C 1
ATOM 2829 O O . VAL A 1 349 ? 25.021 24.765 10.795 1.00 56.41 349 VAL A O 1
ATOM 2832 N N . ARG A 1 350 ? 22.859 24.477 10.263 1.00 56.59 350 ARG A N 1
ATOM 2833 C CA . ARG A 1 350 ? 22.999 23.064 9.875 1.00 56.59 350 ARG A CA 1
ATOM 2834 C C . ARG A 1 350 ? 23.784 22.905 8.573 1.00 56.59 350 ARG A C 1
ATOM 2836 O O . ARG A 1 350 ? 24.598 21.984 8.468 1.00 56.59 350 ARG A O 1
ATOM 2843 N N . ASP A 1 351 ? 23.539 23.772 7.598 1.00 52.53 351 ASP A N 1
ATOM 2844 C CA . ASP A 1 351 ? 24.251 23.743 6.322 1.00 52.53 351 ASP A CA 1
ATOM 2845 C C . ASP A 1 351 ? 25.731 24.101 6.533 1.00 52.53 351 ASP A C 1
ATOM 2847 O O . ASP A 1 351 ? 26.603 23.361 6.077 1.00 52.53 351 ASP A O 1
ATOM 2851 N N . ARG A 1 352 ? 26.036 25.114 7.360 1.00 52.44 352 ARG A N 1
ATOM 2852 C CA . ARG A 1 352 ? 27.413 25.460 7.765 1.00 52.44 352 ARG A CA 1
ATOM 2853 C C . ARG A 1 352 ? 28.130 24.306 8.483 1.00 52.44 352 ARG A C 1
ATOM 2855 O O . ARG A 1 352 ? 29.269 24.001 8.140 1.00 52.44 352 ARG A O 1
ATOM 2862 N N . ALA A 1 353 ? 27.457 23.615 9.406 1.00 52.44 353 ALA A N 1
ATOM 2863 C CA . ALA A 1 353 ? 28.014 22.443 10.094 1.00 52.44 353 ALA A CA 1
ATOM 2864 C C . ALA A 1 353 ? 28.259 21.243 9.155 1.00 52.44 353 ALA A C 1
ATOM 2866 O O . ALA A 1 353 ? 29.153 20.431 9.386 1.00 52.44 353 ALA A O 1
ATOM 2867 N N . SER A 1 354 ? 27.476 21.129 8.077 1.00 50.00 354 SER A N 1
ATOM 2868 C CA . SER A 1 354 ? 27.650 20.077 7.067 1.00 50.00 354 SER A CA 1
ATOM 2869 C C . SER A 1 354 ? 28.880 20.329 6.187 1.00 50.00 354 SER A C 1
ATOM 2871 O O . SER A 1 354 ? 29.544 19.374 5.787 1.00 50.00 354 SER A O 1
ATOM 2873 N N . PHE A 1 355 ? 29.224 21.596 5.931 1.00 50.00 355 PHE A N 1
ATOM 2874 C CA . PHE A 1 355 ? 30.442 21.970 5.205 1.00 50.00 355 PHE A CA 1
ATOM 2875 C C . PHE A 1 355 ? 31.708 21.904 6.072 1.00 50.00 355 PHE A C 1
ATOM 2877 O O . PHE A 1 355 ? 32.750 21.486 5.573 1.00 50.00 355 PHE A O 1
ATOM 2884 N N . SER A 1 356 ? 31.636 22.245 7.365 1.00 49.66 356 SER A N 1
ATOM 2885 C CA . SER A 1 356 ? 32.805 22.235 8.263 1.00 49.66 356 SER A CA 1
ATOM 2886 C C . SER A 1 356 ? 33.286 20.834 8.662 1.00 49.66 356 SER A C 1
ATOM 2888 O O . SER A 1 356 ? 34.401 20.687 9.148 1.00 49.66 356 SER A O 1
ATOM 2890 N N . CYS A 1 357 ? 32.464 19.796 8.479 1.00 44.06 357 CYS A N 1
ATOM 2891 C CA . CYS A 1 357 ? 32.775 18.423 8.898 1.00 44.06 357 CYS A CA 1
ATOM 2892 C C . CYS A 1 357 ? 33.425 17.562 7.793 1.00 44.06 357 CYS A C 1
ATOM 2894 O O . CYS A 1 357 ? 33.470 16.340 7.910 1.00 44.06 357 CYS A O 1
ATOM 2896 N N . SER A 1 358 ? 33.914 18.171 6.706 1.00 37.34 358 SER A N 1
ATOM 2897 C CA . SER A 1 358 ? 34.722 17.479 5.690 1.00 37.34 358 SER A CA 1
ATOM 2898 C C . SER A 1 358 ? 36.210 17.775 5.920 1.00 37.34 358 SER A C 1
ATOM 2900 O O . SER A 1 358 ? 36.648 18.878 5.593 1.00 37.34 358 SER A O 1
ATOM 2902 N N . PRO A 1 359 ? 37.013 16.838 6.461 1.00 36.59 359 PRO A N 1
ATOM 2903 C CA . PRO A 1 359 ? 38.452 17.026 6.566 1.00 36.59 359 PRO A CA 1
ATOM 2904 C C . PRO A 1 359 ? 39.077 16.961 5.171 1.00 36.59 359 PRO A C 1
ATOM 2906 O O . PRO A 1 359 ? 38.844 16.018 4.409 1.00 36.59 359 PRO A O 1
ATOM 2909 N N . GLY A 1 360 ? 39.870 17.977 4.842 1.00 36.09 360 GLY A N 1
ATOM 2910 C CA . GLY A 1 360 ? 40.676 18.019 3.633 1.00 36.09 360 GLY A CA 1
ATOM 2911 C C . GLY A 1 360 ? 41.774 16.953 3.628 1.00 36.09 360 GLY A C 1
ATOM 2912 O O . GLY A 1 360 ? 42.410 16.687 4.641 1.00 36.09 360 GLY A O 1
ATOM 2913 N N . SER A 1 361 ? 41.986 16.389 2.438 1.00 39.19 361 SER A N 1
ATOM 2914 C CA . SER A 1 361 ? 43.235 15.802 1.938 1.00 39.19 361 SER A CA 1
ATOM 2915 C C . SER A 1 361 ? 43.968 14.789 2.823 1.00 39.19 361 SER A C 1
ATOM 2917 O O . SER A 1 361 ? 44.914 15.140 3.513 1.00 39.19 361 SER A O 1
ATOM 2919 N N . ALA A 1 362 ? 43.601 13.510 2.679 1.00 31.55 362 ALA A N 1
ATOM 2920 C CA . ALA A 1 362 ? 44.520 12.388 2.406 1.00 31.55 362 ALA A CA 1
ATOM 2921 C C . ALA A 1 362 ? 43.814 11.050 2.687 1.00 31.55 362 ALA A C 1
ATOM 2923 O O . ALA A 1 362 ? 44.001 10.468 3.745 1.00 31.55 362 ALA A O 1
ATOM 2924 N N . CYS A 1 363 ? 42.977 10.572 1.761 1.00 28.30 363 CYS A N 1
ATOM 2925 C CA . CYS A 1 363 ? 42.652 9.147 1.577 1.00 28.30 363 CYS A CA 1
ATOM 2926 C C . CYS A 1 363 ? 41.674 9.013 0.403 1.00 28.30 363 CYS A C 1
ATOM 2928 O O . CYS A 1 363 ? 40.536 9.472 0.471 1.00 28.30 363 CYS A O 1
ATOM 2930 N N . GLY A 1 364 ? 42.105 8.381 -0.688 1.00 34.44 364 GLY A N 1
ATOM 2931 C CA . GLY A 1 364 ? 41.237 8.029 -1.811 1.00 34.44 364 GLY A CA 1
ATOM 2932 C C . GLY A 1 364 ? 40.321 6.852 -1.473 1.00 34.44 364 GLY A C 1
ATOM 2933 O O . GLY A 1 364 ? 40.567 5.742 -1.933 1.00 34.44 364 GLY A O 1
ATOM 2934 N N . LEU A 1 365 ? 39.265 7.085 -0.689 1.00 27.94 365 LEU A N 1
ATOM 2935 C CA . LEU A 1 365 ? 38.193 6.117 -0.432 1.00 27.94 365 LEU A CA 1
ATOM 2936 C C . LEU A 1 365 ? 36.810 6.791 -0.522 1.00 27.94 365 LEU A C 1
ATOM 2938 O O . LEU A 1 365 ? 36.679 7.973 -0.202 1.00 27.94 365 LEU A O 1
ATOM 2942 N N . PRO A 1 366 ? 35.774 6.069 -0.993 1.00 27.50 366 PRO A N 1
ATOM 2943 C CA . PRO A 1 366 ? 34.451 6.634 -1.219 1.00 27.50 366 PRO A CA 1
ATOM 2944 C C . PRO A 1 366 ? 33.801 7.109 0.086 1.00 27.50 366 PRO A C 1
ATOM 2946 O O . PRO A 1 366 ? 33.933 6.492 1.142 1.00 27.50 366 PRO A O 1
ATOM 2949 N N . ILE A 1 367 ? 33.064 8.212 -0.039 1.00 31.12 367 ILE A N 1
ATOM 2950 C CA . ILE A 1 367 ? 32.306 8.918 0.998 1.00 31.12 367 ILE A CA 1
ATOM 2951 C C . ILE A 1 367 ? 31.213 7.995 1.559 1.00 31.12 367 ILE A C 1
ATOM 2953 O O . ILE A 1 367 ? 30.076 8.083 1.127 1.00 31.12 367 ILE A O 1
ATOM 2957 N N . PHE A 1 368 ? 31.544 7.071 2.460 1.00 29.75 368 PHE A N 1
ATOM 2958 C CA . PHE A 1 368 ? 30.616 6.415 3.393 1.00 29.75 368 PHE A CA 1
ATOM 2959 C C . PHE A 1 368 ? 31.427 5.664 4.460 1.00 29.75 368 PHE A C 1
ATOM 2961 O O . PHE A 1 368 ? 31.556 4.442 4.452 1.00 29.75 368 PHE A O 1
ATOM 2968 N N . ARG A 1 369 ? 31.986 6.411 5.410 1.00 25.34 369 ARG A N 1
ATOM 2969 C CA . ARG A 1 369 ? 32.382 5.868 6.712 1.00 25.34 369 ARG A CA 1
ATOM 2970 C C . ARG A 1 369 ? 32.144 6.949 7.758 1.00 25.34 369 ARG A C 1
ATOM 2972 O O . ARG A 1 369 ? 32.963 7.836 7.949 1.00 25.34 369 ARG A O 1
ATOM 2979 N N . THR A 1 370 ? 30.971 6.925 8.377 1.00 32.62 370 THR A N 1
ATOM 2980 C CA . THR A 1 370 ? 30.685 7.759 9.544 1.00 32.62 370 THR A CA 1
ATOM 2981 C C . THR A 1 370 ? 31.404 7.140 10.741 1.00 32.62 370 THR A C 1
ATOM 2983 O O . THR A 1 370 ? 31.105 6.007 11.118 1.00 32.62 370 THR A O 1
ATOM 2986 N N . CYS A 1 371 ? 32.360 7.867 11.322 1.00 25.92 371 CYS A N 1
ATOM 2987 C CA . CYS A 1 371 ? 32.908 7.553 12.638 1.00 25.92 371 CYS A CA 1
ATOM 2988 C C . CYS A 1 371 ? 31.785 7.642 13.680 1.00 25.92 371 CYS A C 1
ATOM 2990 O O . CYS A 1 371 ? 31.125 8.672 13.808 1.00 25.92 371 CYS A O 1
ATOM 2992 N N . VAL A 1 372 ? 31.566 6.553 14.412 1.00 29.12 372 VAL A N 1
ATOM 2993 C CA . VAL A 1 372 ? 30.743 6.533 15.622 1.00 29.12 372 VAL A CA 1
ATOM 2994 C C . VAL A 1 372 ? 31.651 6.938 16.779 1.00 29.12 372 VAL A C 1
ATOM 2996 O O . VAL A 1 372 ? 32.514 6.163 17.179 1.00 29.12 372 VAL A O 1
ATOM 2999 N N . SER A 1 373 ? 31.474 8.148 17.306 1.00 28.67 373 SER A N 1
ATOM 3000 C CA . SER A 1 373 ? 32.112 8.574 18.554 1.00 28.67 373 SER A CA 1
ATOM 3001 C C . SER A 1 373 ? 31.209 8.177 19.723 1.00 28.67 373 SER A C 1
ATOM 3003 O O . SER A 1 373 ? 30.181 8.805 19.965 1.00 28.67 373 SER A O 1
ATOM 3005 N N . THR A 1 374 ? 31.562 7.107 20.432 1.00 28.94 374 THR A N 1
ATOM 3006 C CA . THR A 1 374 ? 30.974 6.747 21.728 1.00 28.94 374 THR A CA 1
ATOM 3007 C C . THR A 1 374 ? 31.588 7.620 22.820 1.00 28.94 374 THR A C 1
ATOM 3009 O O . THR A 1 374 ? 32.760 7.454 23.152 1.00 28.94 374 THR A O 1
ATOM 3012 N N . THR A 1 375 ? 30.819 8.535 23.406 1.00 29.72 375 THR A N 1
ATOM 3013 C CA . THR A 1 375 ? 31.200 9.208 24.655 1.00 29.72 375 THR A CA 1
ATOM 3014 C C . THR A 1 375 ? 30.872 8.299 25.835 1.00 29.72 375 THR A C 1
ATOM 3016 O O . THR A 1 375 ? 29.714 8.168 26.226 1.00 29.72 375 THR A O 1
ATOM 3019 N N . SER A 1 376 ? 31.909 7.654 26.363 1.00 26.75 376 SER A N 1
ATOM 3020 C CA . SER A 1 376 ? 31.934 7.005 27.673 1.00 26.75 376 SER A CA 1
ATOM 3021 C C . SER A 1 376 ? 32.162 8.076 28.741 1.00 26.75 376 SER A C 1
ATOM 3023 O O . SER A 1 376 ? 33.251 8.636 28.818 1.00 26.75 376 SER A O 1
ATOM 3025 N N . THR A 1 377 ? 31.151 8.375 29.554 1.00 32.03 377 THR A N 1
ATOM 3026 C CA . THR A 1 377 ? 31.307 9.125 30.809 1.00 32.03 377 THR A CA 1
ATOM 3027 C C . THR A 1 377 ? 31.780 8.165 31.896 1.00 32.03 377 THR A C 1
ATOM 3029 O O . THR A 1 377 ? 30.997 7.341 32.366 1.00 32.03 377 THR A O 1
ATOM 3032 N N . GLY A 1 378 ? 33.059 8.253 32.259 1.00 27.23 378 GLY A N 1
ATOM 3033 C CA . GLY A 1 378 ? 33.605 7.690 33.491 1.00 27.23 378 GLY A CA 1
ATOM 3034 C C . GLY A 1 378 ? 34.073 8.835 34.385 1.00 27.23 378 GLY A C 1
ATOM 3035 O O . GLY A 1 378 ? 34.934 9.608 33.970 1.00 27.23 378 GLY A O 1
ATOM 3036 N N . ASP A 1 379 ? 33.469 8.951 35.567 1.00 30.45 379 ASP A N 1
ATOM 3037 C CA . ASP A 1 379 ? 33.917 9.827 36.652 1.00 30.45 379 ASP A CA 1
ATOM 3038 C C . ASP A 1 379 ? 35.289 9.371 37.183 1.00 30.45 379 ASP A C 1
ATOM 3040 O O . ASP A 1 379 ? 35.504 8.164 37.343 1.00 30.45 379 ASP A O 1
ATOM 3044 N N . PRO A 1 380 ? 36.214 10.292 37.509 1.00 35.03 380 PRO A N 1
ATOM 3045 C CA . PRO A 1 380 ? 37.418 9.955 38.246 1.00 35.03 380 PRO A CA 1
ATOM 3046 C C . PRO A 1 380 ? 37.160 10.036 39.756 1.00 35.03 380 PRO A C 1
ATOM 3048 O O . PRO A 1 380 ? 36.775 11.075 40.288 1.00 35.03 380 PRO A O 1
ATOM 3051 N N . ALA A 1 381 ? 37.435 8.938 40.455 1.00 30.45 381 ALA A N 1
ATOM 3052 C CA . ALA A 1 381 ? 37.762 8.976 41.871 1.00 30.45 381 ALA A CA 1
ATOM 3053 C C . ALA A 1 381 ? 39.171 9.568 42.024 1.00 30.45 381 ALA A C 1
ATOM 3055 O O . ALA A 1 381 ? 40.128 9.002 41.496 1.00 30.45 381 ALA A O 1
ATOM 3056 N N . THR A 1 382 ? 39.306 10.711 42.690 1.00 34.97 382 THR A N 1
ATOM 3057 C CA . THR A 1 382 ? 39.924 10.853 44.025 1.00 34.97 382 THR A CA 1
ATOM 3058 C C . THR A 1 382 ? 39.615 12.250 44.548 1.00 34.97 382 THR A C 1
ATOM 3060 O O . THR A 1 382 ? 39.799 13.211 43.767 1.00 34.97 382 THR A O 1
#

Solvent-accessible surface area (backbone atoms only — not comparable to full-atom values): 23007 Å² total; per-residue (Å²): 132,81,86,82,85,67,79,71,66,41,80,39,70,71,52,87,67,77,79,66,55,74,67,56,52,50,51,54,54,57,67,65,56,57,91,88,57,58,74,73,55,55,54,55,42,50,54,36,42,52,52,48,57,51,51,30,60,78,68,72,54,56,71,56,74,62,49,55,67,57,46,51,51,61,49,70,52,81,57,78,51,90,97,51,74,73,68,58,72,72,59,34,53,55,37,38,28,47,35,42,38,50,51,51,48,37,33,33,63,7,52,18,83,75,82,39,72,57,80,66,56,45,57,54,54,51,55,46,49,53,53,46,59,74,65,69,54,59,69,69,66,40,50,48,41,51,57,37,38,56,44,49,52,46,39,33,61,56,66,71,44,42,51,67,74,66,47,70,66,56,45,48,50,62,23,68,50,85,88,64,54,53,60,91,44,75,86,83,35,71,76,86,66,50,45,69,53,46,34,52,32,38,49,55,47,52,51,52,36,30,76,70,64,64,29,70,66,80,66,76,69,75,50,92,47,65,68,58,44,53,50,49,51,47,41,38,72,78,64,68,46,49,71,68,56,44,51,53,45,50,55,55,46,65,66,43,42,83,65,51,59,60,68,83,73,62,46,55,63,48,55,43,50,43,49,53,56,55,26,72,78,39,67,93,44,41,62,56,51,47,51,45,51,51,53,51,51,50,54,33,35,75,71,68,54,35,66,72,71,54,64,73,42,54,70,77,75,75,72,78,63,80,78,83,66,71,96,66,76,57,67,74,56,52,50,50,55,56,68,68,54,65,71,87,43,78,67,41,47,52,54,47,54,62,62,70,70,61,84,79,90,89,74,101,67,81,99,78,77,82,83,82,82,81,85,79,89,74,86,82,90,129

Organism: NCBI:txid158500

pLDDT: mean 70.61, std 17.44, range [25.34, 91.94]

Secondary structure (DSSP, 8-state):
---SS------PPPPSSPPPPHHHHHHHHHHHS-TTS-THHHHHHHHHHHHHHHHHHHTT--GGG--HHHHHHHHHS----TT-----HHHHHHHHHHHHHHHHHHHHTTSS----S-S-HHHHHHHHHHHHHHTT--HHHHHHHHHHHHHHHHHHHHHT--GGG--HHHHHHHHH-----SS--GGGS-----HHHHHHHHHHHHHHHHHTTSS--------SSHHHHHHHHHHHHHH---HHHHHHHHHHHHHHHHHH--GGG--HHHHHHHHHHHHHH-GGGHHHHHHHHHHHHHHHHHTTSS-GGGGGTSPP------TT--SS--HHHHHHHHHHS--SSHHHHHHHHHHHT---S-----S-----------PPP-

Foldseek 3Di:
DPDDDDPQQAQDAADPDADDDLVVLLVVLLVSPDPVPPPVVNVLLSVLSVLLVQVCVVVVPGLQRDALVSLVCQLPDQDPGPPDHGDDNLVSLVSSLSVLLSNSVCSSNNVYDAQQQFPPVSVLLVVVLVVLVVVVDDPVVSVLLSLLCVQLVQVCRNVSHHLQPDDLVSLLCQLPDPRSGNRDPDVSDNPCPHSVSSSVSNVVSNVSCCVVVRYPDPPPPCPPDPLLNVLLVCCCVVPVDDVVLSVVLSVLVVQLDVQQDAQQPGDLVSLVVSLVVVCVVPVPCSLVSLVSVLSSQVVCVVVVNHDPVSSVSRDDPPPPPVPDDDPDDDVVNLVVVLVPQDPPDPVSVVVSVVSVPDDDDDDPDDPDDDDDDDDDDDDDDD

InterPro domains:
  IPR010998 Integrase/recombinase, N-terminal [G3DSA:1.10.150.130] (123-222)
  IPR044068 Core-binding (CB) domain [PS51900] (222-301)

Radius of gyration: 27.48 Å; Cα contacts (8 Å, |Δi|>4): 274; chains: 1; bounding box: 71×52×86 Å